Protein 6M4K (pdb70)

Radius of gyration: 22.97 Å; Cα contacts (8 Å, |Δi|>4): 1396; chains: 1; bounding box: 51×67×59 Å

Nearest PDB structures (foldseek):
  6m4k-assembly1_A  TM=1.002E+00  e=0.000E+00  Eisenia fetida
  6m4m-assembly1_A  TM=9.987E-01  e=0.000E+00  Eisenia fetida
  1kxq-assembly1_A  TM=9.614E-01  e=6.000E-72  Sus scrofa
  3bai-assembly1_A  TM=9.571E-01  e=1.150E-71  Homo sapiens
  1mfu-assembly1_A  TM=9.575E-01  e=4.483E-71  Homo sapiens

B-factor: mean 20.15, std 7.27, range [10.97, 52.46]

Solvent-accessible surface area: 17611 Å² total; per-residue (Å²): 152,109,90,9,2,50,50,61,27,65,123,50,47,16,0,0,0,1,0,1,2,3,42,0,39,8,0,44,148,10,0,87,43,0,8,96,52,39,0,0,0,0,1,0,2,0,0,2,0,0,37,60,14,86,132,32,79,54,0,14,81,1,2,22,20,0,0,0,10,47,2,51,9,23,3,13,39,70,91,66,0,99,74,0,0,54,44,0,5,103,52,5,0,4,0,1,0,0,1,1,10,4,3,0,0,10,30,26,76,32,71,7,26,59,55,46,52,2,38,1,105,43,22,96,0,84,26,27,83,7,22,78,143,18,13,17,28,113,144,57,17,118,31,126,74,18,53,16,112,67,72,109,56,44,68,20,0,10,21,4,55,45,93,8,24,34,2,7,28,12,66,24,103,90,0,42,76,22,2,4,91,3,8,27,67,0,2,43,35,0,0,4,0,5,3,6,13,7,0,15,10,19,78,17,45,14,1,81,23,5,6,60,79,24,89,82,9,40,89,124,44,5,53,88,55,60,23,0,3,1,0,1,8,1,67,11,58,33,74,35,40,3,81,6,99,58,0,22,108,3,0,29,0,2,5,15,52,2,3,24,36,0,0,39,0,3,53,72,45,161,63,48,108,0,11,62,0,79,88,10,3,102,66,60,51,12,14,30,16,173,37,0,0,0,2,6,2,3,4,33,7,0,1,14,100,23,53,58,20,41,39,13,5,0,5,20,73,36,39,52,58,6,21,2,0,3,3,1,4,0,0,18,96,16,21,1,2,6,8,5,0,1,0,59,12,79,75,67,71,74,150,47,93,2,69,37,28,69,31,8,1,14,58,127,33,69,14,71,7,60,88,30,114,28,124,57,49,56,1,23,0,1,0,72,41,44,20,3,51,3,0,0,59,0,14,12,4,0,100,74,31,90,52,31,57,60,52,45,40,43,109,20,0,0,0,0,0,6,17,85,79,0,0,0,0,0,0,16,22,125,109,64,20,94,55,70,18,76,0,22,5,68,46,30,110,15,0,0,0,0,6,0,38,60,10,115,59,116,20,25,89,96,46,56,76,34,64,90,50,10,87,4,65,85,97,7,24,0,62,0,86,1,61,65,40,135,14,4,0,6,0,0,1,26,121,108

CATH classification: 3.20.20.80

Secondary structure (DSSP, 8-state):
----------TT---EEEETT--HHHHHHHHHHHHHTT--EEEE---S-BB--TTTTS-GGGGGSB--S-S-BTTB-HHHHHHHHHHHHHTT-EEEEEE--SB---SSEEEBTTS-EEETTTTBBTTTTB-GGGB--TTT--STTSB---TT-HHHHHHSBGGGPPBB-TTSHHHHHHHHHHHHHHHHHT--EEEETTGGGS-HHHHHHHHTTPPPPPTTTS-TT-PPEEEE-----SSSSS-GGGTTTTSEEE-HHHHHHHHHHHHTGGG--GGGGGG-SGGGT---GGGEEE-S--TTGGGT-STTTTSS---GGGHHHHHHHHHHHHHS--SEEEEEE-B-----EETTEETTTT--SS-SSTT--PPP-BTSSSB--GGGSHHHHHHHHHHHHHTTPPEEEEEE-SSSEEEEEETTTEEEEEE-SSS-EEEEEE--PPSEEE--TTTSSSSSSS---TTS-PPPPEEEPTTSEEEEEE-SSSS-EEEEE---

InterPro domains:
  IPR006046 Alpha amylase [PR00110] (76-93)
  IPR006046 Alpha amylase [PR00110] (108-119)
  IPR006046 Alpha amylase [PR00110] (207-218)
  IPR006046 Alpha amylase [PR00110] (245-263)
  IPR006046 Alpha amylase [PR00110] (306-318)
  IPR006047 Glycosyl hydrolase family 13, catalytic domain [SM00642] (30-411)
  IPR006048 Alpha-amylase/branching enzyme, C-terminal all beta [PF02806] (423-501)
  IPR013780 Glycosyl hydrolase, all-beta [G3DSA:2.60.40.1180] (417-510)
  IPR017853 Glycoside hydrolase superfamily [SSF51445] (26-412)
  IPR031319 Alpha-amylase, C-terminal domain [SM00632] (420-510)

Sequence (496 aa):
FQQYFGSSYYCQQPGRDVIVHLFEWKWTDIERRECQWLADHNYCGVQVSPPNEHRIVTDPPYPWWQRYQPVSYTMNSRSGSETQFRNMVTTCNNLGVYIYVDGVLNHMTGGGSGGTTGGSDGNSSFFDGDSLLQYPPGVPYGPNDFHGSDDCSTSDGEIHDYNNPTTEVRRNCRLSGLRDLDGSANNYVRDVEAEFANRLLIGWGVAGFRLDACKHMMWPGDLEAILGRLNQLNTQWFPAGRRNAYIYQEVIDLGGGGEEAAVVKKAATTEEYYTTYYLLGRVTEFKHGQQNLGNVVRKNNGQRLANLVNFGEGWGQLSSGFDALVFIDNHDDNQRGHGGAAGGGFFGGTILTFFEANMYKIATAFELAWDYGHVRLMSSYNWPRNIVNGVDTNDWVGPPTNNGGGGGGDDTKDVEECFNGEWICEHRWREMMYNMVRFHNVAIGNPVSSNWWDDNNGGFFQQAAIIAAFGRGNRRGFIFFIINNNNEEDDFFAAIITTQQTTLLQQTTGGLPGGEEYCDVISCDNNRPPCGNSGGACRATVIVNNGGDDGGTTAATTFFDDVVPPNNGGEENPMMIAIHVFL

Organism: Eisenia fetida (NCBI:txid6396)

Structure (mmCIF, N/CA/C/O backbone):
data_6M4K
#
_entry.id   6M4K
#
_cell.length_a   96.245
_cell.length_b   96.245
_cell.length_c   121.980
_cell.angle_alpha   90.000
_cell.angle_beta   90.000
_cell.angle_gamma   120.000
#
_symmetry.space_group_name_H-M   'P 32 2 1'
#
loop_
_entity.id
_entity.type
_entity.pdbx_description
1 polymer Alpha-amylase
2 non-polymer 'CALCIUM ION'
3 non-polymer 'CHLORIDE ION'
4 non-polymer 'ACETATE ION'
5 non-polymer 'SULFATE ION'
6 non-polymer 'PENTAETHYLENE GLYCOL'
7 non-polymer 'TETRAETHYLENE GLYCOL'
8 water water
#
loop_
_atom_site.group_PDB
_atom_site.id
_atom_site.type_symbol
_atom_site.label_atom_id
_atom_site.label_alt_id
_atom_site.label_comp_id
_atom_site.label_asym_id
_atom_site.label_entity_id
_atom_site.label_seq_id
_atom_site.pdbx_PDB_ins_code
_atom_site.Cartn_x
_atom_site.Cartn_y
_atom_site.Cartn_z
_atom_site.occupancy
_atom_site.B_iso_or_equiv
_atom_site.auth_seq_id
_atom_site.auth_comp_id
_atom_site.auth_asym_id
_atom_site.auth_atom_id
_atom_site.pdbx_PDB_model_num
ATOM 1 N N . PHE A 1 4 ? 2.63888 62.25347 4.87877 1.000 49.22398 17 PHE A N 1
ATOM 2 C CA . PHE A 1 4 ? 1.44431 61.68547 5.49518 1.000 47.11116 17 PHE A CA 1
ATOM 3 C C . PHE A 1 4 ? 1.57254 60.17765 5.68609 1.000 40.10569 17 PHE A C 1
ATOM 4 O O . PHE A 1 4 ? 1.87452 59.44387 4.74610 1.000 52.45699 17 PHE A O 1
ATOM 6 N N . GLN A 1 5 ? 1.33874 59.72273 6.91130 1.000 35.11223 18 GLN A N 1
ATOM 7 C CA A GLN A 1 5 ? 1.38153 58.30749 7.24416 0.500 28.92437 18 GLN A CA 1
ATOM 8 C CA B GLN A 1 5 ? 1.38141 58.30732 7.24230 0.500 28.92321 18 GLN A CA 1
ATOM 9 C C . GLN A 1 5 ? -0.03659 57.76174 7.33743 1.000 23.23651 18 GLN A C 1
ATOM 10 O O . GLN A 1 5 ? -0.93011 58.41460 7.88282 1.000 25.84708 18 GLN A O 1
ATOM 21 N N . TYR A 1 6 ? -0.23557 56.56673 6.79669 1.000 19.71184 19 TYR A N 1
ATOM 22 C CA . TYR A 1 6 ? -1.52640 55.89374 6.83233 1.000 19.43607 19 TYR A CA 1
ATOM 23 C C . TYR A 1 6 ? -1.42059 54.66992 7.73050 1.000 18.28549 19 TYR A C 1
ATOM 24 O O . TYR A 1 6 ? -0.42228 53.94326 7.69409 1.000 18.28249 19 TYR A O 1
ATOM 33 N N . PHE A 1 7 ? -2.46441 54.45337 8.53712 1.000 17.13441 20 PHE A N 1
ATOM 34 C CA . PHE A 1 7 ? -2.44994 53.44740 9.59395 1.000 15.59950 20 PHE A CA 1
ATOM 35 C C . PHE A 1 7 ? -3.50338 52.35811 9.40824 1.000 17.02682 20 PHE A C 1
ATOM 36 O O . PHE A 1 7 ? -3.73613 51.57746 10.34070 1.000 15.57862 20 PHE A O 1
ATOM 44 N N . GLY A 1 8 ? -4.13371 52.26684 8.23909 1.000 15.36483 21 GLY A N 1
ATOM 45 C CA . GLY A 1 8 ? -5.20266 51.30496 8.03670 1.000 16.15915 21 GLY A CA 1
ATOM 46 C C . GLY A 1 8 ? -4.78001 49.92810 7.58423 1.000 14.80544 21 GLY A C 1
ATOM 47 O O . GLY A 1 8 ? -5.63692 49.06188 7.37082 1.000 17.98591 21 GLY A O 1
ATOM 48 N N A SER A 1 9 ? -3.48727 49.67097 7.43096 0.500 16.23704 22 SER A N 1
ATOM 49 N N B SER A 1 9 ? -3.48327 49.68171 7.44284 0.500 16.24222 22 SER A N 1
ATOM 50 C CA A SER A 1 9 ? -3.01827 48.34702 7.05579 0.500 18.35851 22 SER A CA 1
ATOM 51 C CA B SER A 1 9 ? -2.99106 48.36247 7.08290 0.500 18.33377 22 SER A CA 1
ATOM 52 C C A SER A 1 9 ? -2.64211 47.56620 8.30787 0.500 17.38495 22 SER A C 1
ATOM 53 C C B SER A 1 9 ? -2.66659 47.57595 8.34332 0.500 17.38315 22 SER A C 1
ATOM 54 O O A SER A 1 9 ? -2.00209 48.09673 9.21946 0.500 21.30530 22 SER A O 1
ATOM 55 O O B SER A 1 9 ? -2.08526 48.10880 9.29193 0.500 21.07617 22 SER A O 1
ATOM 60 N N . TYR A 1 10 ? -3.06553 46.31237 8.35985 1.000 19.75948 23 TYR A N 1
ATOM 61 C CA . TYR A 1 10 ? -2.75209 45.43065 9.46794 1.000 19.08896 23 TYR A CA 1
ATOM 62 C C . TYR A 1 10 ? -1.83115 44.32793 8.97687 1.000 19.10758 23 TYR A C 1
ATOM 63 O O . TYR A 1 10 ? -1.61025 44.15964 7.77380 1.000 24.18539 23 TYR A O 1
ATOM 72 N N . TYR A 1 11 ? -1.26364 43.59896 9.92288 1.000 18.29816 24 TYR A N 1
ATOM 73 C CA . TYR A 1 11 ? -0.24359 42.59989 9.64324 1.000 18.34078 24 TYR A CA 1
ATOM 74 C C . TYR A 1 11 ? -0.66889 41.28198 10.26571 1.000 18.01438 24 TYR A C 1
ATOM 75 O O . TYR A 1 11 ? -0.89924 41.20956 11.47545 1.000 17.43254 24 TYR A O 1
ATOM 84 N N . CYS A 1 12 ? -0.75099 40.24092 9.45151 1.000 16.57076 25 CYS A N 1
ATOM 85 C CA . CYS A 1 12 ? -1.14385 38.92520 9.92152 1.000 16.43970 25 CYS A CA 1
ATOM 86 C C . CYS A 1 12 ? -0.18735 37.87833 9.37978 1.000 15.69182 25 CYS A C 1
ATOM 87 O O . CYS A 1 12 ? 0.42361 38.06169 8.31738 1.000 17.51612 25 CYS A O 1
ATOM 90 N N . GLN A 1 13 ? -0.07789 36.77154 10.10154 1.000 16.31554 26 GLN A N 1
ATOM 91 C CA A GLN A 1 13 ? 0.62357 35.60850 9.58786 0.500 15.97526 26 GLN A CA 1
ATOM 92 C CA B GLN A 1 13 ? 0.63395 35.63093 9.57157 0.500 15.98368 26 GLN A CA 1
ATOM 93 C C . GLN A 1 13 ? -0.12368 35.06373 8.37383 1.000 16.66499 26 GLN A C 1
ATOM 94 O O . GLN A 1 13 ? -1.32941 35.28286 8.22627 1.000 16.68734 26 GLN A O 1
ATOM 105 N N . PRO A 1 14 ? 0.57108 34.35181 7.48721 1.000 17.64710 27 PRO A N 1
ATOM 106 C CA . PRO A 1 14 ? -0.11098 33.74886 6.33946 1.000 17.39971 27 PRO A CA 1
ATOM 107 C C . PRO A 1 14 ? -1.27742 32.88238 6.79358 1.000 14.70879 27 PRO A C 1
ATOM 108 O O . PRO A 1 14 ? -1.18624 32.15490 7.78185 1.000 17.25446 27 PRO A O 1
ATOM 112 N N . GLY A 1 15 ? -2.38504 32.98482 6.07462 1.000 15.85610 28 GLY A N 1
ATOM 113 C CA . GLY A 1 15 ? -3.54978 32.16788 6.35416 1.000 15.60379 28 GLY A CA 1
ATOM 114 C C . GLY A 1 15 ? -4.40793 32.64287 7.50419 1.000 16.03088 28 GLY A C 1
ATOM 115 O O . GLY A 1 15 ? -5.33136 31.92074 7.90227 1.000 16.09086 28 GLY A O 1
ATOM 116 N N . ARG A 1 16 ? -4.13773 33.82717 8.05401 1.000 14.99403 29 ARG A N 1
ATOM 117 C CA . ARG A 1 16 ? -4.91427 34.37572 9.15840 1.000 14.74792 29 ARG A CA 1
ATOM 118 C C . ARG A 1 16 ? -5.36904 35.78434 8.81124 1.000 15.75388 29 ARG A C 1
ATOM 119 O O . ARG A 1 16 ? -4.65933 36.53403 8.13338 1.000 16.01996 29 ARG A O 1
ATOM 127 N N . ASP A 1 17 ? -6.55384 36.15736 9.30048 1.000 13.93388 30 ASP A N 1
ATOM 128 C CA . ASP A 1 17 ? -7.13177 37.44502 8.93255 1.000 13.29355 30 ASP A CA 1
ATOM 129 C C . ASP A 1 17 ? -8.11916 37.98978 9.97051 1.000 13.47845 30 ASP A C 1
ATOM 130 O O . ASP A 1 17 ? -8.11545 39.18443 10.27219 1.000 15.83727 30 ASP A O 1
ATOM 135 N N . VAL A 1 18 ? -8.99205 37.13583 10.50206 1.000 13.28692 31 VAL A N 1
ATOM 136 C CA . VAL A 1 18 ? -10.11031 37.57898 11.33641 1.000 12.51378 31 VAL A CA 1
ATOM 137 C C . VAL A 1 18 ? -9.60733 37.87427 12.74225 1.000 12.03009 31 VAL A C 1
ATOM 138 O O . VAL A 1 18 ? -8.74567 37.16843 13.26688 1.000 13.04416 31 VAL A O 1
ATOM 142 N N . ILE A 1 19 ? -10.14327 38.91662 13.36283 1.000 12.85670 32 ILE A N 1
ATOM 143 C CA . ILE A 1 19 ? -9.77020 39.23615 14.73631 1.000 12.52210 32 ILE A CA 1
ATOM 144 C C . ILE A 1 19 ? -10.96967 39.04393 15.66894 1.000 12.83702 32 ILE A C 1
ATOM 145 O O . ILE A 1 19 ? -12.12138 38.93450 15.23298 1.000 12.53947 32 ILE A O 1
ATOM 150 N N . VAL A 1 20 ? -10.68173 38.96400 16.96948 1.000 12.52990 33 VAL A N 1
ATOM 151 C CA . VAL A 1 20 ? -11.68636 38.64821 17.98614 1.000 12.76814 33 VAL A CA 1
ATOM 152 C C . VAL A 1 20 ? -11.58152 39.66041 19.11780 1.000 12.13879 33 VAL A C 1
ATOM 153 O O . VAL A 1 20 ? -10.48476 39.93350 19.61242 1.000 12.55283 33 VAL A O 1
ATOM 157 N N . HIS A 1 21 ? -12.71935 40.17738 19.57007 1.000 11.58549 34 HIS A N 1
ATOM 158 C CA . HIS A 1 21 ? -12.73907 41.03590 20.74857 1.000 10.97175 34 HIS A CA 1
ATOM 159 C C . HIS A 1 21 ? -12.96746 40.16188 21.97528 1.000 12.28616 34 HIS A C 1
ATOM 160 O O . HIS A 1 21 ? -14.08384 39.68165 22.19585 1.000 12.68014 34 HIS A O 1
ATOM 167 N N . LEU A 1 22 ? -11.91015 39.92438 22.75281 1.000 11.35719 35 LEU A N 1
ATOM 168 C CA . LEU A 1 22 ? -12.02865 39.12871 23.97811 1.000 11.99918 35 LEU A CA 1
ATOM 169 C C . LEU A 1 22 ? -12.40054 40.07999 25.12033 1.000 11.97274 35 LEU A C 1
ATOM 170 O O . LEU A 1 22 ? -11.58827 40.47095 25.95934 1.000 12.75825 35 LEU A O 1
ATOM 175 N N . PHE A 1 23 ? -13.67923 40.46028 25.12204 1.000 12.84736 36 PHE A N 1
ATOM 176 C CA . PHE A 1 23 ? -14.19139 41.54805 25.95293 1.000 12.20329 36 PHE A CA 1
ATOM 177 C C . PHE A 1 23 ? -14.08696 41.18880 27.43536 1.000 13.76205 36 PHE A C 1
ATOM 178 O O . PHE A 1 23 ? -14.64914 40.17948 27.88385 1.000 13.50450 36 PHE A O 1
ATOM 186 N N . GLU A 1 24 ? -13.34485 42.00000 28.18928 1.000 11.84239 37 GLU A N 1
ATOM 187 C CA . GLU A 1 24 ? -13.13618 41.84071 29.62672 1.000 12.28123 37 GLU A CA 1
ATOM 188 C C . GLU A 1 24 ? -12.36629 40.57941 30.00143 1.000 13.43648 37 GLU A C 1
ATOM 189 O O . GLU A 1 24 ? -12.28421 40.24494 31.19641 1.000 14.01062 37 GLU A O 1
ATOM 195 N N . TRP A 1 25 ? -11.76195 39.87850 29.04768 1.000 13.25535 38 TRP A N 1
ATOM 196 C CA . TRP A 1 25 ? -10.89073 38.76799 29.41395 1.000 13.05979 38 TRP A CA 1
ATOM 197 C C . TRP A 1 25 ? -9.63760 39.27808 30.12445 1.000 12.09249 38 TRP A C 1
ATOM 198 O O . TRP A 1 25 ? -9.06085 40.31887 29.75245 1.000 13.34695 38 TRP A O 1
ATOM 209 N N . LYS A 1 26 ? -9.19657 38.51967 31.12893 1.000 13.01516 39 LYS A N 1
ATOM 210 C CA . LYS A 1 26 ? -7.93053 38.78916 31.80041 1.000 13.35913 39 LYS A CA 1
ATOM 211 C C . LYS A 1 26 ? -6.74759 38.44483 30.89616 1.000 12.25022 39 LYS A C 1
ATOM 212 O O . LYS A 1 26 ? -6.83603 37.59373 30.00578 1.000 13.62715 39 LYS A O 1
ATOM 218 N N . TRP A 1 27 ? -5.61664 39.10703 31.16166 1.000 13.30200 40 TRP A N 1
ATOM 219 C CA . TRP A 1 27 ? -4.42783 38.88392 30.34427 1.000 14.01701 40 TRP A CA 1
ATOM 220 C C . TRP A 1 27 ? -3.96506 37.43362 30.40002 1.000 13.62769 40 TRP A C 1
ATOM 221 O O . TRP A 1 27 ? -3.53791 36.87079 29.38384 1.000 14.57461 40 TRP A O 1
ATOM 232 N N . THR A 1 28 ? -4.03916 36.80518 31.57739 1.000 14.12684 41 THR A N 1
ATOM 233 C CA . THR A 1 28 ? -3.60959 35.41301 31.65262 1.000 14.65916 41 THR A CA 1
ATOM 234 C C . THR A 1 28 ? -4.47761 34.50956 30.79621 1.000 14.30923 41 THR A C 1
ATOM 235 O O . THR A 1 28 ? -3.97648 33.53787 30.21697 1.000 16.17187 41 THR A O 1
ATOM 239 N N . ASP A 1 29 ? -5.77498 34.82410 30.68489 1.000 14.05441 42 ASP A N 1
ATOM 240 C CA . ASP A 1 29 ? -6.66447 34.03227 29.83867 1.000 15.10188 42 ASP A CA 1
ATOM 241 C C . ASP A 1 29 ? -6.41784 34.28974 28.35763 1.000 13.52662 42 ASP A C 1
ATOM 242 O O . ASP A 1 29 ? -6.42872 33.35167 27.55884 1.000 14.55894 42 ASP A O 1
ATOM 247 N N . ILE A 1 30 ? -6.19667 35.54843 27.97227 1.000 13.63044 43 ILE A N 1
ATOM 248 C CA . ILE A 1 30 ? -5.88519 35.82225 26.57136 1.000 12.93554 43 ILE A CA 1
ATOM 249 C C . ILE A 1 30 ? -4.58332 35.14302 26.18417 1.000 13.15358 43 ILE A C 1
ATOM 250 O O . ILE A 1 30 ? -4.47971 34.53288 25.11567 1.000 14.55694 43 ILE A O 1
ATOM 255 N N . GLU A 1 31 ? -3.59164 35.19173 27.07595 1.000 14.16348 44 GLU A N 1
ATOM 256 C CA . GLU A 1 31 ? -2.31314 34.54688 26.80843 1.000 14.48393 44 GLU A CA 1
ATOM 257 C C . GLU A 1 31 ? -2.49066 33.06777 26.48574 1.000 15.66302 44 GLU A C 1
ATOM 258 O O . GLU A 1 31 ? -1.90875 32.55860 25.51890 1.000 17.34812 44 GLU A O 1
ATOM 264 N N . ARG A 1 32 ? -3.30340 32.36006 27.27751 1.000 16.15702 45 ARG A N 1
ATOM 265 C CA A ARG A 1 32 ? -3.57460 30.95573 26.98131 0.500 16.46372 45 ARG A CA 1
ATOM 266 C CA B ARG A 1 32 ? -3.57666 30.95708 26.98358 0.500 16.45793 45 ARG A CA 1
ATOM 267 C C . ARG A 1 32 ? -4.39076 30.80994 25.70388 1.000 17.47741 45 ARG A C 1
ATOM 268 O O . ARG A 1 32 ? -4.13379 29.91372 24.89057 1.000 19.80906 45 ARG A O 1
ATOM 283 N N . GLU A 1 33 ? -5.37009 31.68874 25.50400 1.000 15.68371 46 GLU A N 1
ATOM 284 C CA . GLU A 1 33 ? -6.24292 31.58333 24.34418 1.000 16.18200 46 GLU A CA 1
ATOM 285 C C . GLU A 1 33 ? -5.48632 31.74571 23.03223 1.000 16.22648 46 GLU A C 1
ATOM 286 O O . GLU A 1 33 ? -5.93827 31.24519 22.00138 1.000 15.61772 46 GLU A O 1
ATOM 292 N N . CYS A 1 34 ? -4.34229 32.43723 23.04415 1.000 15.23110 47 CYS A N 1
ATOM 293 C CA . CYS A 1 34 ? -3.61183 32.64814 21.79872 1.000 14.06453 47 CYS A CA 1
ATOM 294 C C . CYS A 1 34 ? -3.21401 31.33820 21.13104 1.000 14.03231 47 CYS A C 1
ATOM 295 O O . CYS A 1 34 ? -3.16934 31.27768 19.90148 1.000 14.56872 47 CYS A O 1
ATOM 298 N N . GLN A 1 35 ? -2.97111 30.27503 21.90380 1.000 15.20079 48 GLN A N 1
ATOM 299 C CA . GLN A 1 35 ? -2.67501 28.98266 21.29204 1.000 15.74686 48 GLN A CA 1
ATOM 300 C C . GLN A 1 35 ? -3.87869 28.46485 20.51564 1.000 14.09165 48 GLN A C 1
ATOM 301 O O . GLN A 1 35 ? -3.75158 28.01516 19.37040 1.000 16.02718 48 GLN A O 1
ATOM 307 N N . TRP A 1 36 ? -5.06068 28.50167 21.14310 1.000 15.01297 49 TRP A N 1
ATOM 308 C CA . TRP A 1 36 ? -6.28418 28.07925 20.46895 1.000 15.18207 49 TRP A CA 1
ATOM 309 C C . TRP A 1 36 ? -6.54629 28.93399 19.23346 1.000 13.53776 49 TRP A C 1
ATOM 310 O O . TRP A 1 36 ? -6.88442 28.41664 18.16093 1.000 15.11099 49 TRP A O 1
ATOM 321 N N . LEU A 1 37 ? -6.38644 30.24916 19.37521 1.000 14.00608 50 LEU A N 1
ATOM 322 C CA . LEU A 1 37 ? -6.60562 31.15656 18.25755 1.000 13.52857 50 LEU A CA 1
ATOM 323 C C . LEU A 1 37 ? -5.64839 30.87746 17.10884 1.000 13.15607 50 LEU A C 1
ATOM 324 O O . LEU A 1 37 ? -6.06028 30.87588 15.94632 1.000 13.72234 50 LEU A O 1
ATOM 329 N N . ALA A 1 38 ? -4.36646 30.65155 17.41574 1.000 13.53960 51 ALA A N 1
ATOM 330 C CA . ALA A 1 38 ? -3.40666 30.31223 16.36644 1.000 14.13639 51 ALA A CA 1
ATOM 331 C C . ALA A 1 38 ? -3.78878 29.01199 15.66872 1.000 13.67022 51 ALA A C 1
ATOM 332 O O . ALA A 1 38 ? -3.75412 28.92672 14.43806 1.000 15.33477 51 ALA A O 1
ATOM 334 N N . ASP A 1 39 ? -4.17200 27.99312 16.44468 1.000 15.72937 52 ASP A N 1
ATOM 335 C CA . ASP A 1 39 ? -4.54957 26.70619 15.86334 1.000 16.72676 52 ASP A CA 1
ATOM 336 C C . ASP A 1 39 ? -5.75268 26.83071 14.94083 1.000 15.76777 52 ASP A C 1
ATOM 337 O O . ASP A 1 39 ? -5.91654 26.01312 14.02545 1.000 19.21134 52 ASP A O 1
ATOM 342 N N . HIS A 1 40 ? -6.60885 27.82614 15.17207 1.000 14.72970 53 HIS A N 1
ATOM 343 C CA . HIS A 1 40 ? -7.79031 28.05969 14.35776 1.000 14.76189 53 HIS A CA 1
ATOM 344 C C . HIS A 1 40 ? -7.60500 29.21256 13.38844 1.000 13.38721 53 HIS A C 1
ATOM 345 O O . HIS A 1 40 ? -8.56656 29.63952 12.73800 1.000 14.94524 53 HIS A O 1
ATOM 352 N N . ASN A 1 41 ? -6.37912 29.70726 13.26903 1.000 13.54727 54 ASN A N 1
ATOM 353 C CA . ASN A 1 41 ? -6.01611 30.66205 12.22701 1.000 13.54225 54 ASN A CA 1
ATOM 354 C C . ASN A 1 41 ? -6.81679 31.96063 12.29643 1.000 14.00031 54 ASN A C 1
ATOM 355 O O . ASN A 1 41 ? -7.20833 32.53401 11.27831 1.000 13.00954 54 ASN A O 1
ATOM 360 N N . TYR A 1 42 ? -7.02125 32.43917 13.51961 1.000 13.39206 55 TYR A N 1
ATOM 361 C CA . TYR A 1 42 ? -7.38662 33.82651 13.74580 1.000 13.38088 55 TYR A CA 1
ATOM 362 C C . TYR A 1 42 ? -6.11516 34.67106 13.77874 1.000 12.74232 55 TYR A C 1
ATOM 363 O O . TYR A 1 42 ? -5.04684 34.19483 14.16823 1.000 14.31301 55 TYR A O 1
ATOM 372 N N . CYS A 1 43 ? -6.23524 35.93699 13.37611 1.000 13.17095 56 CYS A N 1
ATOM 373 C CA . CYS A 1 43 ? -5.05226 36.79423 13.27587 1.000 13.67659 56 CYS A CA 1
ATOM 374 C C . CYS A 1 43 ? -4.71157 37.55790 14.54646 1.000 13.31329 56 CYS A C 1
ATOM 375 O O . CYS A 1 43 ? -3.53256 37.88606 14.75377 1.000 15.29619 56 CYS A O 1
ATOM 378 N N . GLY A 1 44 ? -5.68949 37.89765 15.37777 1.000 13.96822 57 GLY A N 1
ATOM 379 C CA . GLY A 1 44 ? -5.38390 38.78838 16.48094 1.000 14.02446 57 GLY A CA 1
ATOM 380 C C . GLY A 1 44 ? -6.58404 39.01833 17.37317 1.000 13.02626 57 GLY A C 1
ATOM 381 O O . GLY A 1 44 ? -7.69658 38.55361 17.10109 1.000 13.27158 57 GLY A O 1
ATOM 382 N N . VAL A 1 45 ? -6.33674 39.79042 18.42744 1.000 11.92771 58 VAL A N 1
ATOM 383 C CA . VAL A 1 45 ? -7.26594 39.97397 19.54319 1.000 12.49855 58 VAL A CA 1
ATOM 384 C C . VAL A 1 45 ? -7.34029 41.44973 19.88233 1.000 12.12663 58 VAL A C 1
ATOM 385 O O . VAL A 1 45 ? -6.30452 42.08686 20.09631 1.000 13.37064 58 VAL A O 1
ATOM 389 N N . GLN A 1 46 ? -8.55400 41.98530 19.96552 1.000 11.64992 59 GLN A N 1
ATOM 390 C CA . GLN A 1 46 ? -8.76480 43.29357 20.56557 1.000 11.81841 59 GLN A CA 1
ATOM 391 C C . GLN A 1 46 ? -8.96228 43.10978 22.06469 1.000 12.77549 59 GLN A C 1
ATOM 392 O O . GLN A 1 46 ? -9.82920 42.33621 22.48835 1.000 12.43658 59 GLN A O 1
ATOM 398 N N . VAL A 1 47 ? -8.16432 43.80853 22.86407 1.000 11.64581 60 VAL A N 1
ATOM 399 C CA . VAL A 1 47 ? -8.19214 43.68056 24.31906 1.000 12.31132 60 VAL A CA 1
ATOM 400 C C . VAL A 1 47 ? -8.85190 44.91154 24.92712 1.000 13.80788 60 VAL A C 1
ATOM 401 O O . VAL A 1 47 ? -8.74943 46.02764 24.40333 1.000 14.09127 60 VAL A O 1
ATOM 405 N N . SER A 1 48 ? -9.51835 44.70433 26.07102 1.000 12.82431 61 SER A N 1
ATOM 406 C CA . SER A 1 48 ? -10.18641 45.78857 26.77882 1.000 12.55935 61 SER A CA 1
ATOM 407 C C . SER A 1 48 ? -9.16283 46.82893 27.24493 1.000 11.88952 61 SER A C 1
ATOM 408 O O . SER A 1 48 ? -7.97117 46.52361 27.36964 1.000 13.06713 61 SER A O 1
ATOM 411 N N . PRO A 1 49 ? -9.59913 48.06672 27.51445 1.000 12.66907 62 PRO A N 1
ATOM 412 C CA . PRO A 1 49 ? -8.63926 49.13569 27.86768 1.000 12.68645 62 PRO A CA 1
ATOM 413 C C . PRO A 1 49 ? -7.69736 48.68328 28.96828 1.000 13.60285 62 PRO A C 1
ATOM 414 O O . PRO A 1 49 ? -8.14629 48.25114 30.04010 1.000 13.74170 62 PRO A O 1
ATOM 418 N N . PRO A 1 50 ? -6.38222 48.72341 28.72437 1.000 12.97819 63 PRO A N 1
ATOM 419 C CA . PRO A 1 50 ? -5.42383 48.13024 29.66252 1.000 14.48513 63 PRO A CA 1
ATOM 420 C C . PRO A 1 50 ? -4.77264 49.15399 30.57711 1.000 12.35024 63 PRO A C 1
ATOM 421 O O . PRO A 1 50 ? -3.98563 48.77582 31.45286 1.000 14.49403 63 PRO A O 1
ATOM 425 N N . ASN A 1 51 ? -5.03601 50.43924 30.35007 1.000 13.33907 64 ASN A N 1
ATOM 426 C CA . ASN A 1 51 ? -4.48130 51.48867 31.18956 1.000 14.00916 64 ASN A CA 1
ATOM 427 C C . ASN A 1 51 ? -5.26766 51.58444 32.49847 1.000 14.63011 64 ASN A C 1
ATOM 428 O O . ASN A 1 51 ? -6.33419 50.97940 32.66360 1.000 14.81738 64 ASN A O 1
ATOM 433 N N . GLU A 1 52 ? -4.74327 52.38367 33.42641 1.000 13.99926 65 GLU A N 1
ATOM 434 C CA . GLU A 1 52 ? -5.43415 52.60426 34.69001 1.000 14.66826 65 GLU A CA 1
ATOM 435 C C . GLU A 1 52 ? -6.76405 53.29722 34.44765 1.000 13.36478 65 GLU A C 1
ATOM 436 O O . GLU A 1 52 ? -6.81394 54.38756 33.86714 1.000 14.31430 65 GLU A O 1
ATOM 442 N N . HIS A 1 53 ? -7.83521 52.68090 34.93964 1.000 14.13025 66 HIS A N 1
ATOM 443 C CA . HIS A 1 53 ? -9.18122 53.18330 34.74294 1.000 13.75987 66 HIS A CA 1
ATOM 444 C C . HIS A 1 53 ? -9.87210 53.37123 36.08863 1.000 13.91165 66 HIS A C 1
ATOM 445 O O . HIS A 1 53 ? -9.41953 52.88994 37.13162 1.000 14.18407 66 HIS A O 1
ATOM 452 N N . ARG A 1 54 ? -11.00115 54.06624 36.03431 1.000 13.00502 67 ARG A N 1
ATOM 453 C CA . ARG A 1 54 ? -11.80831 54.29907 37.22189 1.000 15.03113 67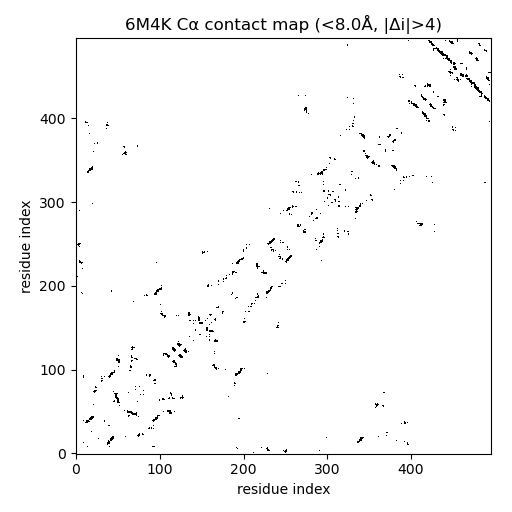 ARG A CA 1
ATOM 454 C C . ARG A 1 54 ? -12.22525 52.97135 37.83834 1.000 13.26672 67 ARG A C 1
ATOM 455 O O . ARG A 1 54 ? -12.51214 51.99602 37.13651 1.000 14.97024 67 ARG A O 1
ATOM 463 N N . ILE A 1 55 ? -12.25739 52.93435 39.16666 1.000 15.11507 68 ILE A N 1
ATOM 464 C CA . ILE A 1 55 ? -12.93230 51.86877 39.88496 1.000 15.94020 68 ILE A CA 1
ATOM 465 C C . ILE A 1 55 ? -14.26013 52.44045 40.35488 1.000 17.26432 68 ILE A C 1
ATOM 466 O O . ILE A 1 55 ? -14.29074 53.43149 41.10183 1.000 17.99304 68 ILE A O 1
ATOM 471 N N . VAL A 1 56 ? -15.35335 51.84274 39.89034 1.000 13.93525 69 VAL A N 1
ATOM 472 C CA . VAL A 1 56 ? -16.70261 52.26588 40.23622 1.000 16.06060 69 VAL A CA 1
ATOM 473 C C . VAL A 1 56 ? -17.29262 51.17867 41.11545 1.000 14.41686 69 VAL A C 1
ATOM 474 O O . VAL A 1 56 ? -17.33993 50.00770 40.72344 1.000 14.31625 69 VAL A O 1
ATOM 478 N N . THR A 1 57 ? -17.73849 51.56557 42.30703 1.000 14.86251 70 THR A N 1
ATOM 479 C CA . THR A 1 57 ? -18.36165 50.62114 43.22369 1.000 15.22980 70 THR A CA 1
ATOM 480 C C . THR A 1 57 ? -19.86569 50.81256 43.35602 1.000 16.85457 70 THR A C 1
ATOM 481 O O . THR A 1 57 ? -20.53962 49.92423 43.89821 1.000 16.44375 70 THR A O 1
ATOM 485 N N . ASP A 1 58 ? -20.41220 51.92489 42.87229 1.000 15.93257 71 ASP A N 1
ATOM 486 C CA . ASP A 1 58 ? -21.85542 52.07934 42.74114 1.000 15.98527 71 ASP A CA 1
ATOM 487 C C . ASP A 1 58 ? -22.17263 52.42356 41.28255 1.000 15.12989 71 ASP A C 1
ATOM 488 O O . ASP A 1 58 ? -21.95113 53.55621 40.86391 1.000 17.31290 71 ASP A O 1
ATOM 493 N N . PRO A 1 59 ? -22.68083 51.46226 40.50209 1.000 14.92788 72 PRO A N 1
ATOM 494 C CA . PRO A 1 59 ? -22.96091 50.06613 40.85170 1.000 14.87906 72 PRO A CA 1
ATOM 495 C C . PRO A 1 59 ? -21.65505 49.26026 40.93422 1.000 15.30106 72 PRO A C 1
ATOM 496 O O . PRO A 1 59 ? -20.58935 49.78810 40.59793 1.000 14.99018 72 PRO A O 1
ATOM 500 N N . PRO A 1 60 ? -21.70012 48.01386 41.40715 1.000 14.06328 73 PRO A N 1
ATOM 501 C CA . PRO A 1 60 ? -20.44246 47.32189 41.72266 1.000 14.25118 73 PRO A CA 1
ATOM 502 C C . PRO A 1 60 ? -19.71338 46.81143 40.48766 1.000 13.33718 73 PRO A C 1
ATOM 503 O O . PRO A 1 60 ? -20.08022 45.79109 39.89621 1.000 13.98160 73 PRO A O 1
ATOM 507 N N . TYR A 1 61 ? -18.62332 47.50616 40.14169 1.000 14.49636 74 TYR A N 1
ATOM 508 C CA . TYR A 1 61 ? -17.62889 47.10189 39.14411 1.000 13.43152 74 TYR A CA 1
ATOM 509 C C . TYR A 1 61 ? -18.23573 46.88652 37.76022 1.000 12.96467 74 TYR A C 1
ATOM 510 O O . TYR A 1 61 ? -18.11623 45.80165 37.18729 1.000 13.65382 74 TYR A O 1
ATOM 519 N N . PRO A 1 62 ? -18.89604 47.89705 37.20294 1.000 13.32446 75 PRO A N 1
ATOM 520 C CA . PRO A 1 62 ? -19.49139 47.75750 35.86838 1.000 13.71818 75 PRO A CA 1
ATOM 521 C C . PRO A 1 62 ? -18.42124 47.64460 34.78492 1.000 12.67136 75 PRO A C 1
ATOM 522 O O . PRO A 1 62 ? -17.27515 48.06036 34.96285 1.000 13.37822 75 PRO A O 1
ATOM 526 N N . TRP A 1 63 ? -18.81582 47.10873 33.62370 1.000 13.32290 76 TRP A N 1
ATOM 527 C CA . TRP A 1 63 ? -17.85485 47.05036 32.51852 1.000 13.46103 76 TRP A CA 1
ATOM 528 C C . TRP A 1 63 ? -17.41288 48.44903 32.10980 1.000 13.02930 76 TRP A C 1
ATOM 529 O O . TRP A 1 63 ? -16.24509 48.65300 31.75871 1.000 13.67648 76 TRP A O 1
ATOM 540 N N . TRP A 1 64 ? -18.30693 49.42928 32.19735 1.000 13.13397 77 TRP A N 1
ATOM 541 C CA . TRP A 1 64 ? -18.00790 50.73920 31.63065 1.000 13.82771 77 TRP A CA 1
ATOM 542 C C . TRP A 1 64 ? -17.00332 51.54358 32.44251 1.000 12.62429 77 TRP A C 1
ATOM 543 O O . TRP A 1 64 ? -16.54127 52.58659 31.96484 1.000 13.91210 77 TRP A O 1
ATOM 554 N N . GLN A 1 65 ? -16.63364 51.09593 33.64975 1.000 13.18526 78 GLN A N 1
ATOM 555 C CA . GLN A 1 65 ? -15.57282 51.78316 34.37957 1.000 13.24748 78 GLN A CA 1
ATOM 556 C C . GLN A 1 65 ? -14.27395 51.81109 33.57614 1.000 12.90339 78 GLN A C 1
ATOM 557 O O . GLN A 1 65 ? -13.46615 52.73411 33.73531 1.000 13.46390 78 GLN A O 1
ATOM 563 N N . ARG A 1 66 ? -14.07401 50.83160 32.68543 1.000 12.54423 79 ARG A N 1
ATOM 564 C CA . ARG A 1 66 ? -12.83799 50.76538 31.91238 1.000 13.10514 79 ARG A CA 1
ATOM 565 C C . ARG A 1 66 ? -12.77106 51.80826 30.80935 1.000 12.48207 79 ARG A C 1
ATOM 566 O O . ARG A 1 66 ? -11.68564 52.00802 30.24947 1.000 15.03746 79 ARG A O 1
ATOM 574 N N . TYR A 1 67 ? -13.86586 52.50976 30.53071 1.000 11.76837 80 TYR A N 1
ATOM 575 C CA . TYR A 1 67 ? -13.87996 53.58151 29.54560 1.000 13.01901 80 TYR A CA 1
ATOM 576 C C . TYR A 1 67 ? -13.73748 54.95778 30.18580 1.000 13.47770 80 TYR A C 1
ATOM 577 O O . TYR A 1 67 ? -13.99178 55.97076 29.52684 1.000 14.94260 80 TYR A O 1
ATOM 586 N N . GLN A 1 68 ? -13.28821 55.00418 31.44744 1.000 13.30621 81 GLN A N 1
ATOM 587 C CA . GLN A 1 68 ? -12.98603 56.23844 32.17282 1.000 12.93343 81 GLN A CA 1
ATOM 588 C C . GLN A 1 68 ? -11.53625 56.18974 32.63211 1.000 14.83611 81 GLN A C 1
ATOM 589 O O . GLN A 1 68 ? -11.23932 55.77671 33.76645 1.000 14.95781 81 GLN A O 1
ATOM 595 N N . PRO A 1 69 ? -10.60030 56.62275 31.78939 1.000 13.65497 82 PRO A N 1
ATOM 596 C CA . PRO A 1 69 ? -9.18699 56.60127 32.17563 1.000 14.28151 82 PRO A CA 1
ATOM 597 C C . PRO A 1 69 ? -8.90514 57.46581 33.39613 1.000 13.06606 82 PRO A C 1
ATOM 598 O O . PRO A 1 69 ? -9.46663 58.55420 33.56728 1.000 13.89829 82 PRO A O 1
ATOM 602 N N . VAL A 1 70 ? -7.98371 56.96627 34.21310 1.000 14.12503 83 VAL A N 1
ATOM 603 C CA . VAL A 1 70 ? -7.44217 57.69629 35.34742 1.000 13.07706 83 VAL A CA 1
ATOM 604 C C . VAL A 1 70 ? -5.97028 58.05012 35.14184 1.000 16.26372 83 VAL A C 1
ATOM 605 O O . VAL A 1 70 ? -5.52541 59.13331 35.53515 1.000 15.47176 83 VAL A O 1
ATOM 609 N N . SER A 1 71 ? -5.21008 57.17574 34.49120 1.000 14.49925 84 SER A N 1
ATOM 610 C CA . SER A 1 71 ? -3.84321 57.48470 34.08512 1.000 14.20962 84 SER A CA 1
ATOM 611 C C . SER A 1 71 ? -3.47261 56.54726 32.94399 1.000 15.09427 84 SER A C 1
ATOM 612 O O . SER A 1 71 ? -4.29935 55.76492 32.46812 1.000 15.90905 84 SER A O 1
ATOM 615 N N . TYR A 1 72 ? -2.21925 56.63729 32.49915 1.000 14.13313 85 TYR A N 1
ATOM 616 C CA . TYR A 1 72 ? -1.71247 55.75946 31.45124 1.000 14.11841 85 TYR A CA 1
ATOM 617 C C . TYR A 1 72 ? -0.74044 54.71168 31.98364 1.000 17.02399 85 TYR A C 1
ATOM 618 O O . TYR A 1 72 ? -0.00512 54.09815 31.20005 1.000 17.63600 85 TYR A O 1
ATOM 627 N N . THR A 1 73 ? -0.72724 54.47469 33.30017 1.000 15.66831 86 THR A N 1
ATOM 628 C CA . THR A 1 73 ? -0.07969 53.26333 33.78001 1.000 15.23234 86 THR A CA 1
ATOM 629 C C . THR A 1 73 ? -0.89236 52.05143 33.32824 1.000 15.46032 86 THR A C 1
ATOM 630 O O . THR A 1 73 ? -1.98347 52.18679 32.77574 1.000 15.99211 86 THR A O 1
ATOM 634 N N . MET A 1 74 ? -0.34913 50.85807 33.54227 1.000 16.05248 87 MET A N 1
ATOM 635 C CA . MET A 1 74 ? -0.83857 49.66231 32.86498 1.000 15.65813 87 MET A CA 1
ATOM 636 C C . MET A 1 74 ? -1.28912 48.56731 33.82243 1.000 16.50002 87 MET A C 1
ATOM 637 O O . MET A 1 74 ? -1.11427 47.37863 33.55657 1.000 15.84874 87 MET A O 1
ATOM 642 N N . ASN A 1 75 ? -1.91925 48.95394 34.92603 1.000 17.45626 88 ASN A N 1
ATOM 643 C CA . ASN A 1 75 ? -2.55914 48.01425 35.84046 1.000 15.36197 88 ASN A CA 1
ATOM 644 C C . ASN A 1 75 ? -4.06346 48.23420 35.74516 1.000 14.99858 88 ASN A C 1
ATOM 645 O O . ASN A 1 75 ? -4.54806 49.32701 36.05436 1.000 16.39718 88 ASN A O 1
ATOM 650 N N . SER A 1 76 ? -4.78981 47.21183 35.27954 1.000 14.66397 89 SER A N 1
ATOM 651 C CA . SER A 1 76 ? -6.20950 47.30455 34.96857 1.000 14.50313 89 SER A CA 1
ATOM 652 C C . SER A 1 76 ? -6.92869 46.09347 35.55040 1.000 14.04779 89 SER A C 1
ATOM 653 O O . SER A 1 76 ? -6.31403 45.16349 36.08577 1.000 15.30118 89 SER A O 1
ATOM 656 N N . ARG A 1 77 ? -8.24640 46.07152 35.37037 1.000 14.20582 90 ARG A N 1
ATOM 657 C CA . ARG A 1 77 ? -9.02148 44.91869 35.81368 1.000 13.41580 90 ARG A CA 1
ATOM 658 C C . ARG A 1 77 ? -8.53079 43.62312 35.18739 1.000 13.29731 90 ARG A C 1
ATOM 659 O O . ARG A 1 77 ? -8.60128 42.56223 35.81158 1.000 14.68546 90 ARG A O 1
ATOM 667 N N . SER A 1 78 ? -8.03525 43.67349 33.95335 1.000 13.00701 91 SER A N 1
ATOM 668 C CA . SER A 1 78 ? -7.56873 42.44836 33.31472 1.000 12.49986 91 SER A CA 1
ATOM 669 C C . SER A 1 78 ? -6.23011 41.94476 33.83521 1.000 13.65559 91 SER A C 1
ATOM 670 O O . SER A 1 78 ? -5.87660 40.79468 33.55073 1.000 13.52756 91 SER A O 1
ATOM 673 N N . GLY A 1 79 ? -5.48238 42.76186 34.56641 1.000 14.20243 92 GLY A N 1
ATOM 674 C CA . GLY A 1 79 ? -4.23367 42.30768 35.13360 1.000 16.07002 92 GLY A CA 1
ATOM 675 C C . GLY A 1 79 ? -3.17253 43.38244 35.17892 1.000 13.81359 92 GLY A C 1
ATOM 676 O O . GLY A 1 79 ? -3.42432 44.53736 34.81609 1.000 15.34778 92 GLY A O 1
ATOM 677 N N . SER A 1 80 ? -1.98950 42.99628 35.65123 1.000 15.63283 93 SER A N 1
ATOM 678 C CA . SER A 1 80 ? -0.89446 43.91829 35.88440 1.000 15.26477 93 SER A CA 1
ATOM 679 C C . SER A 1 80 ? -0.13245 44.19175 34.58947 1.000 13.94443 93 SER A C 1
ATOM 680 O O . SER A 1 80 ? -0.32958 43.54122 33.55894 1.000 14.94646 93 SER A O 1
ATOM 683 N N . GLU A 1 81 ? 0.77541 45.16528 34.65907 1.000 15.29640 94 GLU A N 1
ATOM 684 C CA . GLU A 1 81 ? 1.67547 45.40709 33.53760 1.000 16.25768 94 GLU A CA 1
ATOM 685 C C . GLU A 1 81 ? 2.47251 44.15364 33.19092 1.000 15.28364 94 GLU A C 1
ATOM 686 O O . GLU A 1 81 ? 2.64518 43.82458 32.01320 1.000 15.96773 94 GLU A O 1
ATOM 692 N N . THR A 1 82 ? 2.95949 43.43699 34.20962 1.000 15.33879 95 THR A N 1
ATOM 693 C CA . THR A 1 82 ? 3.69515 42.19984 33.96667 1.000 15.84129 95 THR A CA 1
ATOM 694 C C . THR A 1 82 ? 2.84339 41.19325 33.20892 1.000 15.87722 95 THR A C 1
ATOM 695 O O . THR A 1 82 ? 3.30887 40.56525 32.25006 1.000 15.69644 95 THR A O 1
ATOM 699 N N . GLN A 1 83 ? 1.58553 41.03571 33.62010 1.000 15.36359 96 GLN A N 1
ATOM 700 C CA . GLN A 1 83 ? 0.71006 40.09020 32.93896 1.000 15.08812 96 GLN A CA 1
ATOM 701 C C . GLN A 1 83 ? 0.39325 40.54863 31.51675 1.000 12.81505 96 GLN A C 1
ATOM 702 O O . GLN A 1 83 ? 0.30989 39.72034 30.60426 1.000 14.64507 96 GLN A O 1
ATOM 708 N N . PHE A 1 84 ? 0.21842 41.85927 31.32088 1.000 13.84313 97 PHE A N 1
ATOM 709 C CA . PHE A 1 84 ? -0.00888 42.39599 29.98009 1.000 13.14225 97 PHE A CA 1
ATOM 710 C C . PHE A 1 84 ? 1.16428 42.07695 29.05481 1.000 14.15392 97 PHE A C 1
ATOM 711 O O . PHE A 1 84 ? 0.97916 41.61275 27.92272 1.000 15.33884 97 PHE A O 1
ATOM 719 N N . ARG A 1 85 ? 2.38631 42.28269 29.54581 1.000 14.90106 98 ARG A N 1
ATOM 720 C CA . ARG A 1 85 ? 3.56082 42.07364 28.71000 1.000 15.69273 98 ARG A CA 1
ATOM 721 C C . ARG A 1 85 ? 3.80061 40.59917 28.44203 1.000 14.59668 98 ARG A C 1
ATOM 722 O O . ARG A 1 85 ? 4.19759 40.23102 27.32939 1.000 15.19761 98 ARG A O 1
ATOM 730 N N . ASN A 1 86 ? 3.52600 39.73481 29.42856 1.000 14.81936 99 ASN A N 1
ATOM 731 C CA . ASN A 1 86 ? 3.59022 38.29707 29.17898 1.000 16.19518 99 ASN A CA 1
ATOM 732 C C . ASN A 1 86 ? 2.62648 37.89504 28.06993 1.000 15.09988 99 ASN A C 1
ATOM 733 O O . ASN A 1 86 ? 2.97327 37.09340 27.19516 1.000 16.36395 99 ASN A O 1
ATOM 738 N N . MET A 1 87 ? 1.39850 38.42697 28.11640 1.000 15.55136 100 MET A N 1
ATOM 739 C CA . MET A 1 87 ? 0.39187 38.14002 27.09884 1.000 14.58600 100 MET A CA 1
ATOM 740 C C . MET A 1 87 ? 0.86792 38.56104 25.71454 1.000 13.73683 100 MET A C 1
ATOM 741 O O . MET A 1 87 ? 0.79870 37.78133 24.76129 1.000 14.81918 100 MET A O 1
ATOM 746 N N . VAL A 1 88 ? 1.33386 39.80513 25.58653 1.000 14.60695 101 VAL A N 1
ATOM 747 C CA . VAL A 1 88 ? 1.77359 40.30666 24.28383 1.000 13.48562 101 VAL A CA 1
ATOM 748 C C . VAL A 1 88 ? 2.91577 39.45553 23.73525 1.000 14.46623 101 VAL A C 1
ATOM 749 O O . VAL A 1 88 ? 2.92005 39.06769 22.56049 1.000 14.81933 101 VAL A O 1
ATOM 753 N N . THR A 1 89 ? 3.90248 39.15864 24.57973 1.000 16.05479 102 THR A N 1
ATOM 754 C CA . THR A 1 89 ? 5.05192 38.37047 24.13324 1.000 16.07106 102 THR A CA 1
ATOM 755 C C . THR A 1 89 ? 4.62597 36.97950 23.66390 1.000 16.26896 102 THR A C 1
ATOM 756 O O . THR A 1 89 ? 5.00443 36.53472 22.57625 1.000 16.43821 102 THR A O 1
ATOM 760 N N . THR A 1 90 ? 3.81557 36.28377 24.46817 1.000 16.14041 103 THR A N 1
ATOM 761 C CA . THR A 1 90 ? 3.40203 34.92449 24.13195 1.000 16.80071 103 THR A CA 1
ATOM 762 C C . THR A 1 90 ? 2.55035 34.91444 22.87135 1.000 15.02524 103 THR A C 1
ATOM 763 O O . THR A 1 90 ? 2.72776 34.07233 21.98059 1.000 16.63858 103 THR A O 1
ATOM 767 N N . CYS A 1 91 ? 1.59838 35.84116 22.79461 1.000 14.80219 104 CYS A N 1
ATOM 768 C CA . CYS A 1 91 ? 0.69917 35.88860 21.65142 1.000 14.16106 104 CYS A CA 1
ATOM 769 C C . CYS A 1 91 ? 1.47023 36.22075 20.37974 1.000 13.85107 104 CYS A C 1
ATOM 770 O O . CYS A 1 91 ? 1.32910 35.54285 19.35657 1.000 15.05422 104 CYS A O 1
ATOM 773 N N . ASN A 1 92 ? 2.33048 37.24750 20.44887 1.000 14.47893 105 ASN A N 1
ATOM 774 C CA . ASN A 1 92 ? 3.15814 37.59719 19.29740 1.000 14.82377 105 ASN A CA 1
ATOM 775 C C . ASN A 1 92 ? 4.01134 36.42365 18.84099 1.000 13.73438 105 ASN A C 1
ATOM 776 O O . ASN A 1 92 ? 4.14722 36.18907 17.63499 1.000 15.03300 105 ASN A O 1
ATOM 781 N N . ASN A 1 93 ? 4.59892 35.68068 19.78491 1.000 15.31414 106 ASN A N 1
ATOM 782 C CA . ASN A 1 93 ? 5.40947 34.52377 19.40688 1.000 15.55552 106 ASN A CA 1
ATOM 783 C C . ASN A 1 93 ? 4.58842 33.45707 18.70396 1.000 18.45860 106 ASN A C 1
ATOM 784 O O . ASN A 1 93 ? 5.13567 32.68052 17.91414 1.000 20.05139 106 ASN A O 1
ATOM 789 N N . LEU A 1 94 ? 3.28735 33.38676 18.98707 1.000 15.90875 107 LEU A N 1
ATOM 790 C CA . LEU A 1 94 ? 2.38492 32.46342 18.30505 1.000 16.79666 107 LEU A CA 1
ATOM 791 C C . LEU A 1 94 ? 1.79002 33.03374 17.02832 1.000 15.38623 107 LEU A C 1
ATOM 792 O O . LEU A 1 94 ? 1.01892 32.33686 16.36103 1.000 17.49837 107 LEU A O 1
ATOM 797 N N . GLY A 1 95 ? 2.10721 34.27709 16.68142 1.000 15.65146 108 GLY A N 1
ATOM 798 C CA . GLY A 1 95 ? 1.54486 34.88057 15.49569 1.000 14.40762 108 GLY A CA 1
ATOM 799 C C . GLY A 1 95 ? 0.10296 35.31775 15.63742 1.000 14.83227 108 GLY A C 1
ATOM 800 O O . GLY A 1 95 ? -0.63765 35.32370 14.64249 1.000 15.35380 108 GLY A O 1
ATOM 801 N N . VAL A 1 96 ? -0.31737 35.67000 16.85039 1.000 14.85141 109 VAL A N 1
ATOM 802 C CA . VAL A 1 96 ? -1.65313 36.19658 17.12619 1.000 14.47626 109 VAL A CA 1
ATOM 803 C C . VAL A 1 96 ? -1.43463 37.54452 17.79945 1.000 13.80070 109 VAL A C 1
ATOM 804 O O . VAL A 1 96 ? -0.87428 37.60823 18.89933 1.000 14.97487 109 VAL A O 1
ATOM 808 N N . TYR A 1 97 ? -1.83480 38.62065 17.13625 1.000 12.61949 110 TYR A N 1
ATOM 809 C CA . TYR A 1 97 ? -1.42113 39.95508 17.54999 1.000 13.82682 110 TYR A CA 1
ATOM 810 C C . TYR A 1 97 ? -2.45673 40.63739 18.44256 1.000 13.98619 110 TYR A C 1
ATOM 811 O O . TYR A 1 97 ? -3.59116 40.17462 18.59073 1.000 14.56638 110 TYR A O 1
ATOM 820 N N . ILE A 1 98 ? -2.04599 41.74916 19.05147 1.000 13.83300 111 ILE A N 1
ATOM 821 C CA . ILE A 1 98 ? -2.80377 42.41832 20.10758 1.000 13.20862 111 ILE A CA 1
ATOM 822 C C . ILE A 1 98 ? -3.13312 43.83655 19.66413 1.000 12.83275 111 ILE A C 1
ATOM 823 O O . ILE A 1 98 ? -2.22690 44.62403 19.35049 1.000 13.88024 111 ILE A O 1
ATOM 828 N N . TYR A 1 99 ? -4.42085 44.17690 19.68310 1.000 13.36100 112 TYR A N 1
ATOM 829 C CA . TYR A 1 99 ? -4.89302 45.53024 19.42049 1.000 12.95248 112 TYR A CA 1
ATOM 830 C C . TYR A 1 99 ? -5.49740 46.08132 20.70164 1.000 13.61827 112 TYR A C 1
ATOM 831 O O . TYR A 1 99 ? -6.41196 45.47349 21.27460 1.000 13.96836 112 TYR A O 1
ATOM 840 N N . VAL A 1 100 ? -4.98695 47.20419 21.15418 1.000 12.87986 113 VAL A N 1
ATOM 841 C CA . VAL A 1 100 ? -5.40879 47.79714 22.41079 1.000 12.71887 113 VAL A CA 1
ATOM 842 C C . VAL A 1 100 ? -6.59273 48.72406 22.17716 1.000 12.63740 113 VAL A C 1
ATOM 843 O O . VAL A 1 100 ? -6.56746 49.57140 21.28543 1.000 12.90325 113 VAL A O 1
ATOM 847 N N . ASP A 1 101 ? -7.62534 48.58455 23.00913 1.000 12.54245 114 ASP A N 1
ATOM 848 C CA . ASP A 1 101 ? -8.73528 49.53173 23.06399 1.000 12.67384 114 ASP A CA 1
ATOM 849 C C . ASP A 1 101 ? -8.21838 50.80265 23.73971 1.000 12.47583 114 ASP A C 1
ATOM 850 O O . ASP A 1 101 ? -8.02430 50.85108 24.96210 1.000 13.03277 114 ASP A O 1
ATOM 855 N N . GLY A 1 102 ? -7.94276 51.82881 22.93129 1.000 13.75865 115 GLY A N 1
ATOM 856 C CA . GLY A 1 102 ? -7.27815 53.02823 23.39130 1.000 13.50357 115 GLY A CA 1
ATOM 857 C C . GLY A 1 102 ? -8.29018 54.13575 23.58956 1.000 13.86528 115 GLY A C 1
ATOM 858 O O . GLY A 1 102 ? -9.01819 54.49373 22.66164 1.000 13.53613 115 GLY A O 1
ATOM 859 N N . VAL A 1 103 ? -8.33663 54.67401 24.80674 1.000 12.66876 116 VAL A N 1
ATOM 860 C CA . VAL A 1 103 ? -9.37003 55.62304 25.20600 1.000 12.86512 116 VAL A CA 1
ATOM 861 C C . VAL A 1 103 ? -8.69656 56.98206 25.36912 1.000 14.06247 116 VAL A C 1
ATOM 862 O O . VAL A 1 103 ? -8.09556 57.26246 26.41430 1.000 14.63264 116 VAL A O 1
ATOM 866 N N . LEU A 1 104 ? -8.78673 57.82447 24.33697 1.000 13.94395 117 LEU A N 1
ATOM 867 C CA . LEU A 1 104 ? -8.03853 59.07865 24.27250 1.000 15.07306 117 LEU A CA 1
ATOM 868 C C . LEU A 1 104 ? -8.90907 60.32766 24.31090 1.000 13.85067 117 LEU A C 1
ATOM 869 O O . LEU A 1 104 ? -8.37030 61.43377 24.45877 1.000 14.10483 117 LEU A O 1
ATOM 874 N N . ASN A 1 105 ? -10.22466 60.20082 24.17813 1.000 13.43438 118 ASN A N 1
ATOM 875 C CA . ASN A 1 105 ? -11.08343 61.37803 24.08666 1.000 13.40549 118 ASN A CA 1
ATOM 876 C C . ASN A 1 105 ? -11.29149 62.06347 25.42967 1.000 14.65141 118 ASN A C 1
ATOM 877 O O . ASN A 1 105 ? -11.55098 63.27138 25.46710 1.000 15.39930 118 ASN A O 1
ATOM 882 N N . HIS A 1 106 ? -11.21534 61.31983 26.52936 1.000 13.83906 119 HIS A N 1
ATOM 883 C CA . HIS A 1 106 ? -11.71086 61.80981 27.80351 1.000 13.95878 119 HIS A CA 1
ATOM 884 C C . HIS A 1 106 ? -11.00428 61.07435 28.92309 1.000 14.18195 119 HIS A C 1
ATOM 885 O O . HIS A 1 106 ? -10.26812 60.10751 28.70784 1.000 14.12428 119 HIS A O 1
ATOM 892 N N . MET A 1 107 ? -11.23109 61.57432 30.13698 1.000 14.20352 120 MET A N 1
ATOM 893 C CA . MET A 1 107 ? -10.80751 60.89239 31.35350 1.000 14.96911 120 MET A CA 1
ATOM 894 C C . MET A 1 107 ? -12.03577 60.32015 32.06081 1.000 13.62936 120 MET A C 1
ATOM 895 O O . MET A 1 107 ? -12.73245 59.47036 31.49713 1.000 16.00756 120 MET A O 1
ATOM 900 N N . THR A 1 108 ? -12.33604 60.76482 33.27553 1.000 14.45563 121 THR A N 1
ATOM 901 C CA . THR A 1 108 ? -13.51399 60.27921 33.98204 1.000 14.93125 121 THR A CA 1
ATOM 902 C C . THR A 1 108 ? -14.66481 61.26237 33.83787 1.000 14.22118 121 THR A C 1
ATOM 903 O O . THR A 1 108 ? -14.50726 62.37921 33.33183 1.000 16.73019 121 THR A O 1
ATOM 907 N N . GLY A 1 109 ? -15.82854 60.84171 34.32952 1.000 16.78979 122 GLY A N 1
ATOM 908 C CA . GLY A 1 109 ? -16.90634 61.76121 34.62335 1.000 17.20456 122 GLY A CA 1
ATOM 909 C C . GLY A 1 109 ? -16.64099 62.51468 35.91503 1.000 16.56178 122 GLY A C 1
ATOM 910 O O . GLY A 1 109 ? -15.51830 62.56188 36.42704 1.000 16.71887 122 GLY A O 1
ATOM 911 N N . GLY A 1 110 ? -17.70342 63.11108 36.44770 1.000 19.15535 123 GLY A N 1
ATOM 912 C CA . GLY A 1 110 ? -17.60137 63.82094 37.70650 1.000 18.61360 123 GLY A CA 1
ATOM 913 C C . GLY A 1 110 ? -17.34360 62.89344 38.87998 1.000 19.18629 123 GLY A C 1
ATOM 914 O O . GLY A 1 110 ? -17.41680 61.66395 38.79783 1.000 19.91771 123 GLY A O 1
ATOM 915 N N . GLY A 1 111 ? -17.04342 63.51061 40.01981 1.000 19.48779 124 GLY A N 1
ATOM 916 C CA . GLY A 1 111 ? -16.73329 62.75391 41.21423 1.000 20.52381 124 GLY A CA 1
ATOM 917 C C . GLY A 1 111 ? -15.24810 62.51896 41.37703 1.000 19.11518 124 GLY A C 1
ATOM 918 O O . GLY A 1 111 ? -14.41499 62.88420 40.54219 1.000 20.43798 124 GLY A O 1
ATOM 919 N N . SER A 1 112 ? -14.89716 61.90168 42.49713 1.000 19.22554 125 SER A N 1
ATOM 920 C CA . SER A 1 112 ? -13.50041 61.66333 42.80696 1.000 19.48577 125 SER A CA 1
ATOM 921 C C . SER A 1 112 ? -13.33932 60.24656 43.32576 1.000 17.20025 125 SER A C 1
ATOM 922 O O . SER A 1 112 ? -14.30237 59.59573 43.73703 1.000 19.42016 125 SER A O 1
ATOM 925 N N A GLY A 1 113 ? -12.09583 59.79453 43.31933 0.500 16.10214 126 GLY A N 1
ATOM 926 N N B GLY A 1 113 ? -12.10328 59.76513 43.28836 0.500 16.10374 126 GLY A N 1
ATOM 927 C CA A GLY A 1 113 ? -11.77631 58.46180 43.79664 0.500 17.46486 126 GLY A CA 1
ATOM 928 C CA B GLY A 1 113 ? -11.82001 58.42109 43.75378 0.500 17.38124 126 GLY A CA 1
ATOM 929 C C A GLY A 1 113 ? -10.37873 58.08848 43.37113 0.500 17.24112 126 GLY A C 1
ATOM 930 C C B GLY A 1 113 ? -10.41382 58.00493 43.37333 0.500 17.20433 126 GLY A C 1
ATOM 931 O O A GLY A 1 113 ? -9.51605 58.95347 43.18236 0.500 17.72354 126 GLY A O 1
ATOM 932 O O B GLY A 1 113 ? -9.53194 58.84396 43.18151 0.500 17.65310 126 GLY A O 1
ATOM 933 N N A THR A 1 114 ? -10.16236 56.79434 43.22252 0.500 18.90617 127 THR A N 1
ATOM 934 N N B THR A 1 114 ? -10.22343 56.69683 43.26481 0.500 19.05214 127 THR A N 1
ATOM 935 C CA A THR A 1 114 ? -8.90935 56.30784 42.68160 0.500 19.89616 127 THR A CA 1
ATOM 936 C CA B THR A 1 114 ? -8.95391 56.13583 42.83488 0.500 20.89908 127 THR A CA 1
ATOM 937 C C A THR A 1 114 ? -9.18510 55.35165 41.53274 0.500 20.21382 127 THR A C 1
ATOM 938 C C B THR A 1 114 ? -9.15927 55.26450 41.60183 0.500 20.27970 127 THR A C 1
ATOM 939 O O A THR A 1 114 ? -10.30294 54.85778 41.35229 0.500 20.47746 127 THR A O 1
ATOM 940 O O B THR A 1 114 ? -10.26648 54.79327 41.31696 0.500 20.44056 127 THR A O 1
ATOM 947 N N A GLY A 1 115 ? -8.13971 55.10834 40.74544 0.500 17.47110 128 GLY A N 1
ATOM 948 N N B GLY A 1 115 ? -8.06630 55.05924 40.86596 0.500 17.66867 128 GLY A N 1
ATOM 949 C CA A GLY A 1 115 ? -8.19657 54.16497 39.65526 0.500 16.56003 128 GLY A CA 1
ATOM 950 C CA B GLY A 1 115 ? -8.06368 54.18545 39.71684 0.500 16.74955 128 GLY A CA 1
ATOM 951 C C A GLY A 1 115 ? -7.67982 52.79253 40.04527 0.500 15.45765 128 GLY A C 1
ATOM 952 C C B GLY A 1 115 ? -7.54277 52.79689 40.05288 0.500 15.51179 128 GLY A C 1
ATOM 953 O O A GLY A 1 115 ? -7.38499 52.49948 41.20653 0.500 17.23162 128 GLY A O 1
ATOM 954 O O B GLY A 1 115 ? -7.12735 52.49733 41.17288 0.500 16.07580 128 GLY A O 1
ATOM 955 N N . SER A 1 116 ? -7.55403 51.94187 39.02668 1.000 15.62744 129 SER A N 1
ATOM 956 C CA . SER A 1 116 ? -7.16463 50.54924 39.20270 1.000 14.52921 129 SER A CA 1
ATOM 957 C C . SER A 1 116 ? -5.69451 50.37094 39.54854 1.000 14.99055 129 SER A C 1
ATOM 958 O O . SER A 1 116 ? -5.27462 49.23254 39.79474 1.000 17.85389 129 SER A O 1
ATOM 961 N N . ASP A 1 117 ? -4.90463 51.44489 39.54410 1.000 15.65234 130 ASP A N 1
ATOM 962 C CA . ASP A 1 117 ? -3.50277 51.39846 39.94229 1.000 17.26889 130 ASP A CA 1
ATOM 963 C C . ASP A 1 117 ? -3.24426 52.28721 41.15062 1.000 18.61292 130 ASP A C 1
ATOM 964 O O . ASP A 1 117 ? -2.08175 52.55973 41.46860 1.000 21.38426 130 ASP A O 1
ATOM 969 N N . GLY A 1 118 ? -4.29880 52.76764 41.81285 1.000 17.41292 131 GLY A N 1
ATOM 970 C CA . GLY A 1 118 ? -4.15029 53.54320 43.02827 1.000 19.88776 131 GLY A CA 1
ATOM 971 C C . GLY A 1 118 ? -4.03444 55.04327 42.85955 1.000 24.09611 131 GLY A C 1
ATOM 972 O O . GLY A 1 118 ? -3.99429 55.75381 43.87226 1.000 22.16155 131 GLY A O 1
ATOM 973 N N . ASN A 1 119 ? -3.99519 55.56133 41.63428 1.000 17.61141 132 ASN A N 1
ATOM 974 C CA . ASN A 1 119 ? -3.86060 57.00026 41.44412 1.000 18.14788 132 ASN A CA 1
ATOM 975 C C . ASN A 1 119 ? -5.20334 57.69996 41.60287 1.000 18.36722 132 ASN A C 1
ATOM 976 O O . ASN A 1 119 ? -6.25983 57.15207 41.27493 1.000 16.98315 132 ASN A O 1
ATOM 981 N N A SER A 1 120 ? -5.15153 58.95260 42.05418 0.500 18.26571 133 SER A N 1
ATOM 982 N N B SER A 1 120 ? -5.16491 58.88637 42.19004 0.500 18.14063 133 SER A N 1
ATOM 983 C CA A SER A 1 120 ? -6.35611 59.74531 42.26371 0.500 17.19491 133 SER A CA 1
ATOM 984 C CA B SER A 1 120 ? -6.40929 59.59011 42.40625 0.500 17.73345 133 SER A CA 1
ATOM 985 C C A SER A 1 120 ? -6.93247 60.26261 40.94791 0.500 16.29388 133 SER A C 1
ATOM 986 C C B SER A 1 120 ? -6.89424 60.20358 41.10301 0.500 16.40604 133 SER A C 1
ATOM 987 O O A SER A 1 120 ? -6.20645 60.55295 39.99059 0.500 16.98955 133 SER A O 1
ATOM 988 O O B SER A 1 120 ? -6.13356 60.40152 40.15067 0.500 17.84047 133 SER A O 1
ATOM 993 N N A PHE A 1 121 ? -8.25783 60.39952 40.91993 0.500 16.03937 134 PHE A N 1
ATOM 994 N N B PHE A 1 121 ? -8.18373 60.50982 41.07925 0.500 16.08942 134 PHE A N 1
ATOM 995 C CA A PHE A 1 121 ? -8.94312 61.19853 39.91513 0.500 16.73441 134 PHE A CA 1
ATOM 996 C CA B PHE A 1 121 ? -8.78310 61.29699 40.02053 0.500 16.52943 134 PHE A CA 1
ATOM 997 C C A PHE A 1 121 ? -9.91759 62.13481 40.60720 0.500 16.97454 134 PHE A C 1
ATOM 998 C C B PHE A 1 121 ? -9.86374 62.16619 40.63916 0.500 16.94440 134 PHE A C 1
ATOM 999 O O A PHE A 1 121 ? -10.45671 61.82154 41.67191 0.500 16.85503 134 PHE A O 1
ATOM 1000 O O B PHE A 1 121 ? -10.43563 61.82613 41.67800 0.500 16.87095 134 PHE A O 1
ATOM 1015 N N . ASP A 1 122 ? -10.14970 63.28587 39.98600 1.000 17.22962 135 ASP A N 1
ATOM 1016 C CA . ASP A 1 122 ? -11.19106 64.18355 40.45881 1.000 16.22444 135 ASP A CA 1
ATOM 1017 C C . ASP A 1 122 ? -11.76470 64.86990 39.22767 1.000 15.89429 135 ASP A C 1
ATOM 1018 O O . ASP A 1 122 ? -11.14866 65.79072 38.67997 1.000 17.31587 135 ASP A O 1
ATOM 1023 N N . GLY A 1 123 ? -12.93014 64.40061 38.78726 1.000 17.25731 136 GLY A N 1
ATOM 1024 C CA . GLY A 1 123 ? -13.59626 65.02338 37.66346 1.000 17.85548 136 GLY A CA 1
ATOM 1025 C C . GLY A 1 123 ? -14.21915 66.35852 37.98295 1.000 18.74144 136 GLY A C 1
ATOM 1026 O O . GLY A 1 123 ? -14.64292 67.06241 37.06262 1.000 21.22057 136 GLY A O 1
ATOM 1027 N N . ASP A 1 124 ? -14.30107 66.71650 39.26777 1.000 17.37517 137 ASP A N 1
ATOM 1028 C CA . ASP A 1 124 ? -14.83679 68.02005 39.63972 1.000 20.02723 137 ASP A CA 1
ATOM 1029 C C . ASP A 1 124 ? -13.76767 69.10446 39.56928 1.000 16.28954 137 ASP A C 1
ATOM 1030 O O . ASP A 1 124 ? -14.05422 70.23798 39.16432 1.000 19.60745 137 ASP A O 1
ATOM 1035 N N . SER A 1 125 ? -12.53916 68.78688 39.96334 1.000 16.55712 138 SER A N 1
ATOM 1036 C CA . SER A 1 125 ? -11.43472 69.72936 39.85635 1.000 17.25026 138 SER A CA 1
ATOM 1037 C C . SER A 1 125 ? -10.57649 69.48001 38.62703 1.000 16.25407 138 SER A C 1
ATOM 1038 O O . SER A 1 125 ? -9.65321 70.25817 38.37178 1.000 16.37296 138 SER A O 1
ATOM 1041 N N . LEU A 1 126 ? -10.87795 68.42250 37.85115 1.000 16.30749 139 LEU A N 1
ATOM 1042 C CA A LEU A 1 126 ? -10.10688 68.06823 36.65405 0.500 15.37186 139 LEU A CA 1
ATOM 1043 C CA B LEU A 1 126 ? -10.10917 68.05895 36.65609 0.500 15.37031 139 LEU A CA 1
ATOM 1044 C C . LEU A 1 126 ? -8.64592 67.77910 36.98798 1.000 17.28948 139 LEU A C 1
ATOM 1045 O O . LEU A 1 126 ? -7.73689 68.16983 36.25432 1.000 19.01665 139 LEU A O 1
ATOM 1054 N N . GLN A 1 127 ? -8.41368 67.08920 38.09895 1.000 15.45365 140 GLN A N 1
ATOM 1055 C CA . GLN A 1 127 ? -7.06575 66.75471 38.54270 1.000 15.39030 140 GLN A CA 1
ATOM 1056 C C . GLN A 1 127 ? -6.82748 65.25823 38.38917 1.000 15.97148 140 GLN A C 1
ATOM 1057 O O . GLN A 1 127 ? -7.54641 64.44131 38.98695 1.000 15.59493 140 GLN A O 1
ATOM 1063 N N . TYR A 1 128 ? -5.81994 64.90626 37.58105 1.000 15.04101 141 TYR A N 1
ATOM 1064 C CA . TYR A 1 128 ? -5.44068 63.51587 37.32123 1.000 16.24097 141 TYR A CA 1
ATOM 1065 C C . TYR A 1 128 ? -3.94256 63.43466 37.55391 1.000 15.82960 141 TYR A C 1
ATOM 1066 O O . TYR A 1 128 ? -3.14974 63.46872 36.60360 1.000 15.65972 141 TYR A O 1
ATOM 1075 N N A PRO A 1 129 ? -3.51647 63.35246 38.81948 0.500 15.55281 142 PRO A N 1
ATOM 1076 N N B PRO A 1 129 ? -3.51357 63.33518 38.81548 0.500 15.53215 142 PRO A N 1
ATOM 1077 C CA A PRO A 1 129 ? -2.08193 63.45179 39.12764 0.500 15.48327 142 PRO A CA 1
ATOM 1078 C CA B PRO A 1 129 ? -2.07897 63.45102 39.10907 0.500 15.47598 142 PRO A CA 1
ATOM 1079 C C A PRO A 1 129 ? -1.24527 62.29882 38.60407 0.500 15.81307 142 PRO A C 1
ATOM 1080 C C B PRO A 1 129 ? -1.24638 62.31960 38.54716 0.500 15.86708 142 PRO A C 1
ATOM 1081 O O A PRO A 1 129 ? -0.01571 62.42944 38.56321 0.500 17.72940 142 PRO A O 1
ATOM 1082 O O B PRO A 1 129 ? -0.02814 62.48646 38.41326 0.500 17.45586 142 PRO A O 1
ATOM 1089 N N . GLY A 1 130 ? -1.85556 61.18611 38.19626 1.000 15.32418 143 GLY A N 1
ATOM 1090 C CA . GLY A 1 130 ? -1.08793 60.08770 37.63958 1.000 16.61350 143 GLY A CA 1
ATOM 1091 C C . GLY A 1 130 ? -0.61792 60.30141 36.22032 1.000 15.61980 143 GLY A C 1
ATOM 1092 O O . GLY A 1 130 ? 0.20000 59.51178 35.73581 1.000 16.91457 143 GLY A O 1
ATOM 1093 N N . VAL A 1 131 ? -1.09560 61.35171 35.55853 1.000 14.89078 144 VAL A N 1
ATOM 1094 C CA . VAL A 1 131 ? -0.70977 61.63031 34.17589 1.000 15.48640 144 VAL A CA 1
ATOM 1095 C C . VAL A 1 131 ? 0.56029 62.50252 34.06935 1.000 17.34664 144 VAL A C 1
ATOM 1096 O O . VAL A 1 131 ? 1.56290 62.03313 33.53518 1.000 19.02000 144 VAL A O 1
ATOM 1100 N N . PRO A 1 132 ? 0.54430 63.75234 34.58760 1.000 17.25631 145 PRO A N 1
ATOM 1101 C CA . PRO A 1 132 ? -0.54133 64.52890 35.19684 1.000 16.66457 145 PRO A CA 1
ATOM 1102 C C . PRO A 1 132 ? -1.32469 65.36852 34.17368 1.000 15.42749 145 PRO A C 1
ATOM 1103 O O . PRO A 1 132 ? -0.74748 65.87509 33.19253 1.000 16.90987 145 PRO A O 1
ATOM 1107 N N . TYR A 1 133 ? -2.62774 65.51608 34.41979 1.000 15.69562 146 TYR A N 1
ATOM 1108 C CA . TYR A 1 133 ? -3.47539 66.47641 33.72770 1.000 15.18170 146 TYR A CA 1
ATOM 1109 C C . TYR A 1 133 ? -4.13732 67.37813 34.75902 1.000 15.79715 146 TYR A C 1
ATOM 1110 O O . TYR A 1 133 ? -4.46261 66.93001 35.86475 1.000 15.31123 146 TYR A O 1
ATOM 1119 N N . GLY A 1 134 ? -4.37312 68.63544 34.36565 1.000 15.68644 147 GLY A N 1
ATOM 1120 C CA . GLY A 1 134 ? -5.18040 69.57094 35.12019 1.000 16.08529 147 GLY A CA 1
ATOM 1121 C C . GLY A 1 134 ? -6.17200 70.26381 34.20500 1.000 16.49575 147 GLY A C 1
ATOM 1122 O O . GLY A 1 134 ? -6.29256 69.90973 33.03114 1.000 15.80733 147 GLY A O 1
ATOM 1123 N N . PRO A 1 135 ? -6.88908 71.27438 34.71534 1.000 15.40152 148 PRO A N 1
ATOM 1124 C CA . PRO A 1 135 ? -7.93422 71.94064 33.91724 1.000 16.31458 148 PRO A CA 1
ATOM 1125 C C . PRO A 1 135 ? -7.48445 72.47390 32.57038 1.000 16.61626 148 PRO A C 1
ATOM 1126 O O . PRO A 1 135 ? -8.29513 72.47158 31.63414 1.000 18.79414 148 PRO A O 1
ATOM 1130 N N . ASN A 1 136 ? -6.23244 72.93110 32.43431 1.000 17.16911 149 ASN A N 1
ATOM 1131 C CA . ASN A 1 136 ? -5.77873 73.48359 31.16017 1.000 18.43611 149 ASN A CA 1
ATOM 1132 C C . ASN A 1 136 ? -5.72520 72.43110 30.06684 1.000 15.73194 149 ASN A C 1
ATOM 1133 O O . ASN A 1 136 ? -5.62344 72.77962 28.88563 1.000 18.44303 149 ASN A O 1
ATOM 1138 N N . ASP A 1 137 ? -5.77801 71.15832 30.43529 1.000 17.40395 150 ASP A N 1
ATOM 1139 C CA . ASP A 1 137 ? -5.69424 70.06804 29.47866 1.000 16.11424 150 ASP A CA 1
ATOM 1140 C C . ASP A 1 137 ? -7.04904 69.61339 28.97090 1.000 16.36363 150 ASP A C 1
ATOM 1141 O O . ASP A 1 137 ? -7.10396 68.67414 28.16855 1.000 16.76496 150 ASP A O 1
ATOM 1146 N N . PHE A 1 138 ? -8.12922 70.27175 29.37823 1.000 16.17665 151 PHE A N 1
ATOM 1147 C CA . PHE A 1 138 ? -9.48044 69.87375 29.02489 1.000 15.28411 151 PHE A CA 1
ATOM 1148 C C . PHE A 1 138 ? -10.20121 71.00471 28.31563 1.000 19.07626 151 PHE A C 1
ATOM 1149 O O . PHE A 1 138 ? -9.89723 72.18915 28.51489 1.000 18.66517 151 PHE A O 1
ATOM 1157 N N . HIS A 1 139 ? -11.15954 70.62231 27.48125 1.000 17.79718 152 HIS A N 1
ATOM 1158 C CA . HIS A 1 139 ? -12.18840 71.55341 27.06273 1.000 18.68033 152 HIS A CA 1
ATOM 1159 C C . HIS A 1 139 ? -13.05896 71.92297 28.26287 1.000 19.17608 152 HIS A C 1
ATOM 1160 O O . HIS A 1 139 ? -13.23248 71.14045 29.19906 1.000 18.66794 152 HIS A O 1
ATOM 1167 N N . GLY A 1 140 ? -13.60243 73.12452 28.23393 1.000 19.23365 153 GLY A N 1
ATOM 1168 C CA . GLY A 1 140 ? -14.42651 73.62737 29.31967 1.000 21.69605 153 GLY A CA 1
ATOM 1169 C C . GLY A 1 140 ? -15.39514 74.65846 28.80209 1.000 20.47238 153 GLY A C 1
ATOM 1170 O O . GLY A 1 140 ? -15.77169 74.63881 27.62590 1.000 20.14243 153 GLY A O 1
ATOM 1171 N N . SER A 1 141 ? -15.79739 75.57578 29.68542 1.000 22.31648 154 SER A N 1
ATOM 1172 C CA . SER A 1 141 ? -16.78783 76.58100 29.31204 1.000 22.96064 154 SER A CA 1
ATOM 1173 C C . SER A 1 141 ? -16.31853 77.47772 28.17145 1.000 21.99167 154 SER A C 1
ATOM 1174 O O . SER A 1 141 ? -17.15923 78.03978 27.46177 1.000 26.32541 154 SER A O 1
ATOM 1177 N N . ASP A 1 142 ? -15.00556 77.61561 27.96626 1.000 22.85139 155 ASP A N 1
ATOM 1178 C CA . ASP A 1 142 ? -14.50514 78.36700 26.81747 1.000 26.64945 155 ASP A CA 1
ATOM 1179 C C . ASP A 1 142 ? -14.79838 77.67478 25.49367 1.000 23.66778 155 ASP A C 1
ATOM 1180 O O . ASP A 1 142 ? -14.80423 78.33430 24.44658 1.000 28.36570 155 ASP A O 1
ATOM 1185 N N . ASP A 1 143 ? -15.01750 76.36097 25.51088 1.000 22.12870 156 ASP A N 1
ATOM 1186 C CA . ASP A 1 143 ? -15.09139 75.56779 24.29545 1.000 22.14965 156 ASP A CA 1
ATOM 1187 C C . ASP A 1 143 ? -16.45510 74.96051 24.05134 1.000 23.69100 156 ASP A C 1
ATOM 1188 O O . ASP A 1 143 ? -16.72242 74.52146 22.92639 1.000 25.54773 156 ASP A O 1
ATOM 1193 N N . CYS A 1 144 ? -17.31618 74.92099 25.05899 1.000 24.56714 157 CYS A N 1
ATOM 1194 C CA . CYS A 1 144 ? -18.61164 74.27093 24.97027 1.000 25.32943 157 CYS A CA 1
ATOM 1195 C C . CYS A 1 144 ? -19.63376 75.18394 25.62486 1.000 26.99957 157 CYS A C 1
ATOM 1196 O O . CYS A 1 144 ? -19.43770 75.61676 26.76455 1.000 28.76705 157 CYS A O 1
ATOM 1199 N N . SER A 1 145 ? -20.71770 75.47886 24.90985 1.000 28.40394 158 SER A N 1
ATOM 1200 C CA . SER A 1 145 ? -21.70883 76.43829 25.37780 1.000 29.51705 158 SER A CA 1
ATOM 1201 C C . SER A 1 145 ? -23.02613 75.79766 25.79981 1.000 30.03532 158 SER A C 1
ATOM 1202 O O . SER A 1 145 ? -23.99618 76.52001 26.05502 1.000 32.89545 158 SER A O 1
ATOM 1205 N N . THR A 1 146 ? -23.09795 74.47164 25.88275 1.000 24.69612 159 THR A N 1
ATOM 1206 C CA . THR A 1 146 ? -24.33766 73.85132 26.32920 1.000 25.76087 159 THR A CA 1
ATOM 1207 C C . THR A 1 146 ? -24.53663 74.07210 27.82489 1.000 28.52794 159 THR A C 1
ATOM 1208 O O . THR A 1 146 ? -23.57964 74.23958 28.58494 1.000 27.20821 159 THR A O 1
ATOM 1212 N N . SER A 1 147 ? -25.80340 74.06524 28.24510 1.000 25.82163 160 SER A N 1
ATOM 1213 C CA . SER A 1 147 ? -26.12778 74.45261 29.61519 1.000 27.22685 160 SER A CA 1
ATOM 1214 C C . SER A 1 147 ? -25.54943 73.48351 30.63615 1.000 32.11930 160 SER A C 1
ATOM 1215 O O . SER A 1 147 ? -25.15583 73.90057 31.73128 1.000 31.33174 160 SER A O 1
ATOM 1218 N N . ASP A 1 148 ? -25.48783 72.19484 30.30686 1.000 25.81217 161 ASP A N 1
ATOM 1219 C CA . ASP A 1 148 ? -24.91656 71.20458 31.20650 1.000 25.00764 161 ASP A CA 1
ATOM 1220 C C . ASP A 1 148 ? -23.50547 70.78260 30.81812 1.000 23.28897 161 ASP A C 1
ATOM 1221 O O . ASP A 1 148 ? -22.93598 69.90835 31.47694 1.000 24.09581 161 ASP A O 1
ATOM 1226 N N . GLY A 1 149 ? -22.93288 71.36907 29.76873 1.000 24.46572 162 GLY A N 1
ATOM 1227 C CA . GLY A 1 149 ? -21.61693 70.97892 29.30546 1.000 22.08555 162 GLY A CA 1
ATOM 1228 C C . GLY A 1 149 ? -21.57283 69.68928 28.51710 1.000 21.48877 162 GLY A C 1
ATOM 1229 O O . GLY A 1 149 ? -20.47691 69.24530 28.14769 1.000 21.26730 162 GLY A O 1
ATOM 1230 N N . GLU A 1 150 ? -22.71655 69.07445 28.24522 1.000 21.89917 163 GLU A N 1
ATOM 1231 C CA . GLU A 1 150 ? -22.74726 67.80456 27.53859 1.000 22.34233 163 GLU A CA 1
ATOM 1232 C C . GLU A 1 150 ? -23.19285 67.99547 26.09470 1.000 25.43466 163 GLU A C 1
ATOM 1233 O O . GLU A 1 150 ? -23.59590 69.08028 25.67161 1.000 23.03660 163 GLU A O 1
ATOM 1239 N N . ILE A 1 151 ? -23.08295 66.91970 25.32827 1.000 23.64485 164 ILE A N 1
ATOM 1240 C CA . ILE A 1 151 ? -23.42964 66.93008 23.91539 1.000 24.37974 164 ILE A CA 1
ATOM 1241 C C . ILE A 1 151 ? -24.92295 66.68440 23.78938 1.000 26.47705 164 ILE A C 1
ATOM 1242 O O . ILE A 1 151 ? -25.46551 65.77555 24.42942 1.000 28.62631 164 ILE A O 1
ATOM 1247 N N . HIS A 1 152 ? -25.58319 67.48346 22.96382 1.000 26.82252 165 HIS A N 1
ATOM 1248 C CA . HIS A 1 152 ? -26.99276 67.26788 22.66156 1.000 28.58445 165 HIS A CA 1
ATOM 1249 C C . HIS A 1 152 ? -27.30503 67.33694 21.17234 1.000 28.84366 165 HIS A C 1
ATOM 1250 O O . HIS A 1 152 ? -28.13446 66.56014 20.69228 1.000 34.80171 165 HIS A O 1
ATOM 1257 N N . ASP A 1 153 ? -26.65110 68.22858 20.42710 1.000 27.37142 166 ASP A N 1
ATOM 1258 C CA . ASP A 1 153 ? -26.95981 68.47677 19.01851 1.000 27.26440 166 ASP A CA 1
ATOM 1259 C C . ASP A 1 153 ? -25.90195 67.79333 18.15696 1.000 23.19983 166 ASP A C 1
ATOM 1260 O O . ASP A 1 153 ? -24.81271 68.33081 17.94847 1.000 23.98270 166 ASP A O 1
ATOM 1265 N N . TYR A 1 154 ? -26.24850 66.62915 17.60439 1.000 23.43741 167 TYR A N 1
ATOM 1266 C CA . TYR A 1 154 ? -25.32813 65.90263 16.73729 1.000 24.07678 167 TYR A CA 1
ATOM 1267 C C . TYR A 1 154 ? -25.24719 66.46563 15.31904 1.000 29.21564 167 TYR A C 1
ATOM 1268 O O . TYR A 1 154 ? -24.53933 65.89551 14.48421 1.000 24.57649 167 TYR A O 1
ATOM 1277 N N . ASN A 1 155 ? -25.92480 67.57767 15.03344 1.000 25.24852 168 ASN A N 1
ATOM 1278 C CA . ASN A 1 155 ? -25.72325 68.32751 13.80255 1.000 28.60967 168 ASN A CA 1
ATOM 1279 C C . ASN A 1 155 ? -24.70792 69.45249 13.96367 1.000 23.67342 168 ASN A C 1
ATOM 1280 O O . ASN A 1 155 ? -24.49554 70.23221 13.02825 1.000 25.28239 168 ASN A O 1
ATOM 1285 N N . ASN A 1 156 ? -24.04367 69.51379 15.11468 1.000 25.35374 169 ASN A N 1
ATOM 1286 C CA . ASN A 1 156 ? -23.05666 70.54462 15.42770 1.000 20.54099 169 ASN A CA 1
ATOM 1287 C C . ASN A 1 156 ? -21.72490 69.85352 15.70344 1.000 18.53985 169 ASN A C 1
ATOM 1288 O O . ASN A 1 156 ? -21.48303 69.40609 16.84032 1.000 18.66026 169 ASN A O 1
ATOM 1293 N N . PRO A 1 157 ? -20.82776 69.75136 14.71432 1.000 18.88655 170 PRO A N 1
ATOM 1294 C CA . PRO A 1 157 ? -19.54658 69.05708 14.94517 1.000 18.94499 170 PRO A CA 1
ATOM 1295 C C . PRO A 1 157 ? -18.72764 69.63110 16.08508 1.000 20.14329 170 PRO A C 1
ATOM 1296 O O . PRO A 1 157 ? -18.03790 68.87954 16.78275 1.000 19.68703 170 PRO A O 1
ATOM 1300 N N A THR A 1 158 ? -18.77678 70.94830 16.28852 0.500 19.49130 171 THR A N 1
ATOM 1301 N N B THR A 1 158 ? -18.76681 70.94650 16.29811 0.500 19.49124 171 THR A N 1
ATOM 1302 C CA A THR A 1 158 ? -18.04402 71.55223 17.39441 0.500 18.91791 171 THR A CA 1
ATOM 1303 C CA B THR A 1 158 ? -18.01004 71.51299 17.40843 0.500 18.87952 171 THR A CA 1
ATOM 1304 C C A THR A 1 158 ? -18.56442 71.05327 18.73523 0.500 19.60897 171 THR A C 1
ATOM 1305 C C B THR A 1 158 ? -18.56087 71.04626 18.75010 0.500 19.60328 171 THR A C 1
ATOM 1306 O O A THR A 1 158 ? -17.78046 70.76504 19.64618 0.500 19.75632 171 THR A O 1
ATOM 1307 O O B THR A 1 158 ? -17.79263 70.77644 19.67932 0.500 19.78263 171 THR A O 1
ATOM 1314 N N . GLU A 1 159 ? -19.88413 70.93845 18.86942 1.000 17.65175 172 GLU A N 1
ATOM 1315 C CA . GLU A 1 159 ? -20.46827 70.41777 20.09954 1.000 18.79335 172 GLU A CA 1
ATOM 1316 C C . GLU A 1 159 ? -20.11297 68.94623 20.29358 1.000 18.72818 172 GLU A C 1
ATOM 1317 O O . GLU A 1 159 ? -19.70998 68.53170 21.38574 1.000 18.26571 172 GLU A O 1
ATOM 1323 N N . VAL A 1 160 ? -20.24276 68.14300 19.23413 1.000 17.03091 173 VAL A N 1
ATOM 1324 C CA . VAL A 1 160 ? -19.91860 66.72155 19.32084 1.000 17.19994 173 VAL A CA 1
ATOM 1325 C C . VAL A 1 160 ? -18.46851 66.50417 19.73505 1.000 15.72867 173 VAL A C 1
ATOM 1326 O O . VAL A 1 160 ? -18.15962 65.54928 20.46236 1.000 17.07541 173 VAL A O 1
ATOM 1330 N N . ARG A 1 161 ? -17.56388 67.38406 19.31538 1.000 16.31863 174 ARG A N 1
ATOM 1331 C CA A ARG A 1 161 ? -16.14898 67.17011 19.56828 0.500 15.46407 174 ARG A CA 1
ATOM 1332 C CA B ARG A 1 161 ? -16.13474 67.20756 19.54408 0.500 15.49708 174 ARG A CA 1
ATOM 1333 C C . ARG A 1 161 ? -15.62377 67.89601 20.79899 1.000 15.66684 174 ARG A C 1
ATOM 1334 O O . ARG A 1 161 ? -14.66938 67.41074 21.40691 1.000 16.33600 174 ARG A O 1
ATOM 1349 N N . ASN A 1 162 ? -16.21014 69.03011 21.18191 1.000 17.03196 175 ASN A N 1
ATOM 1350 C CA . ASN A 1 162 ? -15.67301 69.82280 22.28235 1.000 17.05043 175 ASN A CA 1
ATOM 1351 C C . ASN A 1 162 ? -16.49690 69.77477 23.55930 1.000 18.13966 175 ASN A C 1
ATOM 1352 O O . ASN A 1 162 ? -16.00253 70.22003 24.60246 1.000 20.24445 175 ASN A O 1
ATOM 1357 N N . CYS A 1 163 ? -17.72297 69.27089 23.51636 1.000 18.02470 176 CYS A N 1
ATOM 1358 C CA . CYS A 1 163 ? -18.52130 69.08208 24.71738 1.000 19.97884 176 CYS A CA 1
ATOM 1359 C C . CYS A 1 163 ? -18.31280 67.67205 25.26673 1.000 18.34515 176 CYS A C 1
ATOM 1360 O O . CYS A 1 163 ? -17.60834 66.84844 24.67838 1.000 18.52348 176 CYS A O 1
ATOM 1363 N N . ARG A 1 164 ? -18.91646 67.38776 26.41645 1.000 18.02391 177 ARG A N 1
ATOM 1364 C CA . ARG A 1 164 ? -18.66279 66.13534 27.11775 1.000 17.68899 177 ARG A CA 1
ATOM 1365 C C . ARG A 1 164 ? -19.65671 65.06275 26.69869 1.000 20.45578 177 ARG A C 1
ATOM 1366 O O . ARG A 1 164 ? -20.87287 65.27038 26.75219 1.000 21.69458 177 ARG A O 1
ATOM 1374 N N . LEU A 1 165 ? -19.13418 63.90915 26.30632 1.000 17.88402 178 LEU A N 1
ATOM 1375 C CA . LEU A 1 165 ? -19.98924 62.76279 26.03752 1.000 18.73599 178 LEU A CA 1
ATOM 1376 C C . LEU A 1 165 ? -20.49839 62.22443 27.36534 1.000 18.78349 178 LEU A C 1
ATOM 1377 O O . LEU A 1 165 ? -19.72856 61.65415 28.14385 1.000 19.01061 178 LEU A O 1
ATOM 1382 N N . SER A 1 166 ? -21.78451 62.43583 27.63809 1.000 20.42166 179 SER A N 1
ATOM 1383 C CA . SER A 1 166 ? -22.42236 61.95562 28.86376 1.000 20.71984 179 SER A CA 1
ATOM 1384 C C . SER A 1 166 ? -21.64677 62.36294 30.11449 1.000 23.22730 179 SER A C 1
ATOM 1385 O O . SER A 1 166 ? -21.55957 61.60908 31.08288 1.000 24.41748 179 SER A O 1
ATOM 1388 N N . GLY A 1 167 ? -21.05339 63.55536 30.07999 1.000 21.35743 180 GLY A N 1
ATOM 1389 C CA . GLY A 1 167 ? -20.32965 64.09214 31.21571 1.000 19.61750 180 GLY A CA 1
ATOM 1390 C C . GLY A 1 167 ? -18.87295 63.68840 31.33030 1.000 19.50058 180 GLY A C 1
ATOM 1391 O O . GLY A 1 167 ? -18.18800 64.16365 32.24633 1.000 18.53416 180 GLY A O 1
ATOM 1392 N N . LEU A 1 168 ? -18.37151 62.82826 30.44672 1.000 17.37918 181 LEU A N 1
ATOM 1393 C CA . LEU A 1 168 ? -16.96368 62.46167 30.48620 1.000 16.46086 181 LEU A CA 1
ATOM 1394 C C . LEU A 1 168 ? -16.11230 63.69112 30.20480 1.000 16.96099 181 LEU A C 1
ATOM 1395 O O . LEU A 1 168 ? -16.28310 64.35615 29.18130 1.000 17.09013 181 LEU A O 1
ATOM 1400 N N . ARG A 1 169 ? -15.20193 64.00396 31.12447 1.000 16.47378 182 ARG A N 1
ATOM 1401 C CA . ARG A 1 169 ? -14.40341 65.21685 30.99492 1.000 15.48804 182 ARG A CA 1
ATOM 1402 C C . ARG A 1 169 ? -13.54187 65.13822 29.73749 1.000 14.89649 182 ARG A C 1
ATOM 1403 O O . ARG A 1 169 ? -12.77267 64.19271 29.54499 1.000 15.03075 182 ARG A O 1
ATOM 1411 N N . ASP A 1 170 ? -13.67316 66.14268 28.88493 1.000 15.37342 183 ASP A N 1
ATOM 1412 C CA . ASP A 1 170 ? -13.25330 66.03724 27.49396 1.000 15.57923 183 ASP A CA 1
ATOM 1413 C C . ASP A 1 170 ? -11.86372 66.63668 27.31878 1.000 16.91734 183 ASP A C 1
ATOM 1414 O O . ASP A 1 170 ? -11.67216 67.83653 27.54011 1.000 16.97089 183 ASP A O 1
ATOM 1419 N N . LEU A 1 171 ? -10.90162 65.81669 26.90513 1.000 14.76693 184 LEU A N 1
ATOM 1420 C CA . LEU A 1 171 ? -9.52991 66.29378 26.76575 1.000 15.28493 184 LEU A CA 1
ATOM 1421 C C . LEU A 1 171 ? -9.38631 67.25071 25.58757 1.000 17.03481 184 LEU A C 1
ATOM 1422 O O . LEU A 1 171 ? -10.06136 67.12649 24.56492 1.000 17.31984 184 LEU A O 1
ATOM 1427 N N . ASP A 1 172 ? -8.47908 68.21607 25.73768 1.000 16.74761 185 ASP A N 1
ATOM 1428 C CA . ASP A 1 172 ? -8.17098 69.15009 24.65458 1.000 17.26943 185 ASP A CA 1
ATOM 1429 C C . ASP A 1 172 ? -7.11884 68.51321 23.75493 1.000 17.47117 185 ASP A C 1
ATOM 1430 O O . ASP A 1 172 ? -5.91386 68.68189 23.94063 1.000 16.87964 185 ASP A O 1
ATOM 1435 N N . GLY A 1 173 ? -7.58916 67.77357 22.74814 1.000 18.20180 186 GLY A N 1
ATOM 1436 C CA . GLY A 1 173 ? -6.69318 67.10893 21.82437 1.000 17.25065 186 GLY A CA 1
ATOM 1437 C C . GLY A 1 173 ? -5.90437 68.03546 20.92185 1.000 17.31039 186 GLY A C 1
ATOM 1438 O O . GLY A 1 173 ? -5.02068 67.55472 20.20196 1.000 18.42745 186 GLY A O 1
ATOM 1439 N N . SER A 1 174 ? -6.20447 69.33850 20.93897 1.000 18.82221 187 SER A N 1
ATOM 1440 C CA . SER A 1 174 ? -5.40570 70.29745 20.18223 1.000 19.98652 187 SER A CA 1
ATOM 1441 C C . SER A 1 174 ? -4.15306 70.73013 20.93113 1.000 20.31359 187 SER A C 1
ATOM 1442 O O . SER A 1 174 ? -3.26294 71.34092 20.32386 1.000 22.23651 187 SER A O 1
ATOM 1445 N N . ALA A 1 175 ? -4.06270 70.42727 22.22243 1.000 19.03743 188 ALA A N 1
ATOM 1446 C CA . ALA A 1 175 ? -2.94227 70.87100 23.04039 1.000 21.90357 188 ALA A CA 1
ATOM 1447 C C . ALA A 1 175 ? -1.71715 69.99603 22.80523 1.000 20.79922 188 ALA A C 1
ATOM 1448 O O . ALA A 1 175 ? -1.80963 68.76193 22.80590 1.000 18.89387 188 ALA A O 1
ATOM 1450 N N . ASN A 1 176 ? -0.56105 70.64141 22.61959 1.000 20.35010 189 ASN A N 1
ATOM 1451 C CA A ASN A 1 176 ? 0.67287 69.89608 22.40293 0.500 20.58793 189 ASN A CA 1
ATOM 1452 C CA B ASN A 1 176 ? 0.67574 69.90074 22.40489 0.500 20.59247 189 ASN A CA 1
ATOM 1453 C C . ASN A 1 176 ? 0.93860 68.92059 23.54138 1.000 17.30121 189 ASN A C 1
ATOM 1454 O O . ASN A 1 176 ? 1.40141 67.79845 23.31073 1.000 19.26125 189 ASN A O 1
ATOM 1463 N N . TYR A 1 177 ? 0.66278 69.33131 24.77946 1.000 17.54698 190 TYR A N 1
ATOM 1464 C CA . TYR A 1 177 ? 0.94118 68.46067 25.91302 1.000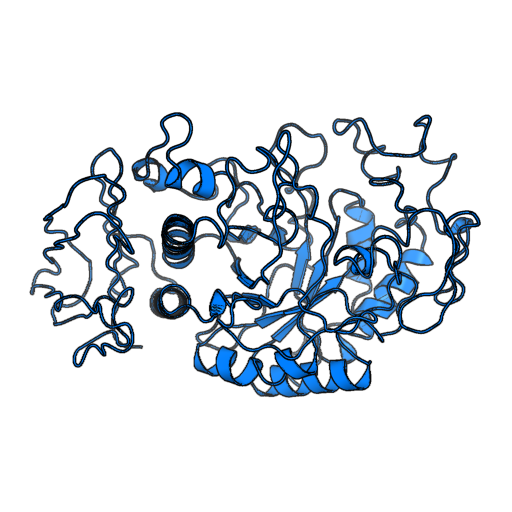 16.02539 190 TYR A CA 1
ATOM 1465 C C . TYR A 1 177 ? 0.07185 67.20708 25.88431 1.000 16.50574 190 TYR A C 1
ATOM 1466 O O . TYR A 1 177 ? 0.57144 66.09949 26.10828 1.000 17.77022 190 TYR A O 1
ATOM 1475 N N . VAL A 1 178 ? -1.22286 67.36147 25.60380 1.000 16.04475 191 VAL A N 1
ATOM 1476 C CA . VAL A 1 178 ? -2.11255 66.20269 25.52872 1.000 16.68341 191 VAL A CA 1
ATOM 1477 C C . VAL A 1 178 ? -1.66579 65.26389 24.41723 1.000 15.29685 191 VAL A C 1
ATOM 1478 O O . VAL A 1 178 ? -1.59417 64.04224 24.60298 1.000 16.11370 191 VAL A O 1
ATOM 1482 N N . ARG A 1 179 ? -1.32039 65.82240 23.25588 1.000 16.32470 192 ARG A N 1
ATOM 1483 C CA . ARG A 1 179 ? -0.84762 64.99613 22.14625 1.000 15.75222 192 ARG A CA 1
ATOM 1484 C C . ARG A 1 179 ? 0.41076 64.23161 22.52224 1.000 16.52248 192 ARG A C 1
ATOM 1485 O O . ARG A 1 179 ? 0.55052 63.04611 22.18678 1.000 16.77414 192 ARG A O 1
ATOM 1493 N N . ASP A 1 180 ? 1.34353 64.89366 23.21729 1.000 15.83513 193 ASP A N 1
ATOM 1494 C CA . ASP A 1 180 ? 2.58327 64.23898 23.61886 1.000 17.60371 193 ASP A CA 1
ATOM 1495 C C . ASP A 1 180 ? 2.31753 63.12557 24.62294 1.000 17.04933 193 ASP A C 1
ATOM 1496 O O . ASP A 1 180 ? 2.91155 62.04392 24.53577 1.000 16.79120 193 ASP A O 1
ATOM 1501 N N . VAL A 1 181 ? 1.45645 63.39249 25.60603 1.000 16.99442 194 VAL A N 1
ATOM 1502 C CA . VAL A 1 181 ? 1.15827 62.41006 26.64596 1.000 16.24645 194 VAL A CA 1
ATOM 1503 C C . VAL A 1 181 ? 0.47895 61.18266 26.05267 1.000 15.62103 194 VAL A C 1
ATOM 1504 O O . VAL A 1 181 ? 0.82123 60.03775 26.38748 1.000 16.43948 194 VAL A O 1
ATOM 1508 N N . GLU A 1 182 ? -0.49581 61.39846 25.17397 1.000 15.95747 195 GLU A N 1
ATOM 1509 C CA . GLU A 1 182 ? -1.22318 60.26878 24.60750 1.000 16.29216 195 GLU A CA 1
ATOM 1510 C C . GLU A 1 182 ? -0.34022 59.46418 23.66288 1.000 14.70413 195 GLU A C 1
ATOM 1511 O O . GLU A 1 182 ? -0.39811 58.22778 23.65282 1.000 16.22676 195 GLU A O 1
ATOM 1517 N N . ALA A 1 183 ? 0.52172 60.14006 22.89473 1.000 16.16368 196 ALA A N 1
ATOM 1518 C CA . ALA A 1 183 ? 1.46178 59.41005 22.04953 1.000 15.12267 196 ALA A CA 1
ATOM 1519 C C . ALA A 1 183 ? 2.48168 58.63631 22.87001 1.000 16.71752 196 ALA A C 1
ATOM 1520 O O . ALA A 1 183 ? 2.89807 57.54949 22.46051 1.000 17.01100 196 ALA A O 1
ATOM 1522 N N . GLU A 1 184 ? 2.90505 59.16801 24.02244 1.000 16.61160 197 GLU A N 1
ATOM 1523 C CA . GLU A 1 184 ? 3.83303 58.42290 24.86690 1.000 16.19485 197 GLU A CA 1
ATOM 1524 C C . GLU A 1 184 ? 3.20642 57.11789 25.32938 1.000 16.59474 197 GLU A C 1
ATOM 1525 O O . GLU A 1 184 ? 3.86790 56.07611 25.34845 1.000 15.75917 197 GLU A O 1
ATOM 1531 N N . PHE A 1 185 ? 1.93372 57.17467 25.73155 1.000 16.01062 198 PHE A N 1
ATOM 1532 C CA . PHE A 1 185 ? 1.18916 55.98041 26.12597 1.000 14.64107 198 PHE A CA 1
ATOM 1533 C C . PHE A 1 185 ? 1.15071 54.96540 24.98766 1.000 14.29025 198 PHE A C 1
ATOM 1534 O O . PHE A 1 185 ? 1.55000 53.80668 25.15382 1.000 15.09207 198 PHE A O 1
ATOM 1542 N N . ALA A 1 186 ? 0.71093 55.40160 23.80796 1.000 14.74779 199 ALA A N 1
ATOM 1543 C CA . ALA A 1 186 ? 0.64075 54.48956 22.67300 1.000 14.41263 199 ALA A CA 1
ATOM 1544 C C . ALA A 1 186 ? 2.01771 53.94183 22.30972 1.000 15.08990 199 ALA A C 1
ATOM 1545 O O . ALA A 1 186 ? 2.16226 52.74683 22.03019 1.000 15.11563 199 ALA A O 1
ATOM 1547 N N . ASN A 1 187 ? 3.04992 54.79657 22.32954 1.000 15.58220 200 ASN A N 1
ATOM 1548 C CA . ASN A 1 187 ? 4.38740 54.34222 21.95633 1.000 15.95560 200 ASN A CA 1
ATOM 1549 C C . ASN A 1 187 ? 4.96809 53.35100 22.95295 1.000 15.90244 200 ASN A C 1
ATOM 1550 O O . ASN A 1 187 ? 5.73843 52.46431 22.56747 1.000 16.05312 200 ASN A O 1
ATOM 1555 N N . ARG A 1 188 ? 4.65580 53.50993 24.23902 1.000 16.14283 201 ARG A N 1
ATOM 1556 C CA . ARG A 1 188 ? 5.12050 52.54395 25.22420 1.000 15.14874 201 ARG A CA 1
ATOM 1557 C C . ARG A 1 188 ? 4.55169 51.16906 24.91398 1.000 15.50636 201 ARG A C 1
ATOM 1558 O O . ARG A 1 188 ? 5.27306 50.16459 24.92421 1.000 15.98933 201 ARG A O 1
ATOM 1566 N N . LEU A 1 189 ? 3.26755 51.12508 24.55601 1.000 14.81833 202 LEU A N 1
ATOM 1567 C CA A LEU A 1 189 ? 2.63655 49.84962 24.24707 0.500 14.57326 202 LEU A CA 1
ATOM 1568 C CA B LEU A 1 189 ? 2.60323 49.86793 24.22149 0.500 14.55574 202 LEU A CA 1
ATOM 1569 C C . LEU A 1 189 ? 3.16806 49.26924 22.94120 1.000 13.60494 202 LEU A C 1
ATOM 1570 O O . LEU A 1 189 ? 3.43103 48.05947 22.86246 1.000 14.61234 202 LEU A O 1
ATOM 1579 N N . ILE A 1 190 ? 3.36002 50.11039 21.91923 1.000 13.99821 203 ILE A N 1
ATOM 1580 C CA . ILE A 1 190 ? 3.97543 49.64280 20.68010 1.000 14.59958 203 ILE A CA 1
ATOM 1581 C C . ILE A 1 190 ? 5.34966 49.05301 20.96972 1.000 14.02814 203 ILE A C 1
ATOM 1582 O O . ILE A 1 190 ? 5.70349 47.98414 20.45665 1.000 14.59369 203 ILE A O 1
ATOM 1587 N N . GLY A 1 191 ? 6.11656 49.70124 21.85270 1.000 14.41314 204 GLY A N 1
ATOM 1588 C CA . GLY A 1 191 ? 7.44356 49.19652 22.15969 1.000 17.76692 204 GLY A CA 1
ATOM 1589 C C . GLY A 1 191 ? 7.42888 47.82270 22.79638 1.000 18.14686 204 GLY A C 1
ATOM 1590 O O . GLY A 1 191 ? 8.34703 47.02728 22.59080 1.000 18.22325 204 GLY A O 1
ATOM 1591 N N . TRP A 1 192 ? 6.38539 47.51429 23.56617 1.000 15.39791 205 TRP A N 1
ATOM 1592 C CA . TRP A 1 192 ? 6.24499 46.18694 24.15459 1.000 15.83239 205 TRP A CA 1
ATOM 1593 C C . TRP A 1 192 ? 5.78391 45.13228 23.15671 1.000 16.76230 205 TRP A C 1
ATOM 1594 O O . TRP A 1 192 ? 5.87575 43.93662 23.45363 1.000 17.76964 205 TRP A O 1
ATOM 1605 N N . GLY A 1 193 ? 5.29557 45.53177 21.98697 1.000 15.37473 206 GLY A N 1
ATOM 1606 C CA . GLY A 1 193 ? 4.85520 44.57719 20.98342 1.000 15.77303 206 GLY A CA 1
ATOM 1607 C C . GLY A 1 193 ? 3.40979 44.70012 20.57745 1.000 13.64622 206 GLY A C 1
ATOM 1608 O O . GLY A 1 193 ? 2.95240 43.88695 19.76296 1.000 14.57120 206 GLY A O 1
ATOM 1609 N N . VAL A 1 194 ? 2.66662 45.68917 21.08014 1.000 14.13567 207 VAL A N 1
ATOM 1610 C CA . VAL A 1 194 ? 1.29217 45.86699 20.62777 1.000 14.13734 207 VAL A CA 1
ATOM 1611 C C . VAL A 1 194 ? 1.29409 46.19564 19.13621 1.000 13.99739 207 VAL A C 1
ATOM 1612 O O . VAL A 1 194 ? 2.16114 46.93079 18.64394 1.000 14.61831 207 VAL A O 1
ATOM 1616 N N . ALA A 1 195 ? 0.34714 45.61348 18.39146 1.000 13.79236 208 ALA A N 1
ATOM 1617 C CA . ALA A 1 195 ? 0.30664 45.72518 16.93728 1.000 13.91098 208 ALA A CA 1
ATOM 1618 C C . ALA A 1 195 ? -0.57874 46.85967 16.44802 1.000 13.95157 208 ALA A C 1
ATOM 1619 O O . ALA A 1 195 ? -0.49548 47.24291 15.27722 1.000 14.03848 208 ALA A O 1
ATOM 1621 N N . GLY A 1 196 ? -1.41760 47.41579 17.30870 1.000 13.67553 209 GLY A N 1
ATOM 1622 C CA . GLY A 1 196 ? -2.34546 48.42353 16.85348 1.000 14.28459 209 GLY A CA 1
ATOM 1623 C C . GLY A 1 196 ? -3.35416 48.76255 17.93146 1.000 12.51962 209 GLY A C 1
ATOM 1624 O O . GLY A 1 196 ? -3.24201 48.31053 19.07648 1.000 13.05727 209 GLY A O 1
ATOM 1625 N N . PHE A 1 197 ? -4.32730 49.58664 17.54722 1.000 13.31310 210 PHE A N 1
ATOM 1626 C CA . PHE A 1 197 ? -5.27978 50.15285 18.49221 1.000 13.25360 210 PHE A CA 1
ATOM 1627 C C . PHE A 1 197 ? -6.66022 50.23066 17.87189 1.000 12.61734 210 PHE A C 1
ATOM 1628 O O . PHE A 1 197 ? -6.80741 50.60681 16.70312 1.000 13.56572 210 PHE A O 1
ATOM 1636 N N . ARG A 1 198 ? -7.66816 49.87094 18.66713 1.000 13.05327 211 ARG A N 1
ATOM 1637 C CA . ARG A 1 198 ? -9.04977 50.26329 18.42532 1.000 12.26790 211 ARG A CA 1
ATOM 1638 C C . ARG A 1 198 ? -9.24200 51.57447 19.17795 1.000 12.85967 211 ARG A C 1
ATOM 1639 O O . ARG A 1 198 ? -9.17696 51.59211 20.40880 1.000 14.03602 211 ARG A O 1
ATOM 1647 N N . LEU A 1 199 ? -9.43401 52.68271 18.46915 1.000 12.76549 212 LEU A N 1
ATOM 1648 C CA . LEU A 1 199 ? -9.51990 53.98803 19.12623 1.000 13.35839 212 LEU A CA 1
ATOM 1649 C C . LEU A 1 199 ? -10.97056 54.30726 19.48657 1.000 12.88762 212 LEU A C 1
ATOM 1650 O O . LEU A 1 199 ? -11.82575 54.48311 18.61684 1.000 13.90548 212 LEU A O 1
ATOM 1655 N N . ASP A 1 200 ? -11.23294 54.38622 20.78382 1.000 12.66115 213 ASP A N 1
ATOM 1656 C CA . ASP A 1 200 ? -12.55924 54.66112 21.31450 1.000 12.94035 213 ASP A CA 1
ATOM 1657 C C . ASP A 1 200 ? -13.01662 56.08904 21.00746 1.000 14.00612 213 ASP A C 1
ATOM 1658 O O . ASP A 1 200 ? -12.23024 57.04174 21.05878 1.000 13.67077 213 ASP A O 1
ATOM 1663 N N . ALA A 1 201 ? -14.30844 56.23480 20.70801 1.000 13.32126 214 ALA A N 1
ATOM 1664 C CA . ALA A 1 201 ? -14.99276 57.53713 20.70742 1.000 14.18667 214 ALA A CA 1
ATOM 1665 C C . ALA A 1 201 ? -14.38369 58.53838 19.72559 1.000 16.04979 214 ALA A C 1
ATOM 1666 O O . ALA A 1 201 ? -14.34308 59.74341 19.98511 1.000 14.88543 214 ALA A O 1
ATOM 1668 N N . CYS A 1 202 ? -13.95481 58.05687 18.55944 1.000 13.64287 215 CYS A N 1
ATOM 1669 C CA . CYS A 1 202 ? -13.29090 58.94798 17.60980 1.000 14.07090 215 CYS A CA 1
ATOM 1670 C C . CYS A 1 202 ? -14.22100 60.00265 17.02566 1.000 14.57591 215 CYS A C 1
ATOM 1671 O O . CYS A 1 202 ? -13.73704 61.05974 16.60511 1.000 15.18598 215 CYS A O 1
ATOM 1674 N N . LYS A 1 203 ? -15.53395 59.74759 16.95113 1.000 14.05342 216 LYS A N 1
ATOM 1675 C CA . LYS A 1 203 ? -16.42962 60.79953 16.46730 1.000 16.44124 216 LYS A CA 1
ATOM 1676 C C . LYS A 1 203 ? -16.36380 62.04158 17.34195 1.000 16.41657 216 LYS A C 1
ATOM 1677 O O . LYS A 1 203 ? -16.68217 63.14192 16.87479 1.000 16.73019 216 LYS A O 1
ATOM 1683 N N . HIS A 1 204 ? -15.94293 61.88497 18.59269 1.000 14.47847 217 HIS A N 1
ATOM 1684 C CA . HIS A 1 204 ? -15.83376 62.97123 19.55570 1.000 14.96932 217 HIS A CA 1
ATOM 1685 C C . HIS A 1 204 ? -14.46948 63.64261 19.53829 1.000 15.75234 217 HIS A C 1
ATOM 1686 O O . HIS A 1 204 ? -14.22514 64.54478 20.35363 1.000 15.62230 217 HIS A O 1
ATOM 1693 N N A MET A 1 205 ? -13.58306 63.23873 18.63688 0.500 14.11692 218 MET A N 1
ATOM 1694 N N B MET A 1 205 ? -13.59514 63.24738 18.61206 0.500 14.12715 218 MET A N 1
ATOM 1695 C CA A MET A 1 205 ? -12.29723 63.88966 18.47190 0.500 15.16954 218 MET A CA 1
ATOM 1696 C CA B MET A 1 205 ? -12.27091 63.82773 18.44614 0.500 15.13298 218 MET A CA 1
ATOM 1697 C C A MET A 1 205 ? -12.19829 64.49569 17.07947 0.500 15.62387 218 MET A C 1
ATOM 1698 C C B MET A 1 205 ? -12.14138 64.44233 17.05666 0.500 15.71625 218 MET A C 1
ATOM 1699 O O A MET A 1 205 ? -12.87337 64.06694 16.14121 0.500 15.60661 218 MET A O 1
ATOM 1700 O O B MET A 1 205 ? -12.72524 63.95160 16.08526 0.500 15.51292 218 MET A O 1
ATOM 1709 N N . TRP A 1 206 ? -11.35411 65.51650 16.95850 1.000 16.26491 219 TRP A N 1
ATOM 1710 C CA . TRP A 1 206 ? -11.10564 66.13898 15.65915 1.000 16.31473 219 TRP A CA 1
ATOM 1711 C C . TRP A 1 206 ? -10.12252 65.28471 14.87141 1.000 16.04235 219 TRP A C 1
ATOM 1712 O O . TRP A 1 206 ? -9.08376 64.89507 15.41037 1.000 16.17931 219 TRP A O 1
ATOM 1723 N N . PRO A 1 207 ? -10.41112 64.96995 13.60356 1.000 17.03342 220 PRO A N 1
ATOM 1724 C CA . PRO A 1 207 ? -9.43006 64.23076 12.79232 1.000 18.43602 220 PRO A CA 1
ATOM 1725 C C . PRO A 1 207 ? -8.04290 64.85426 12.80012 1.000 16.28945 220 PRO A C 1
ATOM 1726 O O . PRO A 1 207 ? -7.04661 64.12725 12.80532 1.000 17.66726 220 PRO A O 1
ATOM 1730 N N . GLY A 1 208 ? -7.95653 66.19407 12.81407 1.000 17.65954 221 GLY A N 1
ATOM 1731 C CA . GLY A 1 208 ? -6.65536 66.84314 12.87003 1.000 20.31112 221 GLY A CA 1
ATOM 1732 C C . GLY A 1 208 ? -5.89380 66.55607 14.14998 1.000 17.26400 221 GLY A C 1
ATOM 1733 O O . GLY A 1 208 ? -4.66502 66.48822 14.14395 1.000 18.54595 221 GLY A O 1
ATOM 1734 N N . ASP A 1 209 ? -6.60942 66.38916 15.26822 1.000 18.45492 222 ASP A N 1
ATOM 1735 C CA . ASP A 1 209 ? -5.94241 66.03222 16.52036 1.000 17.00465 222 ASP A CA 1
ATOM 1736 C C . ASP A 1 209 ? -5.46470 64.59143 16.47607 1.000 14.97790 222 ASP A C 1
ATOM 1737 O O . ASP A 1 209 ? -4.34225 64.28693 16.88865 1.000 17.33966 222 ASP A O 1
ATOM 1742 N N . LEU A 1 210 ? -6.30572 63.69269 15.95125 1.000 17.07268 223 LEU A N 1
ATOM 1743 C CA . LEU A 1 210 ? -5.87725 62.31464 15.73692 1.000 16.57044 223 LEU A CA 1
ATOM 1744 C C . LEU A 1 210 ? -4.66462 62.24853 14.81472 1.000 16.18903 223 LEU A C 1
ATOM 1745 O O . LEU A 1 210 ? -3.72305 61.49163 15.06845 1.000 16.61795 223 LEU A O 1
ATOM 1750 N N . GLU A 1 211 ? -4.65688 63.05324 13.74505 1.000 17.33841 224 GLU A N 1
ATOM 1751 C CA . GLU A 1 211 ? -3.50876 63.03577 12.83970 1.000 17.85464 224 GLU A CA 1
ATOM 1752 C C . GLU A 1 211 ? -2.23115 63.44822 13.56095 1.000 16.23201 224 GLU A C 1
ATOM 1753 O O . GLU A 1 211 ? -1.16832 62.85164 13.35085 1.000 17.94379 224 GLU A O 1
ATOM 1759 N N . ALA A 1 212 ? -2.32716 64.45118 14.44001 1.000 18.24856 225 ALA A N 1
ATOM 1760 C CA . ALA A 1 212 ? -1.15015 64.91365 15.17091 1.000 19.13472 225 ALA A CA 1
ATOM 1761 C C . ALA A 1 212 ? -0.64958 63.86124 16.15063 1.000 17.24664 225 ALA A C 1
ATOM 1762 O O . ALA A 1 212 ? 0.55924 63.71030 16.34574 1.000 18.36037 225 ALA A O 1
ATOM 1764 N N . ILE A 1 213 ? -1.56570 63.14170 16.80535 1.000 18.07768 226 ILE A N 1
ATOM 1765 C CA . ILE A 1 213 ? -1.16415 62.06838 17.71225 1.000 18.37278 226 ILE A CA 1
ATOM 1766 C C . ILE A 1 213 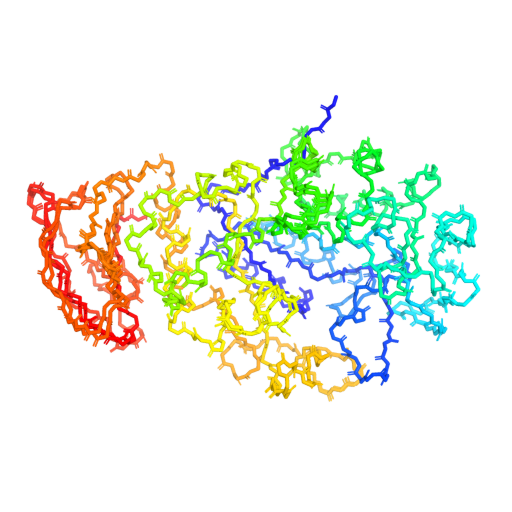? -0.53308 60.92027 16.93440 1.000 15.81253 226 ILE A C 1
ATOM 1767 O O . ILE A 1 213 ? 0.53786 60.41483 17.29280 1.000 17.38764 226 ILE A O 1
ATOM 1772 N N . LEU A 1 214 ? -1.18040 60.50129 15.84348 1.000 17.06348 227 LEU A N 1
ATOM 1773 C CA . LEU A 1 214 ? -0.64528 59.39137 15.06150 1.000 17.74704 227 LEU A CA 1
ATOM 1774 C C . LEU A 1 214 ? 0.71694 59.72701 14.46286 1.000 18.34090 227 LEU A C 1
ATOM 1775 O O . LEU A 1 214 ? 1.57228 58.84173 14.33374 1.000 18.17971 227 LEU A O 1
ATOM 1780 N N . GLY A 1 215 ? 0.94435 60.99802 14.10571 1.000 19.47347 228 GLY A N 1
ATOM 1781 C CA . GLY A 1 215 ? 2.23817 61.40753 13.57473 1.000 19.15649 228 GLY A CA 1
ATOM 1782 C C . GLY A 1 215 ? 3.37781 61.29764 14.56719 1.000 20.70640 228 GLY A C 1
ATOM 1783 O O . GLY A 1 215 ? 4.54498 61.30205 14.16070 1.000 21.01990 228 GLY A O 1
ATOM 1784 N N . ARG A 1 216 ? 3.06763 61.19654 15.85904 1.000 17.15903 229 ARG A N 1
ATOM 1785 C CA . ARG A 1 216 ? 4.06853 61.01741 16.89874 1.000 18.33163 229 ARG A CA 1
ATOM 1786 C C . ARG A 1 216 ? 4.39503 59.55424 17.15562 1.000 16.54461 229 ARG A C 1
ATOM 1787 O O . ARG A 1 216 ? 5.29286 59.26343 17.94735 1.000 18.80720 229 ARG A O 1
ATOM 1795 N N . LEU A 1 217 ? 3.70558 58.62319 16.50313 1.000 17.71637 230 LEU A N 1
ATOM 1796 C CA . LEU A 1 217 ? 3.87473 57.21703 16.84436 1.000 17.82492 230 LEU A CA 1
ATOM 1797 C C . LEU A 1 217 ? 5.15344 56.64487 16.25086 1.000 17.14871 230 LEU A C 1
ATOM 1798 O O . LEU A 1 217 ? 5.55551 56.99545 15.13408 1.000 19.18835 230 LEU A O 1
ATOM 1803 N N . ASN A 1 218 ? 5.78791 55.75863 17.00928 1.000 17.20932 231 ASN A N 1
ATOM 1804 C CA . ASN A 1 218 ? 6.88689 54.94391 16.52259 1.000 17.36557 231 ASN A CA 1
ATOM 1805 C C . ASN A 1 218 ? 6.34993 53.76037 15.72528 1.000 17.61398 231 ASN A C 1
ATOM 1806 O O . ASN A 1 218 ? 5.19282 53.35248 15.86990 1.000 17.59400 231 ASN A O 1
ATOM 1811 N N . GLN A 1 219 ? 7.20887 53.20129 14.88026 1.000 16.87393 232 GLN A N 1
ATOM 1812 C CA . GLN A 1 219 ? 6.81370 52.03804 14.10211 1.000 15.98756 232 GLN A CA 1
ATOM 1813 C C . GLN A 1 219 ? 6.87150 50.76473 14.94898 1.000 15.79374 232 GLN A C 1
ATOM 1814 O O . GLN A 1 219 ? 7.38831 50.74881 16.06340 1.000 16.70848 232 GLN A O 1
ATOM 1820 N N . LEU A 1 220 ? 6.32760 49.68462 14.39821 1.000 14.98084 233 LEU A N 1
ATOM 1821 C CA . LEU A 1 220 ? 6.14357 48.45487 15.15953 1.000 14.26698 233 LEU A CA 1
ATOM 1822 C C . LEU A 1 220 ? 7.47809 47.81255 15.53471 1.000 16.17212 233 LEU A C 1
ATOM 1823 O O . LEU A 1 220 ? 8.50570 48.00640 14.87680 1.000 16.56002 233 LEU A O 1
ATOM 1828 N N . ASN A 1 221 ? 7.44456 47.03699 16.60770 1.000 14.81535 234 ASN A N 1
ATOM 1829 C CA . ASN A 1 221 ? 8.63766 46.41232 17.15828 1.000 15.02673 234 ASN A CA 1
ATOM 1830 C C . ASN A 1 221 ? 9.11334 45.28604 16.23927 1.000 15.85358 234 ASN A C 1
ATOM 1831 O O . ASN A 1 221 ? 8.39539 44.30644 16.00591 1.000 15.79686 234 ASN A O 1
ATOM 1836 N N . THR A 1 222 ? 10.33600 45.42416 15.71014 1.000 15.26314 235 THR A N 1
ATOM 1837 C CA . THR A 1 222 ? 10.84498 44.49132 14.70827 1.000 16.70925 235 THR A CA 1
ATOM 1838 C C . THR A 1 222 ? 11.29498 43.15754 15.27809 1.000 16.12015 235 THR A C 1
ATOM 1839 O O . THR A 1 222 ? 11.75224 42.30436 14.51274 1.000 16.71962 235 THR A O 1
ATOM 1843 N N . GLN A 1 223 ? 11.16227 42.93391 16.58489 1.000 15.62916 236 GLN A N 1
ATOM 1844 C CA . GLN A 1 223 ? 11.26475 41.56606 17.07383 1.000 17.35885 236 GLN A CA 1
ATOM 1845 C C . GLN A 1 223 ? 10.24073 40.66624 16.39210 1.000 16.77523 236 GLN A C 1
ATOM 1846 O O . GLN A 1 223 ? 10.50223 39.47900 16.17452 1.000 17.72450 236 GLN A O 1
ATOM 1852 N N . TRP A 1 224 ? 9.08408 41.21805 16.01839 1.000 15.58389 237 TRP A N 1
ATOM 1853 C CA . TRP A 1 224 ? 8.02147 40.42315 15.40801 1.000 16.17090 237 TRP A CA 1
ATOM 1854 C C . TRP A 1 224 ? 7.54200 40.98297 14.07585 1.000 16.74179 237 TRP A C 1
ATOM 1855 O O . TRP A 1 224 ? 7.10874 40.22501 13.19889 1.000 19.93331 237 TRP A O 1
ATOM 1866 N N . PHE A 1 225 ? 7.56310 42.29877 13.92660 1.000 15.44303 238 PHE A N 1
ATOM 1867 C CA . PHE A 1 225 ? 6.90862 42.95055 12.80561 1.000 16.28001 238 PHE A CA 1
ATOM 1868 C C . PHE A 1 225 ? 7.92431 43.43407 11.78415 1.000 18.26308 238 PHE A C 1
ATOM 1869 O O . PHE A 1 225 ? 9.08539 43.68493 12.12134 1.000 18.54429 238 PHE A O 1
ATOM 1877 N N . PRO A 1 226 ? 7.52459 43.56687 10.52095 1.000 17.37864 239 PRO A N 1
ATOM 1878 C CA . PRO A 1 226 ? 8.47386 44.02872 9.50290 1.000 19.49767 239 PRO A CA 1
ATOM 1879 C C . PRO A 1 226 ? 8.95335 45.43466 9.81696 1.000 19.41791 239 PRO A C 1
ATOM 1880 O O . PRO A 1 226 ? 8.22901 46.25587 10.38440 1.000 18.14586 239 PRO A O 1
ATOM 1884 N N . ALA A 1 227 ? 10.20090 45.70939 9.44075 1.000 19.79148 240 ALA A N 1
ATOM 1885 C CA . ALA A 1 227 ? 10.72953 47.05357 9.61009 1.000 20.20921 240 ALA A CA 1
ATOM 1886 C C . ALA A 1 227 ? 9.92014 48.04321 8.77992 1.000 18.04590 240 ALA A C 1
ATOM 1887 O O . ALA A 1 227 ? 9.40538 47.71765 7.71006 1.000 21.12659 240 ALA A O 1
ATOM 1889 N N . GLY A 1 228 ? 9.78018 49.25321 9.30783 1.000 19.55826 241 GLY A N 1
ATOM 1890 C CA . GLY A 1 228 ? 9.10129 50.31646 8.59184 1.000 21.15154 241 GLY A CA 1
ATOM 1891 C C . GLY A 1 228 ? 7.59527 50.18368 8.50264 1.000 21.30188 241 GLY A C 1
ATOM 1892 O O . GLY A 1 228 ? 6.99339 50.67975 7.54448 1.000 23.14274 241 GLY A O 1
ATOM 1893 N N A ARG A 1 229 ? 6.96710 49.55417 9.49167 0.700 18.87136 242 ARG A N 1
ATOM 1894 N N B ARG A 1 229 ? 6.96192 49.51434 9.46319 0.300 18.93719 242 ARG A N 1
ATOM 1895 C CA A ARG A 1 229 ? 5.53327 49.31041 9.48235 0.700 18.32746 242 ARG A CA 1
ATOM 1896 C CA B ARG A 1 229 ? 5.51755 49.31568 9.44883 0.300 18.39768 242 ARG A CA 1
ATOM 1897 C C A ARG A 1 229 ? 4.85585 50.15682 10.55327 0.700 17.65784 242 ARG A C 1
ATOM 1898 C C B ARG A 1 229 ? 4.85986 50.15343 10.53638 0.300 17.73045 242 ARG A C 1
ATOM 1899 O O A ARG A 1 229 ? 5.25537 50.13003 11.72337 0.700 19.12118 242 ARG A O 1
ATOM 1900 O O B ARG A 1 229 ? 5.27924 50.11751 11.69850 0.300 19.12419 242 ARG A O 1
ATOM 1915 N N . ASN A 1 230 ? 3.82417 50.89294 10.15627 1.000 18.34361 243 ASN A N 1
ATOM 1916 C CA . ASN A 1 230 ? 3.02829 51.64343 11.11318 1.000 17.61335 243 ASN A CA 1
ATOM 1917 C C . ASN A 1 230 ? 2.10660 50.70047 11.87909 1.000 17.05500 243 ASN A C 1
ATOM 1918 O O . ASN A 1 230 ? 1.70479 49.64517 11.37425 1.000 16.99103 243 ASN A O 1
ATOM 1923 N N . ALA A 1 231 ? 1.76499 51.10122 13.10353 1.000 15.87240 244 ALA A N 1
ATOM 1924 C CA . ALA A 1 231 ? 0.73446 50.39964 13.86112 1.000 16.38680 244 ALA A CA 1
ATOM 1925 C C . ALA A 1 231 ? -0.57173 50.37849 13.07600 1.000 14.93095 244 ALA A C 1
ATOM 1926 O O . ALA A 1 231 ? -0.84599 51.25825 12.25351 1.000 15.86390 244 ALA A O 1
ATOM 1928 N N . TYR A 1 232 ? -1.38507 49.35359 13.32864 1.000 14.29009 245 TYR A N 1
ATOM 1929 C CA . TYR A 1 232 ? -2.72851 49.30623 12.76715 1.000 13.48749 245 TYR A CA 1
ATOM 1930 C C . TYR A 1 232 ? -3.67802 50.14185 13.62037 1.000 14.41148 245 TYR A C 1
ATOM 1931 O O . TYR A 1 232 ? -3.76787 49.94128 14.83272 1.000 16.24561 245 TYR A O 1
ATOM 1940 N N . ILE A 1 233 ? -4.40540 51.06472 13.00374 1.000 14.42480 246 ILE A N 1
ATOM 1941 C CA . ILE A 1 233 ? -5.35503 51.90982 13.71939 1.000 14.49372 246 ILE A CA 1
ATOM 1942 C C . ILE A 1 233 ? -6.71863 51.71291 13.08264 1.000 13.13799 246 ILE A C 1
ATOM 1943 O O . ILE A 1 233 ? -6.88965 51.93859 11.87281 1.000 13.87525 246 ILE A O 1
ATOM 1948 N N . TYR A 1 234 ? -7.68525 51.26827 13.87827 1.000 13.85198 247 TYR A N 1
ATOM 1949 C CA . TYR A 1 234 ? -9.07542 51.33929 13.46860 1.000 13.38936 247 TYR A CA 1
ATOM 1950 C C . TYR A 1 234 ? -9.85131 52.18222 14.46801 1.000 12.61211 247 TYR A C 1
ATOM 1951 O O . TYR A 1 234 ? -9.65650 52.06698 15.68308 1.000 13.39905 247 TYR A O 1
ATOM 1960 N N . GLN A 1 235 ? -10.69760 53.05728 13.95235 1.000 12.18333 248 GLN A N 1
ATOM 1961 C CA . GLN A 1 235 ? -11.26687 54.15864 14.71394 1.000 12.51503 248 GLN A CA 1
ATOM 1962 C C . GLN A 1 235 ? -12.74423 53.88537 14.92935 1.000 12.82662 248 GLN A C 1
ATOM 1963 O O . GLN A 1 235 ? -13.47506 53.62099 13.96997 1.000 14.13094 248 GLN A O 1
ATOM 1969 N N . GLU A 1 236 ? -13.18482 53.92125 16.18890 1.000 13.57763 249 GLU A N 1
ATOM 1970 C CA . GLU A 1 236 ? -14.60657 53.77348 16.46548 1.000 12.41887 249 GLU A CA 1
ATOM 1971 C C . GLU A 1 236 ? -15.28379 55.09573 16.15424 1.000 14.52456 249 GLU A C 1
ATOM 1972 O O . GLU A 1 236 ? -15.19987 56.05491 16.92914 1.000 15.07643 249 GLU A O 1
ATOM 1978 N N . VAL A 1 237 ? -15.94868 55.15575 15.00961 1.000 14.46039 250 VAL A N 1
ATOM 1979 C CA . VAL A 1 237 ? -16.78242 56.28357 14.63075 1.000 14.13916 250 VAL A CA 1
ATOM 1980 C C . VAL A 1 237 ? -18.16924 55.71682 14.41129 1.000 15.08544 250 VAL A C 1
ATOM 1981 O O . VAL A 1 237 ? -18.38574 54.94605 13.46437 1.000 15.54258 250 VAL A O 1
ATOM 1985 N N . ILE A 1 238 ? -19.10556 56.08127 15.27732 1.000 16.85213 251 ILE A N 1
ATOM 1986 C CA . ILE A 1 238 ? -20.48709 55.64030 15.14101 1.000 17.28798 251 ILE A CA 1
ATOM 1987 C C . ILE A 1 238 ? -21.16696 56.57623 14.14383 1.000 19.96392 251 ILE A C 1
ATOM 1988 O O . ILE A 1 238 ? -21.43855 57.74028 14.45294 1.000 20.66561 251 ILE A O 1
ATOM 1993 N N . ASP A 1 239 ? -21.43275 56.07939 12.93632 1.000 19.88015 252 ASP A N 1
ATOM 1994 C CA . ASP A 1 239 ? -22.04148 56.90426 11.88928 1.000 21.77229 252 ASP A CA 1
ATOM 1995 C C . ASP A 1 239 ? -23.07542 56.05841 11.15495 1.000 22.74948 252 ASP A C 1
ATOM 1996 O O . ASP A 1 239 ? -22.72735 55.26484 10.27576 1.000 22.04074 252 ASP A O 1
ATOM 2001 N N . LEU A 1 240 ? -24.34489 56.24496 11.50209 1.000 21.48747 253 LEU A N 1
ATOM 2002 C CA . LEU A 1 240 ? -25.43840 55.61364 10.78042 1.000 25.37047 253 LEU A CA 1
ATOM 2003 C C . LEU A 1 240 ? -26.15986 56.58748 9.85911 1.000 25.06621 253 LEU A C 1
ATOM 2004 O O . LEU A 1 240 ? -27.28124 56.30443 9.42443 1.000 32.15041 253 LEU A O 1
ATOM 2009 N N A GLY A 1 241 ? -25.50162 57.68139 9.48990 0.500 25.51175 254 GLY A N 1
ATOM 2010 N N B GLY A 1 241 ? -25.57850 57.75330 9.60223 0.500 25.60238 254 GLY A N 1
ATOM 2011 C CA A GLY A 1 241 ? -26.04167 58.64102 8.55201 0.500 27.06275 254 GLY A CA 1
ATOM 2012 C CA B GLY A 1 241 ? -26.29897 58.83107 8.96048 0.500 29.19523 254 GLY A CA 1
ATOM 2013 C C A GLY A 1 241 ? -26.78049 59.77158 9.24556 0.500 24.15952 254 GLY A C 1
ATOM 2014 C C B GLY A 1 241 ? -27.25365 59.52340 9.91941 0.500 24.35969 254 GLY A C 1
ATOM 2015 O O A GLY A 1 241 ? -27.15430 59.68949 10.41316 0.500 24.46825 254 GLY A O 1
ATOM 2016 O O B GLY A 1 241 ? -27.45672 59.11455 11.06517 0.500 28.74599 254 GLY A O 1
ATOM 2017 N N A GLY A 1 242 ? -26.96843 60.85945 8.50250 0.500 24.01747 255 GLY A N 1
ATOM 2018 N N B GLY A 1 242 ? -27.85683 60.60430 9.43011 0.500 25.72166 255 GLY A N 1
ATOM 2019 C CA A GLY A 1 242 ? -27.77537 61.96523 8.98455 0.500 27.50164 255 GLY A CA 1
ATOM 2020 C CA B GLY A 1 242 ? -28.79499 61.36406 10.23026 0.500 24.47771 255 GLY A CA 1
ATOM 2021 C C A GLY A 1 242 ? -27.19614 62.74451 10.14516 0.500 25.60581 255 GLY A C 1
ATOM 2022 C C B GLY A 1 242 ? -28.17676 62.33392 11.21246 0.500 26.81910 255 GLY A C 1
ATOM 2023 O O A GLY A 1 242 ? -27.95664 63.30513 10.94160 0.500 26.83677 255 GLY A O 1
ATOM 2024 O O B GLY A 1 242 ? -28.90949 62.93352 12.00702 0.500 29.76093 255 GLY A O 1
ATOM 2025 N N A GLU A 1 243 ? -25.86998 62.79332 10.26831 0.500 20.22464 256 GLU A N 1
ATOM 2026 N N B GLU A 1 243 ? -26.85654 62.50766 11.18886 0.500 23.27237 256 GLU A N 1
ATOM 2027 C CA A GLU A 1 243 ? -25.19187 63.59707 11.27724 0.500 20.52165 256 GLU A CA 1
ATOM 2028 C CA B GLU A 1 243 ? -26.16983 63.45273 12.05835 0.500 24.46805 256 GLU A CA 1
ATOM 2029 C C A GLU A 1 243 ? -24.08368 64.39923 10.60854 0.500 18.93329 256 GLU A C 1
ATOM 2030 C C B GLU A 1 243 ? -25.02742 64.09180 11.28278 0.500 21.98027 256 GLU A C 1
ATOM 2031 O O A GLU A 1 243 ? -23.67872 64.12426 9.47640 0.500 18.56637 256 GLU A O 1
ATOM 2032 O O B GLU A 1 243 ? -24.72511 63.70082 10.15438 0.500 24.43433 256 GLU A O 1
ATOM 2043 N N A ALA A 1 244 ? -23.56261 65.38533 11.33684 0.500 15.98396 257 ALA A N 1
ATOM 2044 N N B ALA A 1 244 ? -24.37057 65.07712 11.90538 0.500 22.76969 257 ALA A N 1
ATOM 2045 C CA A ALA A 1 244 ? -22.55579 66.26652 10.75881 0.500 16.96130 257 ALA A CA 1
ATOM 2046 C CA B ALA A 1 244 ? -23.39446 65.88149 11.17329 0.500 20.21334 257 ALA A CA 1
ATOM 2047 C C A ALA A 1 244 ? -21.13534 65.71767 10.84906 0.500 18.67047 257 ALA A C 1
ATOM 2048 C C B ALA A 1 244 ? -22.04725 65.18652 11.02453 0.500 21.23586 257 ALA A C 1
ATOM 2049 O O A ALA A 1 244 ? -20.23988 66.26967 10.20414 0.500 17.83280 257 ALA A O 1
ATOM 2050 O O B ALA A 1 244 ? -21.42016 65.28077 9.96553 0.500 21.23653 257 ALA A O 1
ATOM 2053 N N A VAL A 1 245 ? -20.89472 64.67226 11.63815 0.500 14.69082 258 VAL A N 1
ATOM 2054 N N B VAL A 1 245 ? -21.56026 64.52796 12.07092 0.500 16.80982 258 VAL A N 1
ATOM 2055 C CA A VAL A 1 245 ? -19.61229 63.97220 11.64369 0.500 14.67378 258 VAL A CA 1
ATOM 2056 C CA B VAL A 1 245 ? -20.26261 63.86579 11.99184 0.500 17.41872 258 VAL A CA 1
ATOM 2057 C C A VAL A 1 245 ? -19.75039 62.71703 10.79336 0.500 16.51781 258 VAL A C 1
ATOM 2058 C C B VAL A 1 245 ? -20.42152 62.54352 11.25497 0.500 17.84455 258 VAL A C 1
ATOM 2059 O O A VAL A 1 245 ? -20.75397 61.99757 10.88709 0.500 17.56134 258 VAL A O 1
ATOM 2060 O O B VAL A 1 245 ? -21.28916 61.72881 11.59325 0.500 19.95149 258 VAL A O 1
ATOM 2067 N N A LYS A 1 246 ? -18.75379 62.46378 9.94423 0.500 14.84366 259 LYS A N 1
ATOM 2068 N N B LYS A 1 246 ? -19.57942 62.32840 10.24601 0.500 16.61257 259 LYS A N 1
ATOM 2069 C CA A LYS A 1 246 ? -18.81930 61.40206 8.94933 0.500 14.96403 259 LYS A CA 1
ATOM 2070 C CA B LYS A 1 246 ? -19.67796 61.17956 9.35870 0.500 16.80969 259 LYS A CA 1
ATOM 2071 C C A LYS A 1 246 ? -17.61636 60.47897 9.06947 0.500 14.15048 259 LYS A C 1
ATOM 2072 C C B LYS A 1 246 ? -18.45074 60.29473 9.51670 0.500 18.93609 259 LYS A C 1
ATOM 2073 O O A LYS A 1 246 ? -16.48955 60.93885 9.28234 0.500 13.19426 259 LYS A O 1
ATOM 2074 O O B LYS A 1 246 ? -17.34256 60.78270 9.74592 0.500 16.80104 259 LYS A O 1
ATOM 2085 N N A ALA A 1 247 ? -17.86403 59.17451 8.88474 0.500 13.44120 260 ALA A N 1
ATOM 2086 N N B ALA A 1 247 ? -18.65762 58.98136 9.37706 0.500 17.57237 260 ALA A N 1
ATOM 2087 C CA A ALA A 1 247 ? -16.78738 58.18759 8.89106 0.500 12.50352 260 ALA A CA 1
ATOM 2088 C CA B ALA A 1 247 ? -17.53244 58.05303 9.38948 0.500 18.78745 260 ALA A CA 1
ATOM 2089 C C A ALA A 1 247 ? -15.73521 58.49535 7.83758 0.500 12.25143 260 ALA A C 1
ATOM 2090 C C B ALA A 1 247 ? -16.53641 58.37799 8.28763 0.500 14.30652 260 ALA A C 1
ATOM 2091 O O A ALA A 1 247 ? -14.55052 58.20114 8.03828 0.500 12.65774 260 ALA A O 1
ATOM 2092 O O B ALA A 1 247 ? -15.32783 58.19462 8.46822 0.500 15.29453 260 ALA A O 1
ATOM 2095 N N A THR A 1 248 ? -16.14863 59.07815 6.71064 0.500 14.28866 261 THR A N 1
ATOM 2096 N N B THR A 1 248 ? -17.01951 58.89297 7.15347 0.500 17.61661 261 THR A N 1
ATOM 2097 C CA A THR A 1 248 ? -15.22796 59.39504 5.62595 0.500 14.70424 261 THR A CA 1
ATOM 2098 C CA B THR A 1 248 ? -16.13713 59.26826 6.05598 0.500 17.39886 261 THR A CA 1
ATOM 2099 C C A THR A 1 248 ? -14.22188 60.48123 5.99129 0.500 15.86423 261 THR A C 1
ATOM 2100 C C B THR A 1 248 ? -15.16132 60.37959 6.43074 0.500 18.40523 261 THR A C 1
ATOM 2101 O O A THR A 1 248 ? -13.25842 60.67838 5.23996 0.500 15.14166 261 THR A O 1
ATOM 2102 O O B THR A 1 248 ? -14.18038 60.58699 5.71451 0.500 17.95730 261 THR A O 1
ATOM 2109 N N A GLU A 1 249 ? -14.41872 61.19561 7.10538 0.500 11.91123 262 GLU A N 1
ATOM 2110 N N B GLU A 1 249 ? -15.40261 61.10024 7.52804 0.500 15.66985 262 GLU A N 1
ATOM 2111 C CA A GLU A 1 249 ? -13.40153 62.13196 7.57915 0.500 13.03125 262 GLU A CA 1
ATOM 2112 C CA B GLU A 1 249 ? -14.47076 62.14106 7.94663 0.500 17.27404 262 GLU A CA 1
ATOM 2113 C C A GLU A 1 249 ? -12.17407 61.42976 8.14880 0.500 12.34497 262 GLU A C 1
ATOM 2114 C C B GLU A 1 249 ? -13.16383 61.57670 8.48069 0.500 15.73920 262 GLU A C 1
ATOM 2115 O O A GLU A 1 249 ? -11.12125 62.06357 8.28102 0.500 11.83099 262 GLU A O 1
ATOM 2116 O O B GLU A 1 249 ? -12.18692 62.32056 8.60482 0.500 17.50767 262 GLU A O 1
ATOM 2127 N N A TYR A 1 250 ? -12.28861 60.15184 8.51841 0.500 12.11608 263 TYR A N 1
ATOM 2128 N N B TYR A 1 250 ? -13.11643 60.28380 8.79265 0.500 14.87946 263 TYR A N 1
ATOM 2129 C CA A TYR A 1 250 ? -11.24408 59.46267 9.26640 0.500 12.48416 263 TYR A CA 1
ATOM 2130 C CA B TYR A 1 250 ? -11.97967 59.70758 9.49158 0.500 15.55699 263 TYR A CA 1
ATOM 2131 C C A TYR A 1 250 ? -10.51414 58.40270 8.45867 0.500 12.16618 263 TYR A C 1
ATOM 2132 C C B TYR A 1 250 ? -11.18617 58.70157 8.66953 0.500 13.39847 263 TYR A C 1
ATOM 2133 O O A TYR A 1 250 ? -9.46871 57.91422 8.90789 0.500 11.86940 263 TYR A O 1
ATOM 2134 O O B TYR A 1 250 ? -10.11263 58.28526 9.10988 0.500 14.07402 263 TYR A O 1
ATOM 2151 N N A THR A 1 251 ? -11.02154 58.04193 7.27908 0.500 14.05990 264 THR A N 1
ATOM 2152 N N B THR A 1 251 ? -11.66577 58.31967 7.48301 0.500 13.97701 264 THR A N 1
ATOM 2153 C CA A THR A 1 251 ? -10.42540 56.94587 6.52425 0.500 14.33322 264 THR A CA 1
ATOM 2154 C CA B THR A 1 251 ? -11.04990 57.21908 6.74921 0.500 15.05923 264 THR A CA 1
ATOM 2155 C C A THR A 1 251 ? -9.03155 57.27235 6.00058 0.500 11.80328 264 THR A C 1
ATOM 2156 C C B THR A 1 251 ? -9.66385 57.55568 6.20671 0.500 16.19693 264 THR A C 1
ATOM 2157 O O A THR A 1 251 ? -8.25961 56.34520 5.73364 0.500 13.02597 264 THR A O 1
ATOM 2158 O O B THR A 1 251 ? -8.92534 56.63971 5.83740 0.500 15.13059 264 THR A O 1
ATOM 2165 N N A TYR A 1 252 ? -8.68631 58.55842 5.84826 0.500 13.47325 265 TYR A N 1
ATOM 2166 N N B TYR A 1 252 ? -9.27833 58.83550 6.15965 0.500 15.52295 265 TYR A N 1
ATOM 2167 C CA A TYR A 1 252 ? -7.33863 58.89344 5.39690 0.500 16.21553 265 TYR A CA 1
ATOM 2168 C CA B TYR A 1 252 ? -7.93701 59.16028 5.67902 0.500 16.90671 265 TYR A CA 1
ATOM 2169 C C A TYR A 1 252 ? -6.28468 58.53202 6.42732 0.500 14.96904 265 TYR A C 1
ATOM 2170 C C B TYR A 1 252 ? -6.82724 58.80273 6.66653 0.500 16.24845 265 TYR A C 1
ATOM 2171 O O A TYR A 1 252 ? -5.12736 58.30712 6.05809 0.500 17.25351 265 TYR A O 1
ATOM 2172 O O B TYR A 1 252 ? -5.66211 58.75813 6.26082 0.500 19.17982 265 TYR A O 1
ATOM 2189 N N A LEU A 1 253 ? -6.66475 58.45267 7.70288 0.500 15.85146 266 LEU A N 1
ATOM 2190 N N B LEU A 1 253 ? -7.15331 58.51965 7.93338 0.500 14.98843 266 LEU A N 1
ATOM 2191 C CA A LEU A 1 253 ? -5.74661 58.09602 8.77305 0.500 17.44531 266 LEU A CA 1
ATOM 2192 C CA B LEU A 1 253 ? -6.15139 58.26163 8.96808 0.500 17.84080 266 LEU A CA 1
ATOM 2193 C C A LEU A 1 253 ? -5.70757 56.59974 9.00727 0.500 14.37250 266 LEU A C 1
ATOM 2194 C C B LEU A 1 253 ? -5.83913 56.77452 9.14345 0.500 14.87776 266 LEU A C 1
ATOM 2195 O O A LEU A 1 253 ? -4.62474 56.03190 9.19427 0.500 15.47973 266 LEU A O 1
ATOM 2196 O O B LEU A 1 253 ? -4.69137 56.39377 9.39292 0.500 16.86243 266 LEU A O 1
ATOM 2205 N N . GLY A 1 254 ? -6.86457 55.94756 9.01129 1.000 15.99830 267 GLY A N 1
ATOM 2206 C CA . GLY A 1 254 ? -6.81997 54.52129 9.25705 1.000 16.62917 267 GLY A CA 1
ATOM 2207 C C . GLY A 1 254 ? -8.19657 53.96467 8.98232 1.000 14.65445 267 GLY A C 1
ATOM 2208 O O . GLY A 1 254 ? -9.07369 54.67096 8.49012 1.000 14.91068 267 GLY A O 1
ATOM 2209 N N . ARG A 1 255 ? -8.39900 52.69439 9.32789 1.000 13.53292 268 ARG A N 1
ATOM 2210 C CA . ARG A 1 255 ? -9.71596 52.12166 9.10194 1.000 13.31636 268 ARG A CA 1
ATOM 2211 C C . ARG A 1 255 ? -10.72659 52.67914 10.09947 1.000 13.26088 268 ARG A C 1
ATOM 2212 O O . ARG A 1 255 ? -10.37019 53.28194 11.11818 1.000 12.93723 268 ARG A O 1
ATOM 2220 N N . VAL A 1 256 ? -12.00694 52.49467 9.78015 1.000 12.98092 269 VAL A N 1
ATOM 2221 C CA . VAL A 1 256 ? -13.11271 53.00396 10.57647 1.000 14.37801 269 VAL A CA 1
ATOM 2222 C C . VAL A 1 256 ? -14.11880 51.88406 10.77645 1.000 12.88393 269 VAL A C 1
ATOM 2223 O O . VAL A 1 256 ? -14.41036 51.12732 9.84333 1.000 13.90514 269 VAL A O 1
ATOM 2227 N N . THR A 1 257 ? -14.63090 51.76930 11.99920 1.000 13.02669 270 THR A N 1
ATOM 2228 C CA . THR A 1 257 ? -15.73871 50.86206 12.27752 1.000 12.81618 270 THR A CA 1
ATOM 2229 C C . THR A 1 257 ? -16.93940 51.23295 11.42304 1.000 13.57996 270 THR A C 1
ATOM 2230 O O . THR A 1 257 ? -17.41459 52.37223 11.46213 1.000 15.30591 270 THR A O 1
ATOM 2234 N N . GLU A 1 258 ? -17.47585 50.25911 10.69130 1.000 13.13357 271 GLU A N 1
ATOM 2235 C CA . GLU A 1 258 ? -18.67030 50.50159 9.88157 1.000 14.24549 271 GLU A CA 1
ATOM 2236 C C . GLU A 1 258 ? -19.89210 49.94753 10.61341 1.000 13.24043 271 GLU A C 1
ATOM 2237 O O . GLU A 1 258 ? -20.24804 48.77378 10.47405 1.000 14.30355 271 GLU A O 1
ATOM 2243 N N . PHE A 1 259 ? -20.53176 50.79891 11.41992 1.000 14.01375 272 PHE A N 1
ATOM 2244 C CA . PHE A 1 259 ? -21.72385 50.37179 12.14318 1.000 13.57154 272 PHE A CA 1
ATOM 2245 C C . PHE A 1 259 ? -22.92227 50.12661 11.22557 1.000 15.18613 272 PHE A C 1
ATOM 2246 O O . PHE A 1 259 ? -23.86364 49.42777 11.61953 1.000 14.46845 272 PHE A O 1
ATOM 2254 N N . LYS A 1 260 ? -22.91613 50.66245 10.00335 1.000 13.68959 273 LYS A N 1
ATOM 2255 C CA . LYS A 1 260 ? -24.02200 50.35239 9.09747 1.000 14.47436 273 LYS A CA 1
ATOM 2256 C C . LYS A 1 260 ? -24.04765 48.87794 8.73141 1.000 13.94319 273 LYS A C 1
ATOM 2257 O O . LYS A 1 260 ? -25.11026 48.33476 8.43027 1.000 14.51119 273 LYS A O 1
ATOM 2263 N N . HIS A 1 261 ? -22.89207 48.22389 8.75804 1.000 13.05775 274 HIS A N 1
ATOM 2264 C CA . HIS A 1 261 ? -22.78701 46.82864 8.34332 1.000 13.44787 274 HIS A CA 1
ATOM 2265 C C . HIS A 1 261 ? -23.64159 45.92636 9.23351 1.000 13.65794 274 HIS A C 1
ATOM 2266 O O . HIS A 1 261 ? -24.49620 45.17454 8.74550 1.000 14.20016 274 HIS A O 1
ATOM 2273 N N . GLY A 1 262 ? -23.44643 46.00821 10.54987 1.000 13.61154 275 GLY A N 1
ATOM 2274 C CA . GLY A 1 262 ? -24.23653 45.18215 11.45192 1.000 13.82349 275 GLY A CA 1
ATOM 2275 C C . GLY A 1 262 ? -25.68749 45.61597 11.53199 1.000 13.38603 275 GLY A C 1
ATOM 2276 O O . GLY A 1 262 ? -26.57885 44.78667 11.74534 1.000 14.39296 275 GLY A O 1
ATOM 2277 N N . GLN A 1 263 ? -25.95072 46.91411 11.36751 1.000 14.06559 276 GLN A N 1
ATOM 2278 C CA A GLN A 1 263 ? -27.33105 47.37746 11.30030 0.500 14.26869 276 GLN A CA 1
ATOM 2279 C CA B GLN A 1 263 ? -27.33052 47.38342 11.29543 0.500 14.26479 276 GLN A CA 1
ATOM 2280 C C . GLN A 1 263 ? -28.04235 46.75042 10.11217 1.000 15.36852 276 GLN A C 1
ATOM 2281 O O . GLN A 1 263 ? -29.15739 46.22522 10.24377 1.000 14.81722 276 GLN A O 1
ATOM 2292 N N . ASN A 1 264 ? -27.40242 46.79671 8.94026 1.000 13.42464 277 ASN A N 1
ATOM 2293 C CA . ASN A 1 264 ? -28.01868 46.28433 7.72179 1.000 14.69596 277 ASN A CA 1
ATOM 2294 C C . ASN A 1 264 ? -28.16321 44.76714 7.76689 1.000 14.91013 277 ASN A C 1
ATOM 2295 O O . ASN A 1 264 ? -29.23498 44.23018 7.46545 1.000 15.40480 277 ASN A O 1
ATOM 2300 N N . LEU A 1 265 ? -27.09469 44.05086 8.12673 1.000 13.66790 278 LEU A N 1
ATOM 2301 C CA . LEU A 1 265 ? -27.19248 42.59512 8.20222 1.000 13.24958 278 LEU A CA 1
ATOM 2302 C C . LEU A 1 265 ? -28.18777 42.15843 9.27199 1.000 14.54117 278 LEU A C 1
ATOM 2303 O O . LEU A 1 265 ? -28.91471 41.17212 9.08907 1.000 15.52668 278 LEU A O 1
ATOM 2308 N N . GLY A 1 266 ? -28.23282 42.87872 10.39135 1.000 13.41091 279 GLY A N 1
ATOM 2309 C CA . GLY A 1 266 ? -29.21518 42.56462 11.41953 1.000 15.56367 279 GLY A CA 1
ATOM 2310 C C . GLY A 1 266 ? -30.63600 42.70715 10.90895 1.000 16.13200 279 GLY A C 1
ATOM 2311 O O . GLY A 1 266 ? -31.45992 41.79893 11.05184 1.000 15.42494 279 GLY A O 1
ATOM 2312 N N . ASN A 1 267 ? -30.92920 43.83545 10.26542 1.000 14.78559 280 ASN A N 1
ATOM 2313 C CA . ASN A 1 267 ? -32.26058 44.03154 9.70285 1.000 15.73245 280 ASN A CA 1
ATOM 2314 C C . ASN A 1 267 ? -32.58730 42.97669 8.65291 1.000 17.17557 280 ASN A C 1
ATOM 2315 O O . ASN A 1 267 ? -33.72257 42.48860 8.58738 1.000 16.87271 280 ASN A O 1
ATOM 2320 N N . VAL A 1 268 ? -31.61650 42.62045 7.80748 1.000 14.99524 281 VAL A N 1
ATOM 2321 C CA . VAL A 1 268 ? -31.88606 41.66507 6.73852 1.000 16.68331 281 VAL A CA 1
ATOM 2322 C C . VAL A 1 268 ? -32.18157 40.28388 7.30870 1.000 16.55558 281 VAL A C 1
ATOM 2323 O O . VAL A 1 268 ? -33.18956 39.65668 6.96125 1.000 16.66013 281 VAL A O 1
ATOM 2327 N N . VAL A 1 269 ? -31.31184 39.78774 8.19129 1.000 15.56387 282 VAL A N 1
ATOM 2328 C CA . VAL A 1 269 ? -31.49529 38.43468 8.71283 1.000 15.01574 282 VAL A CA 1
ATOM 2329 C C . VAL A 1 269 ? -32.74294 38.35011 9.58173 1.000 17.12237 282 VAL A C 1
ATOM 2330 O O . VAL A 1 269 ? -33.42370 37.31473 9.60761 1.000 18.52756 282 VAL A O 1
ATOM 2334 N N . ARG A 1 270 ? -33.07324 39.42638 10.29010 1.000 15.61961 283 ARG A N 1
ATOM 2335 C CA . ARG A 1 270 ? -34.30987 39.46768 11.06488 1.000 18.46332 283 ARG A CA 1
ATOM 2336 C C . ARG A 1 270 ? -35.54270 39.64490 10.19272 1.000 18.90276 283 ARG A C 1
ATOM 2337 O O . ARG A 1 270 ? -36.66278 39.49261 10.70121 1.000 20.09185 283 ARG A O 1
ATOM 2345 N N . LYS A 1 271 ? -35.37123 39.99256 8.91670 1.000 17.77676 284 LYS A N 1
ATOM 2346 C CA . LYS A 1 271 ? -36.48534 40.30228 8.01759 1.000 17.08498 284 LYS A CA 1
ATOM 2347 C C . LYS A 1 271 ? -37.30376 41.48193 8.51836 1.000 20.78240 284 LYS A C 1
ATOM 2348 O O . LYS A 1 271 ? -38.52134 41.52968 8.32129 1.000 21.65410 284 LYS A O 1
ATOM 2354 N N . ASN A 1 272 ? -36.65097 42.42839 9.18636 1.000 17.33049 285 ASN A N 1
ATOM 2355 C CA . ASN A 1 272 ? -37.33806 43.61017 9.68552 1.000 18.56326 285 ASN A CA 1
ATOM 2356 C C . ASN A 1 272 ? -37.90085 44.41158 8.51941 1.000 20.06627 285 ASN A C 1
ATOM 2357 O O . ASN A 1 272 ? -37.24084 44.59214 7.48917 1.000 18.95907 285 ASN A O 1
ATOM 2362 N N . ASN A 1 273 ? -39.13942 44.88013 8.68783 1.000 21.85056 286 ASN A N 1
ATOM 2363 C CA . ASN A 1 273 ? -39.78565 45.78007 7.72949 1.000 23.05666 286 ASN A CA 1
ATOM 2364 C C . ASN A 1 273 ? -39.68719 45.25821 6.29897 1.000 22.07400 286 ASN A C 1
ATOM 2365 O O . ASN A 1 273 ? -39.36018 45.99571 5.36513 1.000 24.20621 286 ASN A O 1
ATOM 2370 N N . GLY A 1 274 ? -39.94417 43.96666 6.12769 1.000 21.46264 287 GLY A N 1
ATOM 2371 C CA . GLY A 1 274 ? -39.97637 43.40620 4.79163 1.000 23.07192 287 GLY A CA 1
ATOM 2372 C C . GLY A 1 274 ? -38.63369 43.22584 4.11596 1.000 23.89288 287 GLY A C 1
ATOM 2373 O O . GLY A 1 274 ? -38.58269 43.09425 2.89355 1.000 24.34857 287 GLY A O 1
ATOM 2374 N N . GLN A 1 275 ? -37.53996 43.20536 4.86913 1.000 19.02925 288 GLN A N 1
ATOM 2375 C CA . GLN A 1 275 ? -36.24783 42.94065 4.25627 1.000 18.47275 288 GLN A CA 1
ATOM 2376 C C . GLN A 1 275 ? -36.16998 41.50871 3.72984 1.000 17.38823 288 GLN A C 1
ATOM 2377 O O . GLN A 1 275 ? -36.88553 40.60977 4.18745 1.000 20.63591 288 GLN A O 1
ATOM 2383 N N . ARG A 1 276 ? -35.27824 41.30588 2.75483 1.000 16.90507 289 ARG A N 1
ATOM 2384 C CA . ARG A 1 276 ? -35.09625 40.02455 2.08298 1.000 16.89086 289 ARG A CA 1
ATOM 2385 C C . ARG A 1 276 ? -33.61684 39.68834 1.96809 1.000 18.37243 289 ARG A C 1
ATOM 2386 O O . ARG A 1 276 ? -32.81280 40.52782 1.54342 1.000 17.72918 289 ARG A O 1
ATOM 2394 N N . LEU A 1 277 ? -33.27010 38.44467 2.31246 1.000 16.99559 290 LEU A N 1
ATOM 2395 C CA . LEU A 1 277 ? -31.89206 37.98481 2.17361 1.000 16.00137 290 LEU A CA 1
ATOM 2396 C C . LEU A 1 277 ? -31.38883 38.17279 0.75392 1.000 15.11371 290 LEU A C 1
ATOM 2397 O O . LEU A 1 277 ? -30.19593 38.44096 0.54554 1.000 16.79054 290 LEU A O 1
ATOM 2402 N N . ALA A 1 278 ? -32.28087 38.05736 -0.23509 1.000 17.25024 291 ALA A N 1
ATOM 2403 C CA . ALA A 1 278 ? -31.88755 38.21965 -1.62414 1.000 16.36604 291 ALA A CA 1
ATOM 2404 C C . ALA A 1 278 ? -31.30855 39.59844 -1.91140 1.000 16.16092 291 ALA A C 1
ATOM 2405 O O . ALA A 1 278 ? -30.56098 39.75001 -2.87902 1.000 16.48955 291 ALA A O 1
ATOM 2407 N N . ASN A 1 279 ? -31.63491 40.60080 -1.09285 1.000 16.20974 292 ASN A N 1
ATOM 2408 C CA . ASN A 1 279 ? -31.10055 41.94570 -1.29326 1.000 16.43215 292 ASN A CA 1
ATOM 2409 C C . ASN A 1 279 ? -29.59936 42.03478 -1.05298 1.000 15.98498 292 ASN A C 1
ATOM 2410 O O . ASN A 1 279 ? -28.99657 43.05008 -1.42323 1.000 17.62957 292 ASN A O 1
ATOM 2415 N N . LEU A 1 280 ? -28.98628 41.02093 -0.44074 1.000 15.56134 293 LEU A N 1
ATOM 2416 C CA . LEU A 1 280 ? -27.55010 41.04193 -0.17325 1.000 14.99688 293 LEU A CA 1
ATOM 2417 C C . LEU A 1 280 ? -26.70225 40.84638 -1.42071 1.000 15.04744 293 LEU A C 1
ATOM 2418 O O . LEU A 1 280 ? -25.47055 40.85608 -1.31067 1.000 15.04797 293 LEU A O 1
ATOM 2423 N N . VAL A 1 281 ? -27.32168 40.65962 -2.59236 1.000 15.86615 294 VAL A N 1
ATOM 2424 C CA . V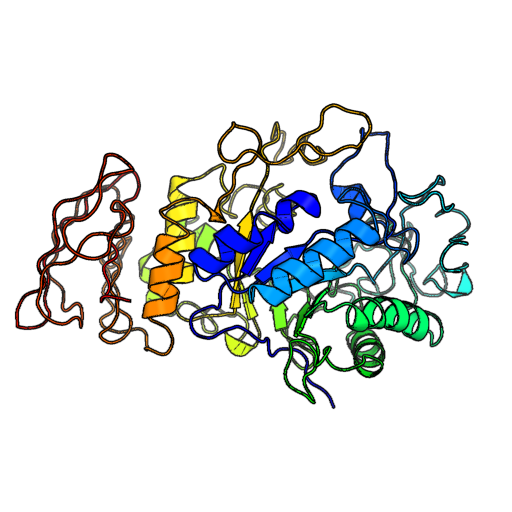AL A 1 281 ? -26.58304 40.41957 -3.83097 1.000 16.15932 294 VAL A CA 1
ATOM 2425 C C . VAL A 1 281 ? -25.48562 41.45748 -4.05709 1.000 16.26853 294 VAL A C 1
ATOM 2426 O O . VAL A 1 281 ? -24.42384 41.14191 -4.60705 1.000 17.71015 294 VAL A O 1
ATOM 2430 N N . ASN A 1 282 ? -25.70922 42.69805 -3.62845 1.000 16.95118 295 ASN A N 1
ATOM 2431 C CA . ASN A 1 282 ? -24.74587 43.77918 -3.80807 1.000 16.47374 295 ASN A CA 1
ATOM 2432 C C . ASN A 1 282 ? -24.27072 44.34933 -2.47199 1.000 16.31440 295 ASN A C 1
ATOM 2433 O O . ASN A 1 282 ? -23.87478 45.52060 -2.38997 1.000 16.79764 295 ASN A O 1
ATOM 2438 N N . PHE A 1 283 ? -24.30056 43.54545 -1.41564 1.000 15.29574 296 PHE A N 1
ATOM 2439 C CA . PHE A 1 283 ? -23.96094 44.05675 -0.09812 1.000 13.82883 296 PHE A CA 1
ATOM 2440 C C . PHE A 1 283 ? -22.53022 44.58120 -0.05586 1.000 14.80701 296 PHE A C 1
ATOM 2441 O O . PHE A 1 283 ? -21.60515 43.99056 -0.61567 1.000 14.93892 296 PHE A O 1
ATOM 2449 N N . GLY A 1 284 ? -22.35935 45.69552 0.64541 1.000 15.31044 297 GLY A N 1
ATOM 2450 C CA . GLY A 1 284 ? -21.05354 46.29115 0.83061 1.000 17.18490 297 GLY A CA 1
ATOM 2451 C C . GLY A 1 284 ? -21.13775 47.78268 0.62227 1.000 15.32020 297 GLY A C 1
ATOM 2452 O O . GLY A 1 284 ? -22.11825 48.42087 1.01877 1.000 16.36188 297 GLY A O 1
ATOM 2453 N N . GLU A 1 285 ? -20.11140 48.33144 -0.03402 1.000 16.32114 298 GLU A N 1
ATOM 2454 C CA . GLU A 1 285 ? -20.04036 49.77231 -0.24646 1.000 19.66679 298 GLU A CA 1
ATOM 2455 C C . GLU A 1 285 ? -21.28960 50.30546 -0.93807 1.000 19.58011 298 GLU A C 1
ATOM 2456 O O . GLU A 1 285 ? -21.72868 51.42105 -0.64225 1.000 22.05782 298 GLU A O 1
ATOM 2462 N N . GLY A 1 286 ? -21.88537 49.52040 -1.83928 1.000 19.94299 299 GLY A N 1
ATOM 2463 C CA . GLY A 1 286 ? -23.05170 49.96398 -2.58758 1.000 23.60399 299 GLY A CA 1
ATOM 2464 C C . GLY A 1 286 ? -24.30257 50.14824 -1.75344 1.000 25.20521 299 GLY A C 1
ATOM 2465 O O . GLY A 1 286 ? -25.27531 50.75021 -2.22720 1.000 24.59664 299 GLY A O 1
ATOM 2466 N N . TRP A 1 287 ? -24.31142 49.64548 -0.52455 1.000 20.42137 300 TRP A N 1
ATOM 2467 C CA . TRP A 1 287 ? -25.40611 49.93232 0.39032 1.000 22.54718 300 TRP A CA 1
ATOM 2468 C C . TRP A 1 287 ? -25.25960 51.28835 1.06718 1.000 20.26374 300 TRP A C 1
ATOM 2469 O O . TRP A 1 287 ? -25.95655 51.55235 2.04888 1.000 24.83922 300 TRP A O 1
ATOM 2480 N N . GLY A 1 288 ? -24.38926 52.16050 0.56167 1.000 21.74897 301 GLY A N 1
ATOM 2481 C CA . GLY A 1 288 ? -24.12789 53.41569 1.23758 1.000 22.74976 301 GLY A CA 1
ATOM 2482 C C . GLY A 1 288 ? -23.14463 53.29973 2.38031 1.000 19.55802 301 GLY A C 1
ATOM 2483 O O . GLY A 1 288 ? -23.18567 54.10818 3.31616 1.000 23.42596 301 GLY A O 1
ATOM 2484 N N . GLN A 1 289 ? -22.26608 52.30513 2.33533 1.000 19.77892 302 GLN A N 1
ATOM 2485 C CA . GLN A 1 289 ? -21.29210 52.04238 3.38751 1.000 16.99048 302 GLN A CA 1
ATOM 2486 C C . GLN A 1 289 ? -19.90269 52.45729 2.92104 1.000 15.95033 302 GLN A C 1
ATOM 2487 O O . GLN A 1 289 ? -19.68160 52.80134 1.75463 1.000 19.31742 302 GLN A O 1
ATOM 2493 N N . LEU A 1 290 ? -18.95571 52.43089 3.85278 1.000 15.07006 303 LEU A N 1
ATOM 2494 C CA . LEU A 1 290 ? -17.55649 52.65188 3.52194 1.000 15.58652 303 LEU A CA 1
ATOM 2495 C C . LEU A 1 290 ? -17.07774 51.59623 2.53144 1.000 15.83626 303 LEU A C 1
ATOM 2496 O O . LEU A 1 290 ? -17.63407 50.49830 2.43201 1.000 15.36788 303 LEU A O 1
ATOM 2501 N N . SER A 1 291 ? -16.02261 51.92442 1.79537 1.000 16.11320 304 SER A N 1
ATOM 2502 C CA A SER A 1 291 ? -15.36918 50.89710 1.00139 0.500 16.18133 304 SER A CA 1
ATOM 2503 C CA B SER A 1 291 ? -15.35377 50.90622 1.00345 0.500 16.19162 304 SER A CA 1
ATOM 2504 C C . SER A 1 291 ? -14.82277 49.81168 1.92257 1.000 14.83601 304 SER A C 1
ATOM 2505 O O . SER A 1 291 ? -14.42329 50.06963 3.06323 1.000 14.85620 304 SER A O 1
ATOM 2510 N N . GLY A 1 292 ? -14.83170 48.57998 1.42625 1.000 13.98956 305 GLY A N 1
ATOM 2511 C CA . GLY A 1 292 ? -14.32479 47.46994 2.21633 1.000 14.96698 305 GLY A CA 1
ATOM 2512 C C . GLY A 1 292 ? -12.91986 47.70798 2.74655 1.000 14.34995 305 GLY A C 1
ATOM 2513 O O . GLY A 1 292 ? -12.59578 47.32259 3.87531 1.000 14.33994 305 GLY A O 1
ATOM 2514 N N . PHE A 1 293 ? -12.05897 48.34487 1.93731 1.000 13.80406 306 PHE A N 1
ATOM 2515 C CA . PHE A 1 293 ? -10.67732 48.55270 2.35483 1.000 13.89319 306 PHE A CA 1
ATOM 2516 C C . PHE A 1 293 ? -10.56464 49.55721 3.48811 1.000 13.13468 306 PHE A C 1
ATOM 2517 O O . PHE A 1 293 ? -9.53570 49.59038 4.16567 1.000 15.03112 306 PHE A O 1
ATOM 2525 N N . ASP A 1 294 ? -11.57829 50.37580 3.69656 1.000 12.52984 307 ASP A N 1
ATOM 2526 C CA . ASP A 1 294 ? -11.55069 51.36231 4.76903 1.000 13.16662 307 ASP A CA 1
ATOM 2527 C C . ASP A 1 294 ? -12.25781 50.88813 6.03289 1.000 13.98468 307 ASP A C 1
ATOM 2528 O O . ASP A 1 294 ? -12.27946 51.62589 7.02590 1.000 14.52654 307 ASP A O 1
ATOM 2533 N N . ALA A 1 295 ? -12.84278 49.69233 6.02293 1.000 14.62139 308 ALA A N 1
ATOM 2534 C CA . ALA A 1 295 ? -13.83712 49.31191 7.01808 1.000 14.19692 308 ALA A CA 1
ATOM 2535 C C . ALA A 1 295 ? -13.34617 48.20203 7.92871 1.000 13.48556 308 ALA A C 1
ATOM 2536 O O . ALA A 1 295 ? -12.70161 47.24133 7.49099 1.000 13.23272 308 ALA A O 1
ATOM 2538 N N . LEU A 1 296 ? -13.69826 48.34938 9.20041 1.000 14.04644 309 LEU A N 1
ATOM 2539 C CA . LEU A 1 296 ? -13.66818 47.28843 10.19322 1.000 12.60333 309 LEU A CA 1
ATOM 2540 C C . LEU A 1 296 ? -15.12749 46.91894 10.42785 1.000 11.42701 309 LEU A C 1
ATOM 2541 O O . LEU A 1 296 ? -15.93790 47.78826 10.76518 1.000 13.38724 309 LEU A O 1
ATOM 2546 N N . VAL A 1 297 ? -15.46953 45.64327 10.20610 1.000 12.48844 310 VAL A N 1
ATOM 2547 C CA . VAL A 1 297 ? -16.86124 45.20678 10.18885 1.000 12.26911 310 VAL A CA 1
ATOM 2548 C C . VAL A 1 297 ? -17.07998 44.14454 11.26310 1.000 11.94082 310 VAL A C 1
ATOM 2549 O O . VAL A 1 297 ? -16.15398 43.46008 11.70130 1.000 13.11727 310 VAL A O 1
ATOM 2553 N N . PHE A 1 298 ? -18.34097 44.01544 11.67513 1.000 12.38874 311 PHE A N 1
ATOM 2554 C CA . PHE A 1 298 ? -18.70473 43.17969 12.82023 1.000 11.38754 311 PHE A CA 1
ATOM 2555 C C . PHE A 1 298 ? -20.22378 43.14387 12.91621 1.000 12.17137 311 PHE A C 1
ATOM 2556 O O . PHE A 1 298 ? -20.90347 44.10631 12.54616 1.000 12.99094 311 PHE A O 1
ATOM 2564 N N . ILE A 1 299 ? -20.74944 42.02846 13.43291 1.000 12.32129 312 ILE A N 1
ATOM 2565 C CA . ILE A 1 299 ? -22.19431 41.91287 13.62550 1.000 12.81971 312 ILE A CA 1
ATOM 2566 C C . ILE A 1 299 ? -22.65106 42.71653 14.83734 1.000 13.29883 312 ILE A C 1
ATOM 2567 O O . ILE A 1 299 ? -23.65963 43.43711 14.77377 1.000 13.87331 312 ILE A O 1
ATOM 2572 N N . ASP A 1 300 ? -21.92594 42.60079 15.95274 1.000 12.23499 313 ASP A N 1
ATOM 2573 C CA . ASP A 1 300 ? -22.23453 43.34961 17.16405 1.000 13.56914 313 ASP A CA 1
ATOM 2574 C C . ASP A 1 300 ? -20.93245 43.71710 17.85589 1.000 14.04042 313 ASP A C 1
ATOM 2575 O O . ASP A 1 300 ? -19.87356 43.15419 17.56512 1.000 13.44663 313 ASP A O 1
ATOM 2580 N N . ASN A 1 301 ? -21.01497 44.68328 18.76960 1.000 14.39011 314 ASN A N 1
ATOM 2581 C CA . ASN A 1 301 ? -19.90841 45.03238 19.65223 1.000 13.68922 314 ASN A CA 1
ATOM 2582 C C . ASN A 1 301 ? -20.42372 45.09759 21.09098 1.000 15.27638 314 ASN A C 1
ATOM 2583 O O . ASN A 1 301 ? -21.60286 44.82680 21.37224 1.000 14.19758 314 ASN A O 1
ATOM 2588 N N . HIS A 1 302 ? -19.53851 45.48083 22.00972 1.000 14.44969 315 HIS A N 1
ATOM 2589 C CA . HIS A 1 302 ? -19.88746 45.42777 23.42439 1.000 15.67051 315 HIS A CA 1
ATOM 2590 C C . HIS A 1 302 ? -20.95829 46.45019 23.77937 1.000 17.03991 315 HIS A C 1
ATOM 2591 O O . HIS A 1 302 ? -21.74295 46.23125 24.71238 1.000 18.23836 315 HIS A O 1
ATOM 2598 N N . ASP A 1 303 ? -21.01266 47.56233 23.04774 1.000 15.05247 316 ASP A N 1
ATOM 2599 C CA A ASP A 1 303 ? -21.99234 48.61278 23.30978 0.500 16.50352 316 ASP A CA 1
ATOM 2600 C CA B ASP A 1 303 ? -21.97691 48.62224 23.29623 0.500 16.53099 316 ASP A CA 1
ATOM 2601 C C . ASP A 1 303 ? -23.35401 48.24671 22.75779 1.000 15.41384 316 ASP A C 1
ATOM 2602 O O . ASP A 1 303 ? -24.36398 48.32210 23.47145 1.000 16.51530 316 ASP A O 1
ATOM 2611 N N . ASN A 1 304 ? -23.41664 47.88327 21.47975 1.000 14.84079 317 ASN A N 1
ATOM 2612 C CA . ASN A 1 304 ? -24.71682 47.67692 20.87179 1.000 14.02715 317 ASN A CA 1
ATOM 2613 C C . ASN A 1 304 ? -25.33946 46.33108 21.19856 1.000 15.17235 317 ASN A C 1
ATOM 2614 O O . ASN A 1 304 ? -26.55415 46.18997 21.04854 1.000 16.53802 317 ASN A O 1
ATOM 2619 N N . GLN A 1 305 ? -24.57222 45.36108 21.70755 1.000 14.23246 318 GLN A N 1
ATOM 2620 C CA . GLN A 1 305 ? -25.23448 44.17175 22.24446 1.000 14.46309 318 GLN A CA 1
ATOM 2621 C C . GLN A 1 305 ? -25.97915 44.46995 23.54357 1.000 15.02686 318 GLN A C 1
ATOM 2622 O O . GLN A 1 305 ? -26.75675 43.62583 24.00437 1.000 15.81276 318 GLN A O 1
ATOM 2628 N N . ARG A 1 306 ? -25.74560 45.63885 24.13638 1.000 13.86107 319 ARG A N 1
ATOM 2629 C CA . ARG A 1 306 ? -26.45925 46.12470 25.31174 1.000 14.66597 319 ARG A CA 1
ATOM 2630 C C . ARG A 1 306 ? -27.54177 47.12425 24.94676 1.000 15.38715 319 ARG A C 1
ATOM 2631 O O . ARG A 1 306 ? -28.05571 47.81803 25.83542 1.000 17.33968 319 ARG A O 1
ATOM 2639 N N . GLY A 1 307 ? -27.89669 47.22133 23.66430 1.000 15.32388 320 GLY A N 1
ATOM 2640 C CA . GLY A 1 307 ? -29.01209 48.04681 23.24727 1.000 16.86456 320 GLY A CA 1
ATOM 2641 C C . GLY A 1 307 ? -28.69356 49.50465 23.02814 1.000 17.23170 320 GLY A C 1
ATOM 2642 O O . GLY A 1 307 ? -29.62238 50.30499 22.85811 1.000 20.80504 320 GLY A O 1
ATOM 2643 N N . HIS A 1 308 ? -27.41605 49.87993 23.02181 1.000 17.63859 321 HIS A N 1
ATOM 2644 C CA . HIS A 1 308 ? -27.02944 51.27947 22.91333 1.000 19.46654 321 HIS A CA 1
ATOM 2645 C C . HIS A 1 308 ? -26.90211 51.77748 21.47482 1.000 19.40809 321 HIS A C 1
ATOM 2646 O O . HIS A 1 308 ? -26.69086 52.97813 21.27593 1.000 23.78430 321 HIS A O 1
ATOM 2653 N N A GLY A 1 309 ? -27.00135 50.89908 20.48165 0.500 18.79985 322 GLY A N 1
ATOM 2654 N N B GLY A 1 309 ? -27.06949 50.90603 20.48008 0.500 18.81995 322 GLY A N 1
ATOM 2655 C CA A GLY A 1 309 ? -27.01256 51.34097 19.10390 0.500 20.76338 322 GLY A CA 1
ATOM 2656 C CA B GLY A 1 309 ? -26.89424 51.29437 19.09164 0.500 20.82268 322 GLY A CA 1
ATOM 2657 C C A GLY A 1 309 ? -28.40099 51.74641 18.65801 0.500 23.08188 322 GLY A C 1
ATOM 2658 C C B GLY A 1 309 ? -28.13017 51.20186 18.21706 0.500 22.58028 322 GLY A C 1
ATOM 2659 O O A GLY A 1 309 ? -29.38251 51.60411 19.38925 0.500 25.23802 322 GLY A O 1
ATOM 2660 O O B GLY A 1 309 ? -29.25169 51.44986 18.67506 0.500 18.59261 322 GLY A O 1
ATOM 2661 N N A ALA A 1 310 ? -28.47934 52.26342 17.43326 0.500 22.41722 323 ALA A N 1
ATOM 2662 N N B ALA A 1 310 ? -27.92567 50.82089 16.95430 0.500 19.83657 323 ALA A N 1
ATOM 2663 C CA A ALA A 1 310 ? -29.77302 52.64858 16.89154 0.500 22.90638 323 ALA A CA 1
ATOM 2664 C CA B ALA A 1 310 ? -28.96460 50.90747 15.93317 0.500 19.79655 323 ALA A CA 1
ATOM 2665 C C A ALA A 1 310 ? -30.66220 51.42432 16.74730 0.500 21.38686 323 ALA A C 1
ATOM 2666 C C B ALA A 1 310 ? -30.20768 50.12588 16.33947 0.500 22.72632 323 ALA A C 1
ATOM 2667 O O A ALA A 1 310 ? -30.19071 50.29891 16.55046 0.500 23.61770 323 ALA A O 1
ATOM 2668 O O B ALA A 1 310 ? -30.15725 48.90407 16.49754 0.500 23.73859 323 ALA A O 1
ATOM 2671 N N A GLY A 1 311 ? -31.96791 51.65390 16.84111 0.500 27.58387 324 GLY A N 1
ATOM 2672 N N B GLY A 1 311 ? -31.32096 50.84039 16.50916 0.500 24.69028 324 GLY A N 1
ATOM 2673 C CA A GLY A 1 311 ? -32.91116 50.57153 16.93743 0.500 27.73787 324 GLY A CA 1
ATOM 2674 C CA B GLY A 1 311 ? -32.60024 50.22167 16.80374 0.500 27.89932 324 GLY A CA 1
ATOM 2675 C C A GLY A 1 311 ? -32.94369 49.90149 18.28535 0.500 28.03844 324 GLY A C 1
ATOM 2676 C C B GLY A 1 311 ? -32.80681 49.74832 18.22505 0.500 27.92507 324 GLY A C 1
ATOM 2677 O O A GLY A 1 311 ? -33.83647 49.07960 18.52506 0.500 28.36909 324 GLY A O 1
ATOM 2678 O O B GLY A 1 311 ? -33.72911 48.96457 18.46782 0.500 28.18761 324 GLY A O 1
ATOM 2679 N N . GLY A 1 312 ? -32.00207 50.21691 19.17499 1.000 24.76531 325 GLY A N 1
ATOM 2680 C CA . GLY A 1 312 ? -32.04965 49.69358 20.52968 1.000 24.80697 325 GLY A CA 1
ATOM 2681 C C . GLY A 1 312 ? -31.78844 48.20582 20.52918 1.000 23.77641 325 GLY A C 1
ATOM 2682 O O . GLY A 1 312 ? -30.70300 47.74942 20.15939 1.000 20.76927 325 GLY A O 1
ATOM 2683 N N A PHE A 1 313 ? -32.80173 47.40001 20.85246 0.500 20.02910 326 PHE A N 1
ATOM 2684 N N B PHE A 1 313 ? -32.75260 47.47007 21.04905 0.500 20.20539 326 PHE A N 1
ATOM 2685 C CA A PHE A 1 313 ? -32.66172 45.94677 20.84360 0.500 18.14814 326 PHE A CA 1
ATOM 2686 C CA B PHE A 1 313 ? -32.85526 46.04947 20.81002 0.500 17.62064 326 PHE A CA 1
ATOM 2687 C C A PHE A 1 313 ? -33.33417 45.26856 19.64828 0.500 17.10651 326 PHE A C 1
ATOM 2688 C C B PHE A 1 313 ? -33.85466 45.86973 19.68462 0.500 21.40919 326 PHE A C 1
ATOM 2689 O O A PHE A 1 313 ? -33.39989 44.03442 19.60359 0.500 17.85128 326 PHE A O 1
ATOM 2690 O O B PHE A 1 313 ? -34.84645 46.60033 19.59802 0.500 25.17956 326 PHE A O 1
ATOM 2705 N N A GLY A 1 314 ? -33.80916 46.03282 18.67274 0.500 16.41747 327 GLY A N 1
ATOM 2706 N N B GLY A 1 314 ? -33.57200 44.93207 18.80040 0.500 18.24702 327 GLY A N 1
ATOM 2707 C CA A GLY A 1 314 ? -34.64317 45.48569 17.62334 0.500 16.07521 327 GLY A CA 1
ATOM 2708 C CA B GLY A 1 314 ? -34.48175 44.72706 17.70111 0.500 17.43346 327 GLY A CA 1
ATOM 2709 C C A GLY A 1 314 ? -33.98672 45.16394 16.29325 0.500 15.92644 327 GLY A C 1
ATOM 2710 C C B GLY A 1 314 ? -33.84344 44.73149 16.33004 0.500 14.83006 327 GLY A C 1
ATOM 2711 O O A GLY A 1 314 ? -34.67053 44.68499 15.38705 0.500 16.91891 327 GLY A O 1
ATOM 2712 O O B GLY A 1 314 ? -34.42315 44.14863 15.41100 0.500 15.65643 327 GLY A O 1
ATOM 2713 N N . THR A 1 315 ? -32.68056 45.38112 16.15938 1.000 16.67590 328 THR A N 1
ATOM 2714 C CA . THR A 1 315 ? -31.95484 45.30191 14.88838 1.000 15.50108 328 THR A CA 1
ATOM 2715 C C . THR A 1 315 ? -30.66413 44.50315 15.03585 1.000 14.54921 328 THR A C 1
ATOM 2716 O O . THR A 1 315 ? -30.45099 43.51847 14.32073 1.000 16.35306 328 THR A O 1
ATOM 2720 N N . ILE A 1 316 ? -29.79712 44.91018 15.96719 1.000 14.30225 329 ILE A N 1
ATOM 2721 C CA . ILE A 1 316 ? -28.52329 44.22117 16.14431 1.000 15.04321 329 ILE A CA 1
ATOM 2722 C C . ILE A 1 316 ? -28.75565 42.77403 16.56452 1.000 15.94012 329 ILE A C 1
ATOM 2723 O O . ILE A 1 316 ? -29.61892 42.47684 17.40279 1.000 16.85688 329 ILE A O 1
ATOM 2728 N N . LEU A 1 317 ? -27.98292 41.86166 15.98923 1.000 14.70915 330 LEU A N 1
ATOM 2729 C CA . LEU A 1 317 ? -28.01008 40.46088 16.38295 1.000 14.45275 330 LEU A CA 1
ATOM 2730 C C . LEU A 1 317 ? -26.85258 40.15539 17.32538 1.000 14.54161 330 LEU A C 1
ATOM 2731 O O . LEU A 1 317 ? -25.73942 40.66979 17.16007 1.000 14.87848 330 LEU A O 1
ATOM 2736 N N . THR A 1 318 ? -27.13498 39.33299 18.33762 1.000 13.95389 331 THR A N 1
ATOM 2737 C CA . THR A 1 318 ? -26.18432 39.01353 19.39019 1.000 14.94635 331 THR A CA 1
ATOM 2738 C C . THR A 1 318 ? -26.35535 37.54913 19.75524 1.000 13.52890 331 THR A C 1
ATOM 2739 O O . THR A 1 318 ? -27.22647 36.85633 19.23207 1.000 14.55748 331 THR A O 1
ATOM 2743 N N . PHE A 1 319 ? -25.52553 37.07707 20.68865 1.000 14.44048 332 PHE A N 1
ATOM 2744 C CA . PHE A 1 319 ? -25.63233 35.68978 21.13836 1.000 14.67063 332 PHE A CA 1
ATOM 2745 C C . PHE A 1 319 ? -26.99766 35.37136 21.74918 1.000 16.61534 332 PHE A C 1
ATOM 2746 O O . PHE A 1 319 ? -27.35372 34.19214 21.84282 1.000 17.86101 332 PHE A O 1
ATOM 2754 N N . PHE A 1 320 ? -27.76881 36.38463 22.14985 1.000 15.63880 333 PHE A N 1
ATOM 2755 C CA . PHE A 1 320 ? -29.12914 36.13557 22.62694 1.000 19.08890 333 PHE A CA 1
ATOM 2756 C C . PHE A 1 320 ? -30.06302 35.68892 21.50546 1.000 20.19445 333 PHE A C 1
ATOM 2757 O O . PHE A 1 320 ? -31.11526 35.10271 21.78614 1.000 21.33688 333 PHE A O 1
ATOM 2765 N N . GLU A 1 321 ? -29.71676 35.96219 20.24580 1.000 16.58830 334 GLU A N 1
ATOM 2766 C CA . GLU A 1 321 ? -30.47026 35.48134 19.09690 1.000 17.50994 334 GLU A CA 1
ATOM 2767 C C . GLU A 1 321 ? -29.54621 34.56681 18.30026 1.000 15.84739 334 GLU A C 1
ATOM 2768 O O . GLU A 1 321 ? -29.19689 34.85812 17.15278 1.000 15.79455 334 GLU A O 1
ATOM 2774 N N . ALA A 1 322 ? -29.14948 33.44861 18.90855 1.000 17.55206 335 ALA A N 1
ATOM 2775 C CA . ALA A 1 322 ? -27.97503 32.71413 18.44828 1.000 17.22778 335 ALA A CA 1
ATOM 2776 C C . ALA A 1 322 ? -28.13089 32.19075 17.02633 1.000 17.92045 335 ALA A C 1
ATOM 2777 O O . ALA A 1 322 ? -27.17110 32.22009 16.24151 1.000 17.44906 335 ALA A O 1
ATOM 2779 N N . ASN A 1 323 ? -29.31353 31.68523 16.66664 1.000 18.41468 336 ASN A N 1
ATOM 2780 C CA . ASN A 1 323 ? -29.46102 31.09214 15.34144 1.000 18.47599 336 ASN A CA 1
ATOM 2781 C C . ASN A 1 323 ? -29.30601 32.14276 14.25028 1.000 16.73773 336 ASN A C 1
ATOM 2782 O O . ASN A 1 323 ? -28.57118 31.94235 13.27659 1.000 17.28572 336 ASN A O 1
ATOM 2787 N N . MET A 1 324 ? -29.99557 33.27128 14.40100 1.000 15.71513 337 MET A N 1
ATOM 2788 C CA . MET A 1 324 ? -29.86469 34.35554 13.43295 1.000 15.62943 337 MET A CA 1
ATOM 2789 C C . MET A 1 324 ? -28.46441 34.95282 13.45754 1.000 16.46230 337 MET A C 1
ATOM 2790 O O . MET A 1 324 ? -27.92877 35.33569 12.41359 1.000 14.97805 337 MET A O 1
ATOM 2795 N N . TYR A 1 325 ? -27.87090 35.06533 14.64250 1.000 14.37372 338 TYR A N 1
ATOM 2796 C CA . TYR A 1 325 ? -26.51362 35.59442 14.76608 1.000 14.43325 338 TYR A CA 1
ATOM 2797 C C . TYR A 1 325 ? -25.51419 34.75490 13.98785 1.000 15.75512 338 TYR A C 1
ATOM 2798 O O . TYR A 1 325 ? -24.60430 35.29484 13.34477 1.000 14.00803 338 TYR A O 1
ATOM 2807 N N . LYS A 1 326 ? -25.65900 33.43489 14.03082 1.000 13.98431 339 LYS A N 1
ATOM 2808 C CA . LYS A 1 326 ? -24.76069 32.57765 13.27071 1.000 15.74855 339 LYS A CA 1
ATOM 2809 C C . LYS A 1 326 ? -24.97161 32.74503 11.77400 1.000 17.68300 339 LYS A C 1
ATOM 2810 O O . LYS A 1 326 ? -24.01255 32.67077 10.99804 1.000 15.62365 339 LYS A O 1
ATOM 2816 N N . ILE A 1 327 ? -26.22046 32.93968 11.33929 1.000 14.94774 340 ILE A N 1
ATOM 2817 C CA . ILE A 1 327 ? -26.47560 33.17568 9.91963 1.000 15.15278 340 ILE A CA 1
ATOM 2818 C C . ILE A 1 327 ? -25.78292 34.45406 9.46103 1.000 14.31644 340 ILE A C 1
ATOM 2819 O O . ILE A 1 327 ? -25.09435 34.47920 8.43526 1.000 14.31482 340 ILE A O 1
ATOM 2824 N N . ALA A 1 328 ? -25.97952 35.53990 10.20714 1.000 13.76160 341 ALA A N 1
ATOM 2825 C CA . ALA A 1 328 ? -25.37150 36.81652 9.84113 1.000 14.17224 341 ALA A CA 1
ATOM 2826 C C . ALA A 1 328 ? -23.85111 36.72622 9.84791 1.000 14.44433 341 ALA A C 1
ATOM 2827 O O . ALA A 1 328 ? -23.18895 37.27042 8.95536 1.000 13.72653 341 ALA A O 1
ATOM 2829 N N . THR A 1 329 ? -23.27901 36.06649 10.85981 1.000 13.32307 342 THR A N 1
ATOM 2830 C CA . THR A 1 329 ? -21.82522 35.94137 10.94394 1.000 13.28649 342 THR A CA 1
ATOM 2831 C C . THR A 1 329 ? -21.28958 35.07313 9.81403 1.000 14.55004 342 THR A C 1
ATOM 2832 O O . THR A 1 329 ? -20.24842 35.38582 9.22386 1.000 13.86586 342 THR A O 1
ATOM 2836 N N . ALA A 1 330 ? -21.99087 33.98711 9.48275 1.000 13.79555 343 ALA A N 1
ATOM 2837 C CA . ALA A 1 330 ? -21.54603 33.14567 8.37855 1.000 14.26022 343 ALA A CA 1
ATOM 2838 C C . ALA A 1 330 ? -21.52876 33.92450 7.07465 1.000 14.04113 343 ALA A C 1
ATOM 2839 O O . ALA A 1 330 ? -20.57690 33.82586 6.29332 1.000 14.31633 343 ALA A O 1
ATOM 2841 N N . PHE A 1 331 ? -22.59046 34.68658 6.80427 1.000 12.82276 344 PHE A N 1
ATOM 2842 C CA . PHE A 1 331 ? -22.58721 35.53225 5.61859 1.000 13.90477 344 PHE A CA 1
ATOM 2843 C C . PHE A 1 331 ? -21.39674 36.48529 5.62555 1.000 14.65340 344 PHE A C 1
ATOM 2844 O O . PHE A 1 331 ? -20.67657 36.60280 4.62609 1.000 13.93504 344 PHE A O 1
ATOM 2852 N N . GLU A 1 332 ? -21.19643 37.19297 6.73657 1.000 13.32596 345 GLU A N 1
ATOM 2853 C CA . GLU A 1 332 ? -20.11904 38.17793 6.82077 1.000 14.49177 345 GLU A CA 1
ATOM 2854 C C . GLU A 1 332 ? -18.75641 37.54485 6.55469 1.000 13.70597 345 GLU A C 1
ATOM 2855 O O . GLU A 1 332 ? -17.89986 38.15098 5.89803 1.000 13.22139 345 GLU A O 1
ATOM 2861 N N . LEU A 1 333 ? -18.54307 36.32193 7.04182 1.000 12.78559 346 LEU A N 1
ATOM 2862 C CA . LEU A 1 333 ? -17.26437 35.63657 6.89159 1.000 13.11783 346 LEU A CA 1
ATOM 2863 C C . LEU A 1 333 ? -17.08855 35.07171 5.49294 1.000 14.41064 346 LEU A C 1
ATOM 2864 O O . LEU A 1 333 ? -15.95672 34.97266 5.01129 1.000 13.62174 346 LEU A O 1
ATOM 2869 N N . ALA A 1 334 ? -18.18034 34.67212 4.83746 1.000 13.63903 347 ALA A N 1
ATOM 2870 C CA . ALA A 1 334 ? -18.09192 34.13204 3.48927 1.000 13.90642 347 ALA A CA 1
ATOM 2871 C C . ALA A 1 334 ? -17.99049 35.21673 2.43143 1.000 12.72959 347 ALA A C 1
ATOM 2872 O O . ALA A 1 334 ? -17.51042 34.93856 1.32734 1.000 14.44397 347 ALA A O 1
ATOM 2874 N N . TRP A 1 335 ? -18.46010 36.41922 2.72548 1.000 14.12163 348 TRP A N 1
ATOM 2875 C CA . TRP A 1 335 ? -18.44048 37.53831 1.79806 1.000 13.36984 348 TRP A CA 1
ATOM 2876 C C . TRP A 1 335 ? -17.02828 38.11505 1.72663 1.000 13.54396 348 TRP A C 1
ATOM 2877 O O . TRP A 1 335 ? -16.09958 37.65109 2.38923 1.000 15.88869 348 TRP A O 1
ATOM 2888 N N . ASP A 1 336 ? -16.84959 39.12600 0.87900 1.000 15.71550 349 ASP A N 1
ATOM 2889 C CA . ASP A 1 336 ? -15.57503 39.84241 0.78080 1.000 16.67377 349 ASP A CA 1
ATOM 2890 C C . ASP A 1 336 ? -15.88640 41.31665 0.98310 1.000 15.94324 349 ASP A C 1
ATOM 2891 O O . ASP A 1 336 ? -16.22754 42.02630 0.03181 1.000 17.35090 349 ASP A O 1
ATOM 2896 N N . TYR A 1 337 ? -15.78783 41.76304 2.22697 1.000 14.65018 350 TYR A N 1
ATOM 2897 C CA . TYR A 1 337 ? -16.08342 43.14191 2.57146 1.000 14.42345 350 TYR A CA 1
ATOM 2898 C C . TYR A 1 337 ? -15.59839 43.43185 3.98496 1.000 13.06062 350 TYR A C 1
ATOM 2899 O O . TYR A 1 337 ? -16.16142 42.93494 4.97348 1.000 15.42430 350 TYR A O 1
ATOM 2908 N N . GLY A 1 338 ? -14.54555 44.23894 4.09585 1.000 13.64941 351 GLY A N 1
ATOM 2909 C CA . GLY A 1 338 ? -14.09215 44.73380 5.37556 1.000 13.97429 351 GLY A CA 1
ATOM 2910 C C . GLY A 1 338 ? -13.17430 43.77417 6.10446 1.000 13.45370 351 GLY A C 1
ATOM 2911 O O . GLY A 1 338 ? -13.05606 42.59084 5.78920 1.000 13.92549 351 GLY A O 1
ATOM 2912 N N . HIS A 1 339 ? -12.50722 44.31698 7.11673 1.000 12.29628 352 HIS A N 1
ATOM 2913 C CA . HIS A 1 339 ? -11.73647 43.51401 8.05567 1.000 13.39701 352 HIS A CA 1
ATOM 2914 C C . HIS A 1 339 ? -12.68376 43.02763 9.14716 1.000 12.12494 352 HIS A C 1
ATOM 2915 O O . HIS A 1 339 ? -13.23861 43.84341 9.89011 1.000 13.17028 352 HIS A O 1
ATOM 2922 N N . VAL A 1 340 ? -12.85335 41.71325 9.25117 1.000 12.33045 353 VAL A N 1
ATOM 2923 C CA . VAL A 1 340 ? -13.88734 41.12862 10.11383 1.000 11.66451 353 VAL A CA 1
ATOM 2924 C C . VAL A 1 340 ? -13.38415 40.95775 11.54069 1.000 11.40647 353 VAL A C 1
ATOM 2925 O O . VAL A 1 340 ? -12.33523 40.34204 11.77689 1.000 12.03369 353 VAL A O 1
ATOM 2929 N N . ARG A 1 341 ? -14.16291 41.47629 12.49447 1.000 12.16987 354 ARG A N 1
ATOM 2930 C CA . ARG A 1 341 ? -13.95149 41.25364 13.91676 1.000 12.02314 354 ARG A CA 1
ATOM 2931 C C . ARG A 1 341 ? -15.16297 40.50644 14.46795 1.000 11.67385 354 ARG A C 1
ATOM 2932 O O . ARG A 1 341 ? -16.30961 40.89323 14.20846 1.000 13.39727 354 ARG A O 1
ATOM 2940 N N . LEU A 1 342 ? -14.91371 39.43149 15.20719 1.000 11.96123 355 LEU A N 1
ATOM 2941 C CA . LEU A 1 342 ? -15.96732 38.71632 15.92496 1.000 12.32279 355 LEU A CA 1
ATOM 2942 C C . LEU A 1 342 ? -15.98365 39.14083 17.38631 1.000 11.80474 355 LEU A C 1
ATOM 2943 O O . LEU A 1 342 ? -14.94107 39.15899 18.04865 1.000 13.10081 355 LEU A O 1
ATOM 2948 N N . MET A 1 343 ? -17.16678 39.46445 17.88759 1.000 13.86037 356 MET A N 1
ATOM 2949 C CA . MET A 1 343 ? -17.34229 39.69126 19.31234 1.000 12.41497 356 MET A CA 1
ATOM 2950 C C . MET A 1 343 ? -17.19613 38.37697 20.07661 1.000 13.91751 356 MET A C 1
ATOM 2951 O O . MET A 1 343 ? -17.57865 37.30639 19.59720 1.000 14.14428 356 MET A O 1
ATOM 2956 N N . SER A 1 344 ? -16.63175 38.45861 21.27678 1.000 12.63383 357 SER A N 1
ATOM 2957 C CA . SER A 1 344 ? -16.63162 37.33825 22.21229 1.000 13.10769 357 SER A CA 1
ATOM 2958 C C . SER A 1 344 ? -17.11173 37.86199 23.55751 1.000 13.52996 357 SER A C 1
ATOM 2959 O O . SER A 1 344 ? -16.48482 38.75450 24.13958 1.000 13.18595 357 SER A O 1
ATOM 2962 N N . SER A 1 345 ? -18.23262 37.31461 24.03500 1.000 12.89289 358 SER A N 1
ATOM 2963 C CA . SER A 1 345 ? -19.03605 37.94673 25.07513 1.000 12.44458 358 SER A CA 1
ATOM 2964 C C . SER A 1 345 ? -19.05478 37.15658 26.37660 1.000 13.18112 358 SER A C 1
ATOM 2965 O O . SER A 1 345 ? -18.69218 35.97715 26.43889 1.000 13.12863 358 SER A O 1
ATOM 2968 N N . TYR A 1 346 ? -19.56363 37.82796 27.40741 1.000 13.65721 359 TYR A N 1
ATOM 2969 C CA . TYR A 1 346 ? -20.00036 37.14973 28.61424 1.000 12.94527 359 TYR A CA 1
ATOM 2970 C C . TYR A 1 346 ? -21.50475 37.32501 28.79090 1.000 14.49603 359 TYR A C 1
ATOM 2971 O O . TYR A 1 346 ? -22.11416 38.26934 28.28882 1.000 14.64720 359 TYR A O 1
ATOM 2980 N N . ASN A 1 347 ? -22.09768 36.39963 29.54216 1.000 15.13322 360 ASN A N 1
ATOM 2981 C CA . ASN A 1 347 ? -23.51604 36.45889 29.86331 1.000 15.21314 360 ASN A CA 1
ATOM 2982 C C . ASN A 1 347 ? -23.75984 37.42945 31.01321 1.000 13.55012 360 ASN A C 1
ATOM 2983 O O . ASN A 1 347 ? -22.91314 37.62605 31.88329 1.000 14.58282 360 ASN A O 1
ATOM 2988 N N . TRP A 1 348 ? -24.93479 38.03421 31.00962 1.000 13.90064 361 TRP A N 1
ATOM 2989 C CA . TRP A 1 348 ? -25.33897 38.91461 32.09361 1.000 15.12530 361 TRP A CA 1
ATOM 2990 C C . TRP A 1 348 ? -26.85571 38.91300 32.13576 1.000 15.17811 361 TRP A C 1
ATOM 2991 O O . TRP A 1 348 ? -27.50405 38.47691 31.17745 1.000 14.79077 361 TRP A O 1
ATOM 3002 N N . PRO A 1 349 ? -27.47235 39.35212 33.28231 1.000 15.91321 362 PRO A N 1
ATOM 3003 C CA . PRO A 1 349 ? -28.94441 39.25725 33.38556 1.000 14.26134 362 PRO A CA 1
ATOM 3004 C C . PRO A 1 349 ? -29.65108 40.36870 32.62152 1.000 16.22013 362 PRO A C 1
ATOM 3005 O O . PRO A 1 349 ? -30.27999 41.27441 33.19166 1.000 15.72032 362 PRO A O 1
ATOM 3009 N N . ARG A 1 350 ? -29.54642 40.31821 31.28914 1.000 15.86633 363 ARG A N 1
ATOM 3010 C CA . ARG A 1 350 ? -30.21227 41.30752 30.45197 1.000 14.27611 363 ARG A CA 1
ATOM 3011 C C . ARG A 1 350 ? -31.69223 41.36606 30.80495 1.000 15.29638 363 ARG A C 1
ATOM 3012 O O . ARG A 1 350 ? -32.35588 40.33257 30.90050 1.000 16.06071 363 ARG A O 1
ATOM 3020 N N . ASN A 1 351 ? -32.20123 42.58049 30.98544 1.000 15.13421 364 ASN A N 1
ATOM 3021 C CA . ASN A 1 351 ? -33.53108 42.76936 31.57330 1.000 15.82417 364 ASN A CA 1
ATOM 3022 C C . ASN A 1 351 ? -34.14214 44.01797 30.93407 1.000 14.54176 364 ASN A C 1
ATOM 3023 O O . ASN A 1 351 ? -33.99027 45.12791 31.44335 1.000 14.94997 364 ASN A O 1
ATOM 3028 N N . ILE A 1 352 ? -34.79867 43.82456 29.79089 1.000 15.92089 365 ILE A N 1
ATOM 3029 C CA . ILE A 1 352 ? -35.24464 44.95368 28.97720 1.000 17.65491 365 ILE A CA 1
ATOM 3030 C C . ILE A 1 352 ? -36.58837 45.45956 29.48746 1.000 17.75436 365 ILE A C 1
ATOM 3031 O O . ILE A 1 352 ? -37.57692 44.71975 29.51483 1.000 20.61396 365 ILE A O 1
ATOM 3036 N N . VAL A 1 353 ? -36.62033 46.72267 29.89222 1.000 16.84276 366 VAL A N 1
ATOM 3037 C CA . VAL A 1 353 ? -37.81647 47.36971 30.41720 1.000 19.01182 366 VAL A CA 1
ATOM 3038 C C . VAL A 1 353 ? -37.94495 48.69617 29.68930 1.000 20.58892 366 VAL A C 1
ATOM 3039 O O . VAL A 1 353 ? -37.02329 49.51814 29.72328 1.000 21.87131 366 VAL A O 1
ATOM 3043 N N . ASN A 1 354 ? -39.07194 48.89602 29.00769 1.000 24.01092 367 ASN A N 1
ATOM 3044 C CA . ASN A 1 354 ? -39.27034 50.09526 28.20095 1.000 26.63540 367 ASN A CA 1
ATOM 3045 C C . ASN A 1 354 ? -38.11066 50.29795 27.22441 1.000 22.39565 367 ASN A C 1
ATOM 3046 O O . ASN A 1 354 ? -37.61424 51.41002 27.03758 1.000 26.72614 367 ASN A O 1
ATOM 3051 N N . GLY A 1 355 ? -37.66044 49.19898 26.61883 1.000 24.60055 368 GLY A N 1
ATOM 3052 C CA . GLY A 1 355 ? -36.64068 49.24058 25.58734 1.000 24.06186 368 GLY A CA 1
ATOM 3053 C C . GLY A 1 355 ? -35.21099 49.38871 26.06818 1.000 22.33334 368 GLY A C 1
ATOM 3054 O O . GLY A 1 355 ? -34.29970 49.43823 25.22858 1.000 24.53874 368 GLY A O 1
ATOM 3055 N N . VAL A 1 356 ? -34.97768 49.45278 27.37818 1.000 19.08169 369 VAL A N 1
ATOM 3056 C CA . VAL A 1 356 ? -33.65345 49.66727 27.94890 1.000 20.74994 369 VAL A CA 1
ATOM 3057 C C . VAL A 1 356 ? -33.36132 48.52193 28.90505 1.000 17.92594 369 VAL A C 1
ATOM 3058 O O . VAL A 1 356 ? -34.21527 48.15320 29.71707 1.000 17.89387 369 VAL A O 1
ATOM 3062 N N . ASP A 1 357 ? -32.16031 47.96237 28.81303 1.000 15.89377 370 ASP A N 1
ATOM 3063 C CA . ASP A 1 357 ? -31.73131 46.90586 29.72712 1.000 15.37586 370 ASP A CA 1
ATOM 3064 C C . ASP A 1 357 ? -31.32563 47.53919 31.05341 1.000 15.75217 370 ASP A C 1
ATOM 3065 O O . ASP A 1 357 ? -30.33941 48.27777 31.12139 1.000 16.16309 370 ASP A O 1
ATOM 3070 N N . THR A 1 358 ? -32.09634 47.25908 32.10989 1.000 14.77165 371 THR A N 1
ATOM 3071 C CA . THR A 1 358 ? -31.80081 47.83152 33.41954 1.000 14.78256 371 THR A CA 1
ATOM 3072 C C . THR A 1 358 ? -30.47003 47.34222 33.96558 1.000 14.75674 371 THR A C 1
ATOM 3073 O O . THR A 1 358 ? -29.90062 47.98287 34.85555 1.000 15.25070 371 THR A O 1
ATOM 3077 N N . ASN A 1 359 ? -29.98595 46.20889 33.46975 1.000 13.90673 372 ASN A N 1
ATOM 3078 C CA . ASN A 1 359 ? -28.78590 45.57647 33.98696 1.000 13.88724 372 ASN A CA 1
ATOM 3079 C C . ASN A 1 359 ? -27.64013 45.65951 32.99308 1.000 14.83628 372 ASN A C 1
ATOM 3080 O O . ASN A 1 359 ? -26.71063 44.84705 33.04831 1.000 14.93443 372 ASN A O 1
ATOM 3085 N N . ASP A 1 360 ? -27.68449 46.65448 32.09835 1.000 14.93676 373 ASP A N 1
ATOM 3086 C CA . ASP A 1 360 ? -26.66948 46.77912 31.06137 1.000 14.98337 373 ASP A CA 1
ATOM 3087 C C . ASP A 1 360 ? -25.32451 47.21658 31.60191 1.000 17.45258 373 ASP A C 1
ATOM 3088 O O . ASP A 1 360 ? -24.36397 47.28399 30.82674 1.000 20.58524 373 ASP A O 1
ATOM 3093 N N . TRP A 1 361 ? -25.22764 47.49713 32.89787 1.000 14.05436 374 TRP A N 1
ATOM 3094 C CA . TRP A 1 361 ? -23.98794 47.89760 33.54224 1.000 14.76304 374 TRP A CA 1
ATOM 3095 C C . TRP A 1 361 ? -23.16173 46.71361 34.01345 1.000 14.44850 374 TRP A C 1
ATOM 3096 O O . TRP A 1 361 ? -21.96999 46.88004 34.28981 1.000 14.27278 374 TRP A O 1
ATOM 3107 N N . VAL A 1 362 ? -23.76489 45.52626 34.10219 1.000 12.90992 375 VAL A N 1
ATOM 3108 C CA . VAL A 1 362 ? -23.13254 44.42144 34.80749 1.000 15.31115 375 VAL A CA 1
ATOM 3109 C C . VAL A 1 362 ? -21.81147 44.06873 34.14110 1.000 13.65856 375 VAL A C 1
ATOM 3110 O O . VAL A 1 362 ? -21.73058 43.93187 32.91228 1.000 13.64109 375 VAL A O 1
ATOM 3114 N N . GLY A 1 363 ? -20.76599 43.94970 34.95410 1.000 13.66096 376 GLY A N 1
ATOM 3115 C CA . GLY A 1 363 ? -19.44594 43.59168 34.49549 1.000 14.53720 376 GLY A CA 1
ATOM 3116 C C . GLY A 1 363 ? -19.27540 42.10749 34.24792 1.000 15.10231 376 GLY A C 1
ATOM 3117 O O . GLY A 1 363 ? -20.22616 41.31715 34.30840 1.000 14.94793 376 GLY A O 1
ATOM 3118 N N . PRO A 1 364 ? -18.04648 41.69796 33.95090 1.000 13.71416 377 PRO A N 1
ATOM 3119 C CA . PRO A 1 364 ? -17.78082 40.31271 33.58963 1.000 13.53007 377 PRO A CA 1
ATOM 3120 C C . PRO A 1 364 ? -18.00265 39.36905 34.75875 1.000 14.72499 377 PRO A C 1
ATOM 3121 O O . PRO A 1 364 ? -18.14847 39.80896 35.91196 1.000 14.74891 377 PRO A O 1
ATOM 3125 N N . PRO A 1 365 ? -18.02631 38.06291 34.48413 1.000 14.01426 378 PRO A N 1
ATOM 3126 C CA . PRO A 1 365 ? -18.14178 37.06623 35.55922 1.000 16.62277 378 PRO A CA 1
A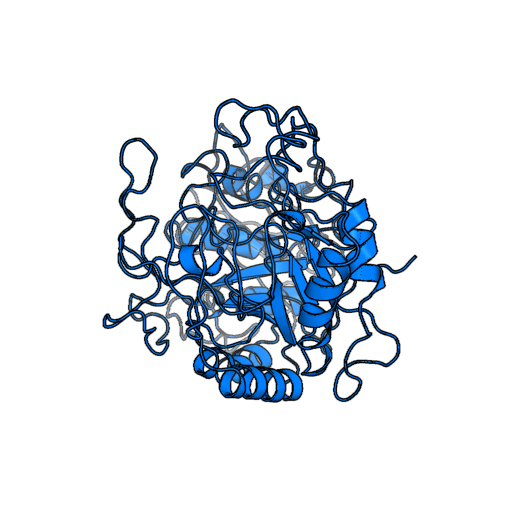TOM 3127 C C . PRO A 1 365 ? -17.11762 37.31341 36.65171 1.000 17.07812 378 PRO A C 1
ATOM 3128 O O . PRO A 1 365 ? -15.91876 37.47856 36.39738 1.000 15.12521 378 PRO A O 1
ATOM 3132 N N . THR A 1 366 ? -17.60505 37.34874 37.88718 1.000 16.91757 379 THR A N 1
ATOM 3133 C CA . THR A 1 366 ? -16.81109 37.81830 39.00277 1.000 16.04924 379 THR A CA 1
ATOM 3134 C C . THR A 1 366 ? -17.23576 37.08359 40.26367 1.000 17.44790 379 THR A C 1
ATOM 3135 O O . THR A 1 366 ? -18.39537 36.67772 40.40789 1.000 18.60676 379 THR A O 1
ATOM 3139 N N A ASN A 1 367 ? -16.29652 36.87393 41.15677 0.500 16.66608 380 ASN A N 1
ATOM 3140 N N B ASN A 1 367 ? -16.26604 36.94653 41.18071 0.500 16.64080 380 ASN A N 1
ATOM 3141 C CA A ASN A 1 367 ? -16.70201 36.39057 42.46468 0.500 18.16510 380 ASN A CA 1
ATOM 3142 C CA B ASN A 1 367 ? -16.46422 36.43426 42.53619 0.500 18.70243 380 ASN A CA 1
ATOM 3143 C C A ASN A 1 367 ? -17.03605 37.53350 43.40325 0.500 18.96646 380 ASN A C 1
ATOM 3144 C C B ASN A 1 367 ? -16.45850 37.52879 43.59541 0.500 22.61346 380 ASN A C 1
ATOM 3145 O O A ASN A 1 367 ? -17.48429 37.29116 44.52783 0.500 17.31037 380 ASN A O 1
ATOM 3146 O O B ASN A 1 367 ? -16.66957 37.22358 44.77514 0.500 22.70472 380 ASN A O 1
ATOM 3155 N N A GLY A 1 368 ? -16.87911 38.76474 42.94326 0.500 17.80343 381 GLY A N 1
ATOM 3156 N N B GLY A 1 368 ? -16.17455 38.77632 43.22947 0.500 18.72515 381 GLY A N 1
ATOM 3157 C CA A GLY A 1 368 ? -16.96773 39.94702 43.76934 0.500 17.39824 381 GLY A CA 1
ATOM 3158 C CA B GLY A 1 368 ? -16.18723 39.85244 44.20287 0.500 20.96138 381 GLY A CA 1
ATOM 3159 C C A GLY A 1 368 ? -15.63774 40.67226 43.82228 0.500 19.85908 381 GLY A C 1
ATOM 3160 C C B GLY A 1 368 ? -14.99410 40.78693 44.13989 0.500 19.95599 381 GLY A C 1
ATOM 3161 O O A GLY A 1 368 ? -14.62998 40.22910 43.27130 0.500 20.80483 381 GLY A O 1
ATOM 3162 O O B GLY A 1 368 ? -13.97242 40.46648 43.52367 0.500 20.31099 381 GLY A O 1
ATOM 3163 N N A GLY A 1 369 ? -15.66270 41.82579 44.48134 0.500 18.83761 382 GLY A N 1
ATOM 3164 N N B GLY A 1 369 ? -15.12138 41.95854 44.75929 0.500 20.64846 382 GLY A N 1
ATOM 3165 C CA A GLY A 1 369 ? -14.44095 42.56625 44.71469 0.500 20.13500 382 GLY A CA 1
ATOM 3166 C CA B GLY A 1 369 ? -14.05710 42.94267 44.79938 0.500 23.09276 382 GLY A CA 1
ATOM 3167 C C A GLY A 1 369 ? -13.77407 43.11188 43.47427 0.500 18.33160 382 GLY A C 1
ATOM 3168 C C B GLY A 1 369 ? -13.61405 43.49877 43.46173 0.500 18.07463 382 GLY A C 1
ATOM 3169 O O A GLY A 1 369 ? -12.59233 43.46120 43.52367 0.500 21.39528 382 GLY A O 1
ATOM 3170 O O B GLY A 1 369 ? -12.57177 44.15986 43.39832 0.500 19.01332 382 GLY A O 1
ATOM 3171 N N A GLY A 1 370 ? -14.49235 43.19004 42.35716 0.500 20.00897 383 GLY A N 1
ATOM 3172 N N B GLY A 1 370 ? -14.36496 43.26483 42.38903 0.500 20.11438 383 GLY A N 1
ATOM 3173 C CA A GLY A 1 370 ? -13.93352 43.74359 41.14253 0.500 18.36994 383 GLY A CA 1
ATOM 3174 C CA B GLY A 1 370 ? -13.89599 43.69951 41.08830 0.500 18.25508 383 GLY A CA 1
ATOM 3175 C C A GLY A 1 370 ? -12.98502 42.83891 40.39418 0.500 18.68496 383 GLY A C 1
ATOM 3176 C C B GLY A 1 370 ? -12.94614 42.74489 40.40970 0.500 18.67892 383 GLY A C 1
ATOM 3177 O O A GLY A 1 370 ? -12.44573 43.26148 39.36198 0.500 18.69981 383 GLY A O 1
ATOM 3178 O O B GLY A 1 370 ? -12.31277 43.12303 39.41686 0.500 19.26811 383 GLY A O 1
ATOM 3179 N N A ASP A 1 371 ? -12.75790 41.61699 40.87095 0.500 17.48819 384 ASP A N 1
ATOM 3180 N N B ASP A 1 371 ? -12.82368 41.51566 40.90652 0.500 17.56357 384 ASP A N 1
ATOM 3181 C CA A ASP A 1 371 ? -11.94713 40.66848 40.12671 0.500 17.89371 384 ASP A CA 1
ATOM 3182 C CA B ASP A 1 371 ? -12.02138 40.53275 40.19960 0.500 17.80044 384 ASP A CA 1
ATOM 3183 C C A ASP A 1 371 ? -12.73808 40.13092 38.93510 0.500 16.79277 384 ASP A C 1
ATOM 3184 C C B ASP A 1 371 ? -12.77218 40.04912 38.96441 0.500 16.90919 384 ASP A C 1
ATOM 3185 O O A ASP A 1 371 ? -13.93252 40.39545 38.77494 0.500 15.73700 384 ASP A O 1
ATOM 3186 O O B ASP A 1 371 ? -13.96876 40.29560 38.78855 0.500 15.74366 384 ASP A O 1
ATOM 3195 N N . THR A 1 372 ? -12.05488 39.35678 38.09558 1.000 15.58589 385 THR A N 1
ATOM 3196 C CA . THR A 1 372 ? -12.66972 38.68219 36.96786 1.000 15.83964 385 THR A CA 1
ATOM 3197 C C . THR A 1 372 ? -12.30959 37.20980 37.06239 1.000 14.49377 385 THR A C 1
ATOM 3198 O O . THR A 1 372 ? -11.15492 36.86634 37.33859 1.000 15.65421 385 THR A O 1
ATOM 3202 N N . LYS A 1 373 ? -13.30228 36.34880 36.88220 1.000 15.00066 386 LYS A N 1
ATOM 3203 C CA . LYS A 1 373 ? -13.06109 34.91428 36.92661 1.000 18.11526 386 LYS A CA 1
ATOM 3204 C C . LYS A 1 373 ? -12.21360 34.46326 35.74970 1.000 16.27585 386 LYS A C 1
ATOM 3205 O O . LYS A 1 373 ? -12.23614 35.06651 34.66932 1.000 16.09923 386 LYS A O 1
ATOM 3211 N N . ASP A 1 374 ? -11.49185 33.36209 35.95309 1.000 16.50351 387 ASP A N 1
ATOM 3212 C CA . ASP A 1 374 ? -10.89489 32.63715 34.84235 1.000 16.23419 387 ASP A CA 1
ATOM 3213 C C . ASP A 1 374 ? -11.98042 32.23024 33.85789 1.000 16.68602 387 ASP A C 1
ATOM 3214 O O . ASP A 1 374 ? -13.08441 31.82855 34.24577 1.000 18.27204 387 ASP A O 1
ATOM 3219 N N . VAL A 1 375 ? -11.66643 32.32262 32.56806 1.000 15.81627 388 VAL A N 1
ATOM 3220 C CA . VAL A 1 375 ? -12.62438 31.92561 31.54709 1.000 16.33334 388 VAL A CA 1
ATOM 3221 C C . VAL A 1 375 ? -12.79508 30.41378 31.53594 1.000 17.53689 388 VAL A C 1
ATOM 3222 O O . VAL A 1 375 ? -11.81770 29.65443 31.57623 1.000 19.26240 388 VAL A O 1
ATOM 3226 N N . GLU A 1 376 ? -14.04421 29.97385 31.44968 1.000 17.40658 389 GLU A N 1
ATOM 3227 C CA A GLU A 1 376 ? -14.37816 28.59658 31.10374 0.500 17.41421 389 GLU A CA 1
ATOM 3228 C CA B GLU A 1 376 ? -14.38245 28.59629 31.11053 0.500 17.42540 389 GLU A CA 1
ATOM 3229 C C . GLU A 1 376 ? -15.47094 28.67033 30.05013 1.000 16.86490 389 GLU A C 1
ATOM 3230 O O . GLU A 1 376 ? -16.61227 29.02437 30.35330 1.000 18.52018 389 GLU A O 1
ATOM 3241 N N . CYS A 1 377 ? -15.12179 28.36376 28.81139 1.000 18.08063 390 CYS A N 1
ATOM 3242 C CA . CYS A 1 377 ? -16.07142 28.57672 27.73041 1.000 19.76523 390 CYS A CA 1
ATOM 3243 C C . CYS A 1 377 ? -17.29069 27.67859 27.87410 1.000 20.36358 390 CYS A C 1
ATOM 3244 O O . CYS A 1 377 ? -17.18754 26.51658 28.28008 1.000 20.68750 390 CYS A O 1
ATOM 3247 N N . PHE A 1 378 ? -18.45498 28.23859 27.55455 1.000 18.40276 391 PHE A N 1
ATOM 3248 C CA . PHE A 1 378 ? -19.71574 27.51162 27.44817 1.000 18.29745 391 PHE A CA 1
ATOM 3249 C C . PHE A 1 378 ? -20.29526 27.11861 28.80168 1.000 21.21561 391 PHE A C 1
ATOM 3250 O O . PHE A 1 378 ? -21.15254 26.23407 28.86522 1.000 23.26040 391 PHE A O 1
ATOM 3258 N N . ASN A 1 379 ? -19.85748 27.75512 29.88695 1.000 18.51290 392 ASN A N 1
ATOM 3259 C CA . ASN A 1 379 ? -20.33289 27.42317 31.22483 1.000 19.88807 392 ASN A CA 1
ATOM 3260 C C . ASN A 1 379 ? -21.54927 28.24315 31.63978 1.000 20.95635 392 ASN A C 1
ATOM 3261 O O . ASN A 1 379 ? -21.89783 28.25891 32.82798 1.000 23.41562 392 ASN A O 1
ATOM 3266 N N . GLY A 1 380 ? -22.21295 28.90114 30.69262 1.000 20.06831 393 GLY A N 1
ATOM 3267 C CA . GLY A 1 380 ? -23.30294 29.79938 31.00398 1.000 22.18157 393 GLY A CA 1
ATOM 3268 C C . GLY A 1 380 ? -22.87565 31.19142 31.39500 1.000 20.00573 393 GLY A C 1
ATOM 3269 O O . GLY A 1 380 ? -23.73546 32.06845 31.55435 1.000 23.88361 393 GLY A O 1
ATOM 3270 N N . GLU A 1 381 ? -21.58205 31.41758 31.60182 1.000 17.92163 394 GLU A N 1
ATOM 3271 C CA . GLU A 1 381 ? -21.05946 32.73177 31.94821 1.000 16.92696 394 GLU A CA 1
ATOM 3272 C C . GLU A 1 381 ? -20.20438 33.33145 30.84736 1.000 16.40346 394 GLU A C 1
ATOM 3273 O O . GLU A 1 381 ? -20.34818 34.51740 30.55047 1.000 17.19781 394 GLU A O 1
ATOM 3279 N N . TRP A 1 382 ? -19.31208 32.54286 30.25014 1.000 15.43676 395 TRP A N 1
ATOM 3280 C CA . TRP A 1 382 ? -18.52277 32.98545 29.10572 1.000 14.51287 395 TRP A CA 1
ATOM 3281 C C . TRP A 1 382 ? -19.11982 32.38470 27.83839 1.000 15.56250 395 TRP A C 1
ATOM 3282 O O . TRP A 1 382 ? -19.24663 31.16175 27.72461 1.000 16.56170 395 TRP A O 1
ATOM 3293 N N . ILE A 1 383 ? -19.47826 33.24696 26.88373 1.000 14.82316 396 ILE A N 1
ATOM 3294 C CA . ILE A 1 383 ? -20.17065 32.78883 25.68091 1.000 15.08612 396 ILE A CA 1
ATOM 3295 C C . ILE A 1 383 ? -19.19688 32.17589 24.67689 1.000 13.74200 396 ILE A C 1
ATOM 3296 O O . ILE A 1 383 ? -19.50058 31.16230 24.03758 1.000 15.13607 396 ILE A O 1
ATOM 3301 N N . CYS A 1 384 ? -18.03332 32.81094 24.49562 1.000 14.37656 397 CYS A N 1
ATOM 3302 C CA . CYS A 1 384 ? -16.96863 32.31236 23.61499 1.000 15.06507 397 CYS A CA 1
ATOM 3303 C C . CYS A 1 384 ? -17.44035 32.05643 22.18323 1.000 13.67283 397 CYS A C 1
ATOM 3304 O O . CYS A 1 384 ? -17.20112 30.99160 21.61795 1.000 13.89487 397 CYS A O 1
ATOM 3307 N N . GLU A 1 385 ? -18.11201 33.05345 21.59350 1.000 14.13463 398 GLU A N 1
ATOM 3308 C CA . GLU A 1 385 ? -18.59641 32.92417 20.21656 1.000 13.62458 398 GLU A CA 1
ATOM 3309 C C . GLU A 1 385 ? -17.49749 32.48442 19.25629 1.000 12.79664 398 GLU A C 1
ATOM 3310 O O . GLU A 1 385 ? -17.75698 31.76048 18.29320 1.000 13.54491 398 GLU A O 1
ATOM 3316 N N . HIS A 1 386 ? -16.27063 32.96126 19.46775 1.000 13.66867 399 HIS A N 1
ATOM 3317 C CA . HIS A 1 386 ? -15.18474 32.63375 18.55081 1.000 13.20615 399 HIS A CA 1
ATOM 3318 C C . HIS A 1 386 ? -14.83302 31.15373 18.58373 1.000 14.06854 399 HIS A C 1
ATOM 3319 O O . HIS A 1 386 ? -14.21324 30.65515 17.63743 1.000 14.43461 399 HIS A O 1
ATOM 3326 N N . ARG A 1 387 ? -15.22443 30.44692 19.65102 1.000 14.64408 400 ARG A N 1
ATOM 3327 C CA . ARG A 1 387 ? -15.05985 29.00380 19.76313 1.000 15.01894 400 ARG A CA 1
ATOM 3328 C C . ARG A 1 387 ? -16.27822 28.20517 19.30892 1.000 15.96588 400 ARG A C 1
ATOM 3329 O O . ARG A 1 387 ? -16.24906 26.97019 19.38759 1.000 16.39251 400 ARG A O 1
ATOM 3337 N N . TRP A 1 388 ? -17.35114 28.84923 18.85600 1.000 15.26893 401 TRP A N 1
ATOM 3338 C CA . TRP A 1 388 ? -18.46449 28.09828 18.28973 1.000 15.67834 401 TRP A CA 1
ATOM 3339 C C . TRP A 1 388 ? -18.03528 27.50153 16.95985 1.000 16.25541 401 TRP A C 1
ATOM 3340 O O . TRP A 1 388 ? -17.41949 28.18331 16.13565 1.000 15.01696 401 TRP A O 1
ATOM 3351 N N . ARG A 1 389 ? -18.38944 26.23297 16.72769 1.000 15.83435 402 ARG A N 1
ATOM 3352 C CA . ARG A 1 389 ? -17.98230 25.57431 15.49075 1.000 17.76251 402 ARG A CA 1
ATOM 3353 C C . ARG A 1 389 ? -18.46739 26.33894 14.26543 1.000 16.92626 402 ARG A C 1
ATOM 3354 O O . ARG A 1 389 ? -17.74755 26.44634 13.26303 1.000 16.99291 402 ARG A O 1
ATOM 3362 N N . GLU A 1 390 ? -19.69876 26.85825 14.31064 1.000 15.67922 403 GLU A N 1
ATOM 3363 C CA . GLU A 1 390 ? -20.22676 27.58889 13.16769 1.000 18.22290 403 GLU A CA 1
ATOM 3364 C C . GLU A 1 390 ? -19.37504 28.81268 12.86120 1.000 17.80261 403 GLU A C 1
ATOM 3365 O O . GLU A 1 390 ? -19.22154 29.18626 11.69024 1.000 19.33216 403 GLU A O 1
ATOM 3371 N N . MET A 1 391 ? -18.78537 29.41716 13.89144 1.000 15.50229 404 MET A N 1
ATOM 3372 C CA A MET A 1 391 ? -17.90147 30.56185 13.69370 0.700 15.38505 404 MET A CA 1
ATOM 3373 C CA B MET A 1 391 ? -17.90640 30.56157 13.68931 0.300 15.43519 404 MET A CA 1
ATOM 3374 C C . MET A 1 391 ? -16.52141 30.12779 13.22438 1.000 14.82952 404 MET A C 1
ATOM 3375 O O . MET A 1 391 ? -16.03775 30.58845 12.19426 1.000 14.77694 404 MET A O 1
ATOM 3384 N N . TYR A 1 392 ? -15.85772 29.25078 13.97823 1.000 14.15045 405 TYR A N 1
ATOM 3385 C CA . TYR A 1 392 ? -14.47721 28.95346 13.60567 1.000 13.81807 405 TYR A CA 1
ATOM 3386 C C . TYR A 1 392 ? -14.37952 28.18884 12.29488 1.000 16.47061 405 TYR A C 1
ATOM 3387 O O . TYR A 1 392 ? -13.40691 28.37013 11.55703 1.000 13.97645 405 TYR A O 1
ATOM 3396 N N . ASN A 1 393 ? -15.38108 27.37085 11.95281 1.000 13.96969 406 ASN A N 1
ATOM 3397 C CA . ASN A 1 393 ? -15.33398 26.71848 10.65009 1.000 15.20727 406 ASN A CA 1
ATOM 3398 C C . ASN A 1 393 ? -15.62354 27.69513 9.51861 1.000 13.39370 406 ASN A C 1
ATOM 3399 O O . ASN A 1 393 ? -15.14069 27.50303 8.39863 1.000 13.71369 406 ASN A O 1
ATOM 3404 N N . MET A 1 394 ? -16.39161 28.75416 9.78901 1.000 14.05012 407 MET A N 1
ATOM 3405 C CA . MET A 1 394 ? -16.55217 29.80070 8.79166 1.000 12.26701 407 MET A CA 1
ATOM 3406 C C . MET A 1 394 ? -15.34399 30.72654 8.73072 1.000 13.51807 407 MET A C 1
ATOM 3407 O O . MET A 1 394 ? -15.10937 31.33484 7.68186 1.000 13.66236 407 MET A O 1
ATOM 3412 N N . VAL A 1 395 ? -14.56674 30.83006 9.80994 1.000 13.35505 408 VAL A N 1
ATOM 3413 C CA . VAL A 1 395 ? -13.27042 31.49396 9.70730 1.000 13.74931 408 VAL A CA 1
ATOM 3414 C C . VAL A 1 395 ? -12.33974 30.69720 8.80674 1.000 14.21681 408 VAL A C 1
ATOM 3415 O O . VAL A 1 395 ? -11.65469 31.26382 7.94705 1.000 13.75852 408 VAL A O 1
ATOM 3419 N N . ARG A 1 396 ? -12.32565 29.37097 8.96101 1.000 14.00400 409 ARG A N 1
ATOM 3420 C CA . ARG A 1 396 ? -11.56185 28.53410 8.04219 1.000 15.08277 409 ARG A CA 1
ATOM 3421 C C . ARG A 1 396 ? -12.04998 28.69752 6.60476 1.000 14.46701 409 ARG A C 1
ATOM 3422 O O . ARG A 1 396 ? -1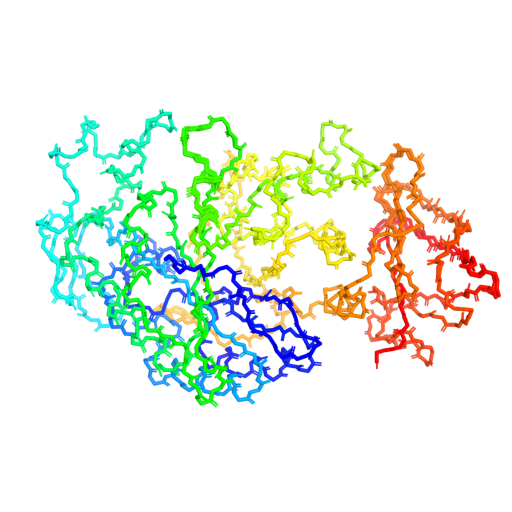1.23359 28.83175 5.68787 1.000 14.77352 409 ARG A O 1
ATOM 3430 N N . PHE A 1 397 ? -13.37441 28.71104 6.38999 1.000 13.35514 410 PHE A N 1
ATOM 3431 C CA . PHE A 1 397 ? -13.92521 28.97427 5.06054 1.000 14.08874 410 PHE A CA 1
ATOM 3432 C C . PHE A 1 397 ? -13.39509 30.29574 4.52246 1.000 13.59544 410 PHE A C 1
ATOM 3433 O O . PHE A 1 397 ? -12.90622 30.37239 3.39404 1.000 13.99552 410 PHE A O 1
ATOM 3441 N N . HIS A 1 398 ? -13.49733 31.34821 5.33177 1.000 13.51733 411 HIS A N 1
ATOM 3442 C CA . HIS A 1 398 ? -12.99579 32.67071 4.96340 1.000 13.34489 411 HIS A CA 1
ATOM 3443 C C . HIS A 1 398 ? -11.52900 32.61446 4.56801 1.000 12.88567 411 HIS A C 1
ATOM 3444 O O . HIS A 1 398 ? -11.12863 33.20687 3.55988 1.000 14.18560 411 HIS A O 1
ATOM 3451 N N . ASN A 1 399 ? -10.71286 31.89677 5.34182 1.000 13.85414 412 ASN A N 1
ATOM 3452 C CA . ASN A 1 399 ? -9.29011 31.80107 5.03218 1.000 14.54006 412 ASN A CA 1
ATOM 3453 C C . ASN A 1 399 ? -9.06430 31.04800 3.72571 1.000 15.81036 412 ASN A C 1
ATOM 3454 O O . ASN A 1 399 ? -8.24497 31.46467 2.89654 1.000 16.12201 412 ASN A O 1
ATOM 3459 N N . VAL A 1 400 ? -9.79178 29.94577 3.51702 1.000 14.76518 413 VAL A N 1
ATOM 3460 C CA . VAL A 1 400 ? -9.64421 29.16050 2.29046 1.000 16.69726 413 VAL A CA 1
ATOM 3461 C C . VAL A 1 400 ? -10.06816 29.97926 1.07579 1.000 15.44751 413 VAL A C 1
ATOM 3462 O O . VAL A 1 400 ? -9.47800 29.86768 -0.00577 1.000 16.96464 413 VAL A O 1
ATOM 3466 N N . ALA A 1 401 ? -11.09346 30.80759 1.23264 1.000 15.40700 414 ALA A N 1
ATOM 3467 C CA . ALA A 1 401 ? -11.69084 31.57100 0.14644 1.000 16.42116 414 ALA A CA 1
ATOM 3468 C C . ALA A 1 401 ? -10.93755 32.85347 -0.17881 1.000 17.12703 414 ALA A C 1
ATOM 3469 O O . ALA A 1 401 ? -11.26637 33.50036 -1.18037 1.000 18.42409 414 ALA A O 1
ATOM 3471 N N . ILE A 1 402 ? -9.95698 33.23957 0.64717 1.000 15.70596 415 ILE A N 1
ATOM 3472 C CA . ILE A 1 402 ? -9.33321 34.56013 0.55233 1.000 17.96873 415 ILE A CA 1
ATOM 3473 C C . ILE A 1 402 ? -8.85695 34.85365 -0.86938 1.000 15.96739 415 ILE A C 1
ATOM 3474 O O . ILE A 1 402 ? -8.25360 34.00898 -1.53636 1.000 19.02302 415 ILE A O 1
ATOM 3479 N N . GLY A 1 403 ? -9.15380 36.05839 -1.34092 1.000 15.78255 416 GLY A N 1
ATOM 3480 C CA . GLY A 1 403 ? -8.69853 36.50488 -2.64551 1.000 16.84045 416 GLY A CA 1
ATOM 3481 C C . GLY A 1 403 ? -9.55147 36.08025 -3.81963 1.000 18.24124 416 GLY A C 1
ATOM 3482 O O . GLY A 1 403 ? -9.25026 36.46939 -4.95565 1.000 19.15351 416 GLY A O 1
ATOM 3483 N N . ASN A 1 404 ? -10.57672 35.31222 -3.60057 1.000 16.52235 417 ASN A N 1
ATOM 3484 C CA . ASN A 1 404 ? -11.45124 34.92349 -4.68926 1.000 18.13888 417 ASN A CA 1
ATOM 3485 C C . ASN A 1 404 ? -12.66266 35.84114 -4.74318 1.000 19.23796 417 ASN A C 1
ATOM 3486 O O . ASN A 1 404 ? -13.15205 36.29986 -3.70591 1.000 21.39154 417 ASN A O 1
ATOM 3491 N N . PRO A 1 405 ? -13.17360 36.13338 -5.93248 1.000 20.35342 418 PRO A N 1
ATOM 3492 C CA . PRO A 1 405 ? -14.37277 36.96680 -6.02995 1.000 22.12604 418 PRO A CA 1
ATOM 3493 C C . PRO A 1 405 ? -15.58772 36.20225 -5.53314 1.000 18.98007 418 PRO A C 1
ATOM 3494 O O . PRO A 1 405 ? -15.56498 34.98478 -5.35448 1.000 20.03784 418 PRO A O 1
ATOM 3498 N N . VAL A 1 406 ? -16.66194 36.95012 -5.29891 1.000 18.55094 419 VAL A N 1
ATOM 3499 C CA . VAL A 1 406 ? -17.97795 36.33457 -5.17251 1.000 16.62604 419 VAL A CA 1
ATOM 3500 C C . VAL A 1 406 ? -18.41500 35.84351 -6.54521 1.000 19.78275 419 VAL A C 1
ATOM 3501 O O . VAL A 1 406 ? -18.40031 36.59753 -7.52995 1.000 20.91537 419 VAL A O 1
ATOM 3505 N N . SER A 1 407 ? -18.80260 34.57591 -6.62469 1.000 17.48129 420 SER A N 1
ATOM 3506 C CA A SER A 1 407 ? -19.16821 34.00171 -7.90671 0.500 19.86870 420 SER A CA 1
ATOM 3507 C CA B SER A 1 407 ? -19.11066 33.92376 -7.89177 0.500 19.85996 420 SER A CA 1
ATOM 3508 C C . SER A 1 407 ? -20.38392 33.10994 -7.73330 1.000 20.89108 420 SER A C 1
ATOM 3509 O O . SER A 1 407 ? -20.76043 32.73783 -6.62567 1.000 18.98100 420 SER A O 1
ATOM 3514 N N . ASN A 1 408 ? -21.02394 32.80598 -8.86155 1.000 20.86918 421 ASN A N 1
ATOM 3515 C CA . ASN A 1 408 ? -22.14107 31.86286 -8.87915 1.000 20.73285 421 ASN A CA 1
ATOM 3516 C C . ASN A 1 408 ? -23.23569 32.24486 -7.88873 1.000 17.66211 421 ASN A C 1
ATOM 3517 O O . ASN A 1 408 ? -23.78702 31.39991 -7.18410 1.000 19.51960 421 ASN A O 1
ATOM 3522 N N . TRP A 1 409 ? -23.53863 33.54166 -7.82092 1.000 18.17281 422 TRP A N 1
ATOM 3523 C CA . TRP A 1 409 ? -24.61123 33.99642 -6.95327 1.000 17.94187 422 TRP A CA 1
ATOM 3524 C C . TRP A 1 409 ? -25.94843 33.43162 -7.41926 1.000 18.47708 422 TRP A C 1
ATOM 3525 O O . TRP A 1 409 ? -26.24939 33.40330 -8.61778 1.000 20.54246 422 TRP A O 1
ATOM 3536 N N . TRP A 1 410 ? -26.75147 32.99853 -6.46294 1.000 18.21818 423 TRP A N 1
ATOM 3537 C CA . TRP A 1 410 ? -28.11970 32.58163 -6.71358 1.000 20.88711 423 TRP A CA 1
ATOM 3538 C C . TRP A 1 410 ? -28.99006 33.08719 -5.57713 1.000 21.38486 423 TRP A C 1
ATOM 3539 O O . TRP A 1 410 ? -28.53537 33.21785 -4.43871 1.000 18.73934 423 TRP A O 1
ATOM 3550 N N A ASP A 1 411 ? -30.27532 33.32373 -5.86013 0.500 20.29367 424 ASP A N 1
ATOM 3551 N N B ASP A 1 411 ? -30.20444 33.46793 -5.93287 0.500 20.10248 424 ASP A N 1
ATOM 3552 C CA A ASP A 1 411 ? -31.23356 33.55473 -4.78127 0.500 17.32032 424 ASP A CA 1
ATOM 3553 C CA B ASP A 1 411 ? -31.22228 33.76761 -4.95584 0.500 17.92813 424 ASP A CA 1
ATOM 3554 C C A ASP A 1 411 ? -32.64165 33.11674 -5.18411 0.500 16.68147 424 ASP A C 1
ATOM 3555 C C B ASP A 1 411 ? -32.54764 33.37839 -5.57560 0.500 19.98949 424 ASP A C 1
ATOM 3556 O O A ASP A 1 411 ? -32.93164 32.91262 -6.36350 0.500 21.27882 424 ASP A O 1
ATOM 3557 O O B ASP A 1 411 ? -32.66714 33.23702 -6.79616 0.500 21.50181 424 ASP A O 1
ATOM 3566 N N A ASN A 1 412 ? -33.52135 32.96709 -4.18189 0.500 16.51569 425 ASN A N 1
ATOM 3567 N N B ASN A 1 412 ? -33.53296 33.18637 -4.71659 0.500 18.57456 425 ASN A N 1
ATOM 3568 C CA A ASN A 1 412 ? -34.91593 32.59625 -4.43358 0.500 18.47941 425 ASN A CA 1
ATOM 3569 C CA B ASN A 1 412 ? -34.87406 32.84981 -5.15761 0.500 18.27389 425 ASN A CA 1
ATOM 3570 C C A ASN A 1 412 ? -35.84078 33.80574 -4.58182 0.500 20.88214 425 ASN A C 1
ATOM 3571 C C B ASN A 1 412 ? -35.83763 34.02232 -5.05021 0.500 21.75008 425 ASN A C 1
ATOM 3572 O O A ASN A 1 412 ? -37.06015 33.69253 -4.35078 0.500 18.71047 425 ASN A O 1
ATOM 3573 O O B ASN A 1 412 ? -36.98418 33.90097 -5.48953 0.500 23.55665 425 ASN A O 1
ATOM 3582 N N A GLY A 1 413 ? -35.29063 34.96416 -4.95765 0.500 22.45806 426 GLY A N 1
ATOM 3583 N N B GLY A 1 413 ? -35.41611 35.13069 -4.44069 0.500 20.45573 426 GLY A N 1
ATOM 3584 C CA A GLY A 1 413 ? -36.07742 36.17908 -5.07534 0.500 21.51567 426 GLY A CA 1
ATOM 3585 C CA B GLY A 1 413 ? -36.18884 36.35938 -4.40109 0.500 20.05659 426 GLY A CA 1
ATOM 3586 C C A GLY A 1 413 ? -36.40443 36.71813 -3.70121 0.500 20.48942 426 GLY A C 1
ATOM 3587 C C B GLY A 1 413 ? -36.52125 36.86541 -3.01201 0.500 19.58123 426 GLY A C 1
ATOM 3588 O O A GLY A 1 413 ? -36.77105 37.88510 -3.54182 0.500 21.02009 426 GLY A O 1
ATOM 3589 O O B GLY A 1 413 ? -36.91512 38.03478 -2.87282 0.500 18.56237 426 GLY A O 1
ATOM 3590 N N A PHE A 1 414 ? -36.25788 35.86291 -2.68927 0.500 17.71661 427 PHE A N 1
ATOM 3591 N N B PHE A 1 414 ? -36.38535 36.03337 -1.97711 0.500 16.65198 427 PHE A N 1
ATOM 3592 C CA A PHE A 1 414 ? -36.72085 36.17726 -1.34575 0.500 16.76703 427 PHE A CA 1
ATOM 3593 C CA B PHE A 1 414 ? -36.84443 36.40893 -0.64294 0.500 17.27595 427 PHE A CA 1
ATOM 3594 C C A PHE A 1 414 ? -35.67005 35.88454 -0.28103 0.500 15.19938 427 PHE A C 1
ATOM 3595 C C B PHE A 1 414 ? -35.82370 36.09973 0.45209 0.500 16.33303 427 PHE A C 1
ATOM 3596 O O A PHE A 1 414 ? -34.76279 36.69592 -0.06916 0.500 15.03145 427 PHE A O 1
ATOM 3597 O O B PHE A 1 414 ? -34.88805 36.88447 0.65202 0.500 16.11081 427 PHE A O 1
ATOM 3612 N N A GLN A 1 415 ? -35.77014 34.73639 0.39211 0.500 13.82234 428 GLN A N 1
ATOM 3613 N N B GLN A 1 415 ? -35.96792 34.97685 1.16639 0.500 15.56971 428 GLN A N 1
ATOM 3614 C CA A GLN A 1 415 ? -34.97865 34.49770 1.59648 0.500 15.50592 428 GLN A CA 1
ATOM 3615 C CA B GLN A 1 415 ? -35.16522 34.74040 2.36430 0.500 15.53587 428 GLN A CA 1
ATOM 3616 C C A GLN A 1 415 ? -33.96258 33.37407 1.44491 0.500 12.82769 428 GLN A C 1
ATOM 3617 C C B GLN A 1 415 ? -34.17413 33.58177 2.24492 0.500 12.87762 428 GLN A C 1
ATOM 3618 O O A GLN A 1 415 ? -33.46583 32.86168 2.45053 0.500 13.45750 428 GLN A O 1
ATOM 3619 O O B GLN A 1 415 ? -33.73121 33.06001 3.26973 0.500 13.99695 428 GLN A O 1
ATOM 3630 N N A ALA A 1 416 ? -33.62427 32.98908 0.21972 0.500 13.89524 429 ALA A N 1
ATOM 3631 N N B ALA A 1 416 ? -33.78982 33.18530 1.03356 0.500 14.19198 429 ALA A N 1
ATOM 3632 C CA A ALA A 1 416 ? -32.57006 32.01175 0.00374 0.500 14.04458 429 ALA A CA 1
ATOM 3633 C CA B ALA A 1 416 ? -32.76046 32.16810 0.84256 0.500 14.04061 429 ALA A CA 1
ATOM 3634 C C A ALA A 1 416 ? -31.56717 32.57802 -0.98133 0.500 13.63835 429 ALA A C 1
ATOM 3635 C C B ALA A 1 416 ? -31.77619 32.61607 -0.22929 0.500 15.43171 429 ALA A C 1
ATOM 3636 O O A ALA A 1 416 ? -31.95066 33.10131 -2.02993 0.500 13.16426 429 ALA A O 1
ATOM 3637 O O B ALA A 1 416 ? -32.18689 33.16962 -1.25276 0.500 14.77182 429 ALA A O 1
ATOM 3640 N N A ILE A 1 417 ? -30.28767 32.48959 -0.63143 0.500 13.84741 430 ILE A N 1
ATOM 3641 N N B ILE A 1 417 ? -30.47267 32.38255 0.01166 0.500 15.35792 430 ILE A N 1
ATOM 3642 C CA A ILE A 1 417 ? -29.20893 32.91227 -1.50560 0.500 14.05643 430 ILE A CA 1
ATOM 3643 C CA B ILE A 1 417 ? -29.39682 32.78793 -0.89895 0.500 13.80565 430 ILE A CA 1
ATOM 3644 C C A ILE A 1 417 ? -28.16785 31.81124 -1.51798 0.500 11.84730 430 ILE A C 1
ATOM 3645 C C B ILE A 1 417 ? -28.28980 31.73425 -0.91388 0.500 16.19373 430 ILE A C 1
ATOM 3646 O O A ILE A 1 417 ? -28.09900 30.96067 -0.62763 0.500 12.69650 430 ILE A O 1
ATOM 3647 O O B ILE A 1 417 ? -28.22175 30.85967 -0.04628 0.500 15.19537 430 ILE A O 1
ATOM 3656 N N A ALA A 1 418 ? -27.34408 31.83565 -2.54252 0.500 12.48994 431 ALA A N 1
ATOM 3657 N N B ALA A 1 418 ? -27.39695 31.85421 -1.90935 0.500 12.50388 431 ALA A N 1
ATOM 3658 C CA A ALA A 1 418 ? -26.20709 30.95080 -2.52092 0.500 14.73139 431 ALA A CA 1
ATOM 3659 C CA B ALA A 1 418 ? -26.19346 31.03100 -2.05724 0.500 13.92238 431 ALA A CA 1
ATOM 3660 C C A ALA A 1 418 ? -25.11708 31.62623 -3.30057 0.500 15.52122 431 ALA A C 1
ATOM 3661 C C B ALA A 1 418 ? -25.20298 31.70473 -3.01768 0.500 15.24818 431 ALA A C 1
ATOM 3662 O O A ALA A 1 418 ? -25.37119 32.34175 -4.27284 0.500 16.43639 431 ALA A O 1
ATOM 3663 O O B ALA A 1 418 ? -25.61127 32.46344 -3.89810 0.500 14.35311 431 ALA A O 1
ATOM 3666 N N . PHE A 1 419 ? -23.89962 31.41277 -2.84832 1.000 15.90141 432 PHE A N 1
ATOM 3667 C CA . PHE A 1 419 ? -22.81558 31.95867 -3.64806 1.000 15.82070 432 PHE A CA 1
ATOM 3668 C C . PHE A 1 419 ? -21.52580 31.22949 -3.32588 1.000 15.22986 432 PHE A C 1
ATOM 3669 O O . PHE A 1 419 ? -21.38587 30.58688 -2.28270 1.000 15.70089 432 PHE A O 1
ATOM 3677 N N . GLY A 1 420 ? -20.58394 31.34227 -4.25402 1.000 15.82748 433 GLY A N 1
ATOM 3678 C CA . GLY A 1 420 ? -19.26352 30.78599 -4.09273 1.000 17.15058 433 GLY A CA 1
ATOM 3679 C C . GLY A 1 420 ? -18.19945 31.86836 -3.99892 1.000 16.43186 433 GLY A C 1
ATOM 3680 O O . GLY A 1 420 ? -18.44672 33.06324 -4.17825 1.000 16.61089 433 GLY A O 1
ATOM 3681 N N . ARG A 1 421 ? -16.98584 31.40937 -3.71673 1.000 16.74104 434 ARG A N 1
ATOM 3682 C CA . ARG A 1 421 ? -15.79498 32.25300 -3.73707 1.000 15.99838 434 ARG A CA 1
ATOM 3683 C C . ARG A 1 421 ? -14.82198 31.55283 -4.67548 1.000 14.63077 434 ARG A C 1
ATOM 3684 O O . ARG A 1 421 ? -14.12814 30.61307 -4.27719 1.000 17.07225 434 ARG A O 1
ATOM 3692 N N . GLY A 1 422 ? -14.81912 31.97818 -5.93875 1.000 17.39875 435 GLY A N 1
ATOM 3693 C CA . GLY A 1 422 ? -14.00516 31.30054 -6.93706 1.000 18.05590 435 GLY A CA 1
ATOM 3694 C C . GLY A 1 422 ? -14.29038 29.81490 -6.98490 1.000 16.96610 435 GLY A C 1
ATOM 3695 O O . GLY A 1 422 ? -15.44645 29.37159 -6.94584 1.000 19.48812 435 GLY A O 1
ATOM 3696 N N . ASN A 1 423 ? -13.22273 29.02324 -7.03837 1.000 16.48046 436 ASN A N 1
ATOM 3697 C CA . ASN A 1 423 ? -13.32438 27.57061 -6.98063 1.000 18.77371 436 ASN A CA 1
ATOM 3698 C C . ASN A 1 423 ? -12.93980 27.01453 -5.61391 1.000 17.92677 436 ASN A C 1
ATOM 3699 O O . ASN A 1 423 ? -12.55773 25.84490 -5.51029 1.000 19.48832 436 ASN A O 1
ATOM 3704 N N . ARG A 1 424 ? -13.06228 27.82082 -4.55851 1.000 16.93470 437 ARG A N 1
ATOM 3705 C CA A ARG A 1 424 ? -12.58824 27.46089 -3.22624 0.500 17.32096 437 ARG A CA 1
ATOM 3706 C CA B ARG A 1 424 ? -12.58631 27.44448 -3.23192 0.500 17.31562 437 ARG A CA 1
ATOM 3707 C C . ARG A 1 424 ? -13.69511 27.11051 -2.24886 1.000 14.37285 437 ARG A C 1
ATOM 3708 O O . ARG A 1 424 ? -13.51982 26.21256 -1.42397 1.000 16.82620 437 ARG A O 1
ATOM 3723 N N . GLY A 1 425 ? -14.82215 27.81448 -2.28827 1.000 15.87107 438 GLY A N 1
ATOM 3724 C CA . GLY A 1 425 ? -15.87618 27.53760 -1.32986 1.000 17.04295 438 GLY A CA 1
ATOM 3725 C C . GLY A 1 425 ? -17.23011 27.95287 -1.85086 1.000 15.12586 438 GLY A C 1
ATOM 3726 O O . GLY A 1 425 ? -17.33733 28.73874 -2.79254 1.000 15.80128 438 GLY A O 1
ATOM 3727 N N . PHE A 1 426 ? -18.27172 27.42598 -1.21307 1.000 15.35328 439 PHE A N 1
ATOM 3728 C CA . PHE A 1 426 ? -19.63758 27.71949 -1.62496 1.000 15.27394 439 PHE A CA 1
ATOM 3729 C C . PHE A 1 426 ? -20.53134 27.60890 -0.39889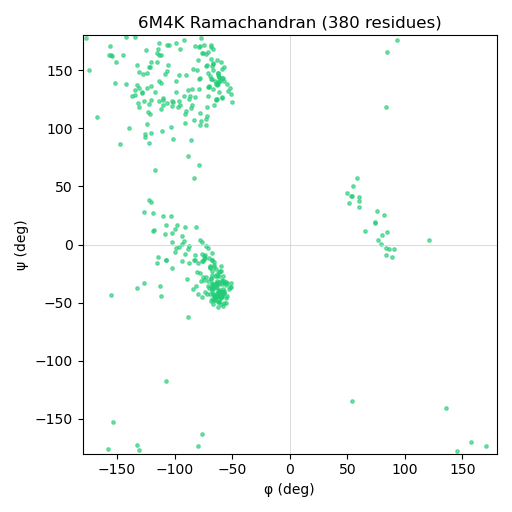 1.000 14.74880 439 PHE A C 1
ATOM 3730 O O . PHE A 1 426 ? -20.34406 26.71918 0.43073 1.000 15.74240 439 PHE A O 1
ATOM 3738 N N . ILE A 1 427 ? -21.48221 28.53117 -0.26056 1.000 14.77120 440 ILE A N 1
ATOM 3739 C CA . ILE A 1 427 ? -22.38521 28.53567 0.88282 1.000 16.06309 440 ILE A CA 1
ATOM 3740 C C . ILE A 1 427 ? -23.81251 28.71893 0.38220 1.000 15.13305 440 ILE A C 1
ATOM 3741 O O . ILE A 1 427 ? -24.05953 29.50019 -0.54336 1.000 16.16612 440 ILE A O 1
ATOM 3746 N N A PHE A 1 428 ? -24.70766 27.87375 0.84510 0.500 15.70917 441 PHE A N 1
ATOM 3747 N N B PHE A 1 428 ? -24.75847 28.10112 1.11705 0.500 15.58107 441 PHE A N 1
ATOM 3748 C CA A PHE A 1 428 ? -26.11353 28.00643 0.50879 0.500 19.08311 441 PHE A CA 1
ATOM 3749 C CA B PHE A 1 428 ? -26.20891 28.18073 0.91776 0.500 15.41992 441 PHE A CA 1
ATOM 3750 C C A PHE A 1 428 ? -26.79827 28.41719 1.79419 0.500 13.14198 441 PHE A C 1
ATOM 3751 C C B PHE A 1 428 ? -26.86373 28.51443 2.25673 0.500 15.19772 441 PHE A C 1
ATOM 3752 O O A PHE A 1 428 ? -26.67430 27.72742 2.81038 0.500 15.59672 441 PHE A O 1
ATOM 3753 O O B PHE A 1 428 ? -26.61001 27.82923 3.24902 0.500 15.91319 441 PHE A O 1
ATOM 3768 N N A ILE A 1 429 ? -27.50624 29.53741 1.76138 0.500 14.51011 442 ILE A N 1
ATOM 3769 N N B ILE A 1 429 ? -27.71707 29.54209 2.29133 0.500 15.13821 442 ILE A N 1
ATOM 3770 C CA A ILE A 1 429 ? -28.19217 30.03587 2.94331 0.500 13.38183 442 ILE A CA 1
ATOM 3771 C CA B ILE A 1 429 ? -28.35575 30.00645 3.52289 0.500 15.02376 442 ILE A CA 1
ATOM 3772 C C A ILE A 1 429 ? -29.68427 30.01043 2.65332 0.500 14.93099 442 ILE A C 1
ATOM 3773 C C B ILE A 1 429 ? -29.86719 30.04087 3.33445 0.500 15.49531 442 ILE A C 1
ATOM 3774 O O A ILE A 1 429 ? -30.15892 30.72318 1.76174 0.500 14.27459 442 ILE A O 1
ATOM 3775 O O B ILE A 1 429 ? -30.37113 30.76274 2.46664 0.500 14.29624 442 ILE A O 1
ATOM 3784 N N A ASN A 1 430 ? -30.42405 29.18821 3.39690 0.500 14.57438 443 ASN A N 1
ATOM 3785 N N B ASN A 1 430 ? -30.59336 29.31147 4.18865 0.500 14.85079 443 ASN A N 1
ATOM 3786 C CA A ASN A 1 430 ? -31.88007 29.11620 3.28581 0.500 13.80014 443 ASN A CA 1
ATOM 3787 C CA B ASN A 1 430 ? -32.06003 29.30037 4.17614 0.500 15.49013 443 ASN A CA 1
ATOM 3788 C C A ASN A 1 430 ? -32.47362 29.76194 4.53404 0.500 13.30254 443 ASN A C 1
ATOM 3789 C C B ASN A 1 430 ? -32.58407 30.02646 5.41369 0.500 14.64153 443 ASN A C 1
ATOM 3790 O O A ASN A 1 430 ? -32.56472 29.12266 5.58643 0.500 13.84578 443 ASN A O 1
ATOM 3791 O O B ASN A 1 430 ? -32.66832 29.44963 6.49733 0.500 16.14270 443 ASN A O 1
ATOM 3800 N N A ASN A 1 431 ? -32.89277 31.02246 4.41282 0.500 13.18984 444 ASN A N 1
ATOM 3801 N N B ASN A 1 431 ? -32.96896 31.28624 5.25071 0.500 13.66681 444 ASN A N 1
ATOM 3802 C CA A ASN A 1 431 ? -33.56735 31.71918 5.50099 0.500 14.20409 444 ASN A CA 1
ATOM 3803 C CA B ASN A 1 431 ? -33.58043 32.02787 6.34099 0.500 14.40958 444 ASN A CA 1
ATOM 3804 C C A ASN A 1 431 ? -35.08663 31.73764 5.33445 0.500 14.91359 444 ASN A C 1
ATOM 3805 C C B ASN A 1 431 ? -35.10488 32.05489 6.24583 0.500 14.84393 444 ASN A C 1
ATOM 3806 O O A ASN A 1 431 ? -35.75131 32.62383 5.88212 0.500 14.17786 444 ASN A O 1
ATOM 3807 O O B ASN A 1 431 ? -35.73635 32.93105 6.83427 0.500 16.40868 444 ASN A O 1
ATOM 3816 N N A GLU A 1 432 ? -35.64238 30.78360 4.58488 0.500 14.44934 445 GLU A N 1
ATOM 3817 N N B GLU A 1 432 ? -35.70605 31.11542 5.52431 0.500 13.93347 445 GLU A N 1
ATOM 3818 C CA A GLU A 1 432 ? -37.08346 30.62539 4.44533 0.500 14.35572 445 GLU A CA 1
ATOM 3819 C CA B GLU A 1 432 ? -37.15811 31.02590 5.45613 0.500 16.04739 445 GLU A CA 1
ATOM 3820 C C A GLU A 1 432 ? -37.63508 29.74781 5.56495 0.500 15.11644 445 GLU A C 1
ATOM 3821 C C B GLU A 1 432 ? -37.69489 30.20509 6.62588 0.500 17.64576 445 GLU A C 1
ATOM 3822 O O A GLU A 1 432 ? -36.90176 29.06158 6.27903 0.500 15.46598 445 GLU A O 1
ATOM 3823 O O B GLU A 1 432 ? -36.96146 29.46979 7.29116 0.500 19.21115 445 GLU A O 1
ATOM 3834 N N A ASP A 1 433 ? -38.96317 29.76265 5.69664 0.500 16.70627 446 ASP A N 1
ATOM 3835 N N B ASP A 1 433 ? -39.00758 30.32399 6.85893 0.500 17.79092 446 ASP A N 1
ATOM 3836 C CA A ASP A 1 433 ? -39.67372 28.85614 6.58910 0.500 17.26884 446 ASP A CA 1
ATOM 3837 C CA B ASP A 1 433 ? -39.69857 29.50576 7.85025 0.500 18.64026 446 ASP A CA 1
ATOM 3838 C C A ASP A 1 433 ? -40.10960 27.57042 5.89548 0.500 15.63281 446 ASP A C 1
ATOM 3839 C C B ASP A 1 433 ? -40.23277 28.20433 7.26967 0.500 20.96825 446 ASP A C 1
ATOM 3840 O O A ASP A 1 433 ? -41.15590 27.00435 6.24328 0.500 18.64881 446 ASP A O 1
ATOM 3841 O O B ASP A 1 433 ? -41.27720 27.70378 7.71422 0.500 23.25788 446 ASP A O 1
ATOM 3850 N N A PHE A 1 434 ? -39.33456 27.10077 4.91927 0.500 15.48441 447 PHE A N 1
ATOM 3851 N N B PHE A 1 434 ? -39.54767 27.65452 6.27257 0.500 16.86592 447 PHE A N 1
ATOM 3852 C CA A PHE A 1 434 ? -39.59452 25.83486 4.25154 0.500 17.65236 447 PHE A CA 1
ATOM 3853 C CA B PHE A 1 434 ? -39.87678 26.35885 5.70453 0.500 18.49020 447 PHE A CA 1
ATOM 3854 C C A PHE A 1 434 ? -38.27654 25.29922 3.71232 0.500 16.35229 447 PHE A C 1
ATOM 3855 C C B PHE A 1 434 ? -38.59582 25.75187 5.16071 0.500 20.22111 447 PHE A C 1
ATOM 3856 O O A PHE A 1 434 ? -37.29294 26.03238 3.58775 0.500 17.23448 447 PHE A O 1
ATOM 3857 O O B PHE A 1 434 ? -37.60965 26.45469 4.92540 0.500 16.91462 447 PHE A O 1
ATOM 3872 N N A ALA A 1 435 ? -38.26398 24.00838 3.39386 0.500 16.97657 448 ALA A N 1
ATOM 3873 N N B ALA A 1 435 ? -38.61538 24.43434 4.98090 0.500 17.24944 448 ALA A N 1
ATOM 3874 C CA A ALA A 1 435 ? -37.05735 23.36410 2.89682 0.500 17.28028 448 ALA A CA 1
ATOM 3875 C CA B ALA A 1 435 ? -37.45101 23.73142 4.46402 0.500 19.01246 448 ALA A CA 1
ATOM 3876 C C A ALA A 1 435 ? -36.87600 23.63677 1.40760 0.500 16.73975 448 ALA A C 1
ATOM 3877 C C B ALA A 1 435 ? -37.29389 23.98841 2.97165 0.500 16.99343 448 ALA A C 1
ATOM 3878 O O A ALA A 1 435 ? -37.84000 23.88487 0.67798 0.500 16.76029 448 ALA A O 1
ATOM 3879 O O B ALA A 1 435 ? -38.26901 24.19381 2.24737 0.500 17.93939 448 ALA A O 1
ATOM 3882 N N A ILE A 1 436 ? -35.62057 23.58974 0.96091 0.500 14.24954 449 ILE A N 1
ATOM 3883 N N B ILE A 1 436 ? -36.04561 23.98383 2.51360 0.500 19.12142 449 ILE A N 1
ATOM 3884 C CA A ILE A 1 436 ? -35.26202 23.82263 -0.43448 0.500 15.45630 449 ILE A CA 1
ATOM 3885 C CA B ILE A 1 436 ? -35.72628 24.17045 1.10362 0.500 16.13116 449 ILE A CA 1
ATOM 3886 C C A ILE A 1 436 ? -34.35787 22.70107 -0.91796 0.500 16.33519 449 ILE A C 1
ATOM 3887 C C B ILE A 1 436 ? -34.71425 23.11483 0.69046 0.500 17.26187 449 ILE A C 1
ATOM 3888 O O A ILE A 1 436 ? -33.43016 22.28222 -0.21620 0.500 15.48298 449 ILE A O 1
ATOM 3889 O O B ILE A 1 436 ? -33.76817 22.82063 1.42860 0.500 21.08630 449 ILE A O 1
ATOM 3898 N N A THR A 1 437 ? -34.64077 22.21543 -2.12204 0.500 15.41502 450 THR A N 1
ATOM 3899 N N B THR A 1 437 ? -34.92228 22.54071 -0.48984 0.500 18.22450 450 THR A N 1
ATOM 3900 C CA A THR A 1 437 ? -33.77632 21.29966 -2.84698 0.500 15.55501 450 THR A CA 1
ATOM 3901 C CA B THR A 1 437 ? -33.94714 21.67814 -1.14030 0.500 20.45899 450 THR A CA 1
ATOM 3902 C C A THR A 1 437 ? -33.42060 21.99904 -4.15265 0.500 13.77704 450 THR A C 1
ATOM 3903 C C B THR A 1 437 ? -33.75912 22.21205 -2.55215 0.500 20.46138 450 THR A C 1
ATOM 3904 O O A THR A 1 437 ? -34.31189 22.31751 -4.94420 0.500 14.14796 450 THR A O 1
ATOM 3905 O O B THR A 1 437 ? -34.73140 22.34868 -3.29997 0.500 21.17938 450 THR A O 1
ATOM 3912 N N A GLN A 1 438 ? -32.13126 22.27625 -4.35950 0.500 13.55449 451 GLN A N 1
ATOM 3913 N N B GLN A 1 438 ? -32.52557 22.57988 -2.89240 0.500 16.76275 451 GLN A N 1
ATOM 3914 C CA A GLN A 1 438 ? -31.70645 23.13470 -5.46252 0.500 13.11820 451 GLN A CA 1
ATOM 3915 C CA B GLN A 1 438 ? -32.22666 23.12261 -4.20817 0.500 16.57745 451 GLN A CA 1
ATOM 3916 C C A GLN A 1 438 ? -30.32808 22.71735 -5.95907 0.500 14.95585 451 GLN A C 1
ATOM 3917 C C B GLN A 1 438 ? -30.90625 22.55092 -4.70229 0.500 16.61251 451 GLN A C 1
ATOM 3918 O O A GLN A 1 438 ? -29.37593 22.63778 -5.17552 0.500 14.07945 451 GLN A O 1
ATOM 3919 O O B GLN A 1 438 ? -29.99716 22.26937 -3.91872 0.500 16.83914 451 GLN A O 1
ATOM 3930 N N A THR A 1 439 ? -30.22334 22.47390 -7.26372 0.500 13.87240 452 THR A N 1
ATOM 3931 N N B THR A 1 439 ? -30.81949 22.37244 -6.01413 0.500 15.99210 452 THR A N 1
ATOM 3932 C CA A THR A 1 439 ? -28.94670 22.19299 -7.90539 0.500 13.09162 452 THR A CA 1
ATOM 3933 C CA B THR A 1 439 ? -29.62567 21.86977 -6.67991 0.500 15.89308 452 THR A CA 1
ATOM 3934 C C A THR A 1 439 ? -28.36205 23.48650 -8.45948 0.500 13.81979 452 THR A C 1
ATOM 3935 C C B THR A 1 439 ? -29.02494 23.01994 -7.47555 0.500 17.54559 452 THR A C 1
ATOM 3936 O O A THR A 1 439 ? -29.04206 24.22517 -9.18008 0.500 13.53158 452 THR A O 1
ATOM 3937 O O B THR A 1 439 ? -29.66759 23.54554 -8.39036 0.500 18.17399 452 THR A O 1
ATOM 3944 N N A LEU A 1 440 ? -27.10145 23.75804 -8.12120 0.500 12.74916 453 LEU A N 1
ATOM 3945 N N B LEU A 1 440 ? -27.80663 23.42168 -7.11138 0.500 15.59978 453 LEU A N 1
ATOM 3946 C CA A LEU A 1 440 ? -26.45385 25.00051 -8.51646 0.500 13.23936 453 LEU A CA 1
ATOM 3947 C CA B LEU A 1 440 ? -27.19703 24.63640 -7.62972 0.500 15.10928 453 LEU A CA 1
ATOM 3948 C C A LEU A 1 440 ? -25.03698 24.71621 -8.97220 0.500 13.22491 453 LEU A C 1
ATOM 3949 C C B LEU A 1 440 ? -25.77786 24.36985 -8.11038 0.500 16.15026 453 LEU A C 1
ATOM 3950 O O A LEU A 1 440 ? -24.38064 23.79988 -8.47407 0.500 15.02380 453 LEU A O 1
ATOM 3951 O O B LEU A 1 440 ? -25.10516 23.44023 -7.65893 0.500 16.21620 453 LEU A O 1
ATOM 3960 N N A GLN A 1 441 ? -24.56943 25.52969 -9.91997 0.500 13.62945 454 GLN A N 1
ATOM 3961 N N B GLN A 1 441 ? -25.32113 25.24249 -9.00297 0.500 15.94989 454 GLN A N 1
ATOM 3962 C CA A GLN A 1 441 ? -23.14982 25.58689 -10.23437 0.500 16.58672 454 GLN A CA 1
ATOM 3963 C CA B GLN A 1 441 ? -23.92868 25.26599 -9.43560 0.500 17.61500 454 GLN A CA 1
ATOM 3964 C C A GLN A 1 441 ? -22.42818 26.13357 -9.00952 0.500 14.83812 454 GLN A C 1
ATOM 3965 C C B GLN A 1 441 ? -23.04600 25.93155 -8.38387 0.500 17.16056 454 GLN A C 1
ATOM 3966 O O A GLN A 1 441 ? -22.60493 27.30278 -8.65164 0.500 16.97451 454 GLN A O 1
ATOM 3967 O O B GLN A 1 441 ? -23.38444 26.99716 -7.85812 0.500 19.09360 454 GLN A O 1
ATOM 3978 N N A THR A 1 442 ? -21.66024 25.28545 -8.32405 0.500 20.89919 455 THR A N 1
ATOM 3979 N N B THR A 1 442 ? -21.88212 25.32206 -8.12025 0.500 21.52201 455 THR A N 1
ATOM 3980 C CA A THR A 1 442 ? -20.97640 25.70217 -7.10575 0.500 21.45926 455 THR A CA 1
ATOM 3981 C CA B THR A 1 442 ? -20.94241 25.78163 -7.09740 0.500 21.40571 455 THR A CA 1
ATOM 3982 C C A THR A 1 442 ? -19.59201 26.25509 -7.37955 0.500 20.85755 455 THR A C 1
ATOM 3983 C C B THR A 1 442 ? -19.67064 26.41474 -7.63975 0.500 19.71769 455 THR A C 1
ATOM 3984 O O A THR A 1 442 ? -18.97322 26.81630 -6.46573 0.500 18.14261 455 THR A O 1
ATOM 3985 O O B THR A 1 442 ? -19.12025 27.30882 -6.98933 0.500 23.06995 455 THR A O 1
ATOM 3992 N N A GLY A 1 443 ? -19.10625 26.12506 -8.61191 0.500 21.37548 456 GLY A N 1
ATOM 3993 N N B GLY A 1 443 ? -19.15914 25.95372 -8.77684 0.500 22.11756 456 GLY A N 1
ATOM 3994 C CA A GLY A 1 443 ? -17.76890 26.52972 -8.96868 0.500 21.00339 456 GLY A CA 1
ATOM 3995 C CA B GLY A 1 443 ? -17.83770 26.34454 -9.21231 0.500 21.43085 456 GLY A CA 1
ATOM 3996 C C A GLY A 1 443 ? -16.66696 25.64282 -8.43840 0.500 18.89528 456 GLY A C 1
ATOM 3997 C C B GLY A 1 443 ? -16.70050 25.59510 -8.55022 0.500 19.05367 456 GLY A C 1
ATOM 3998 O O A GLY A 1 443 ? -15.49483 25.91731 -8.71144 0.500 22.96399 456 GLY A O 1
ATOM 3999 O O B GLY A 1 443 ? -15.53556 25.92897 -8.79816 0.500 22.95261 456 GLY A O 1
ATOM 4000 N N . LEU A 1 444 ? -17.00478 24.57022 -7.70432 1.000 20.14574 457 LEU A N 1
ATOM 4001 C CA . LEU A 1 444 ? -16.01219 23.77109 -7.00657 1.000 21.51001 457 LEU A CA 1
ATOM 4002 C C . LEU A 1 444 ? -15.65468 22.52970 -7.81402 1.000 22.49974 457 LEU A C 1
ATOM 4003 O O . LEU A 1 444 ? -16.46559 22.04265 -8.61108 1.000 23.33692 457 LEU A O 1
ATOM 4008 N N . PRO A 1 445 ? -14.44974 21.99811 -7.61708 1.000 22.61342 458 PRO A N 1
ATOM 4009 C CA . PRO A 1 445 ? -14.08785 20.73257 -8.26862 1.000 24.02598 458 PRO A CA 1
ATOM 4010 C C . PRO A 1 445 ? -14.98663 19.59793 -7.79787 1.000 24.63966 458 PRO A C 1
ATOM 4011 O O . PRO A 1 445 ? -15.44136 19.56444 -6.65277 1.000 22.91595 458 PRO A O 1
ATOM 4015 N N . GLY A 1 446 ? -15.24138 18.65634 -8.70259 1.000 22.37521 459 GLY A N 1
ATOM 4016 C CA . GLY A 1 446 ? -16.06582 17.51530 -8.34601 1.000 23.87225 459 GLY A CA 1
ATOM 4017 C C . GLY A 1 446 ? -15.46550 16.73605 -7.18874 1.000 24.75316 459 GLY A C 1
ATOM 4018 O O . GLY A 1 446 ? -14.24460 16.61017 -7.06246 1.000 26.80349 459 GLY A O 1
ATOM 4019 N N . GLY A 1 447 ? -16.33006 16.22497 -6.32661 1.000 22.22975 460 GLY A N 1
ATOM 4020 C CA . GLY A 1 447 ? -15.86079 15.42518 -5.21826 1.000 25.32284 460 GLY A CA 1
ATOM 4021 C C . GLY A 1 447 ? -16.85723 15.39849 -4.07782 1.000 22.95994 460 GLY A C 1
ATOM 4022 O O . GLY A 1 447 ? -17.99260 15.86536 -4.19163 1.000 22.97890 460 GLY A O 1
ATOM 4023 N N . GLU A 1 448 ? -16.38379 14.85670 -2.96559 1.000 23.36753 461 GLU A N 1
ATOM 4024 C CA A GLU A 1 448 ? -17.20374 14.63430 -1.78361 0.500 25.54884 461 GLU A CA 1
ATOM 4025 C CA B GLU A 1 448 ? -17.18275 14.61144 -1.77677 0.500 25.55789 461 GLU A CA 1
ATOM 4026 C C . GLU A 1 448 ? -16.81501 15.65182 -0.72160 1.000 23.76413 461 GLU A C 1
ATOM 4027 O O . GLU A 1 448 ? -15.66292 15.69617 -0.27916 1.000 26.78064 461 GLU A O 1
ATOM 4038 N N . TYR A 1 449 ? -17.78388 16.47785 -0.32244 1.000 19.90707 462 TYR A N 1
ATOM 4039 C CA . TYR A 1 449 ? -17.56977 17.56177 0.62602 1.000 19.50822 462 TYR A CA 1
ATOM 4040 C C . TYR A 1 449 ? -18.47094 17.38665 1.83830 1.000 22.12099 462 TYR A C 1
ATOM 4041 O O . TYR A 1 449 ? -19.55425 16.80678 1.74349 1.000 23.86103 462 TYR A O 1
ATOM 4050 N N . CYS A 1 450 ? -18.03052 17.90895 2.97746 1.000 20.31480 463 CYS A N 1
ATOM 4051 C CA . CYS A 1 450 ? -18.84312 17.94208 4.18302 1.000 21.68247 463 CYS A CA 1
ATOM 4052 C C . CYS A 1 450 ? -19.29485 19.36689 4.46972 1.000 21.39437 463 CYS A C 1
ATOM 4053 O O . CYS A 1 450 ? -18.56571 20.33316 4.21307 1.000 20.86335 463 CYS A O 1
ATOM 4056 N N . ASP A 1 451 ? -20.49707 19.48351 5.02556 1.000 18.79455 464 ASP A N 1
ATOM 4057 C CA . ASP A 1 451 ? -21.00749 20.76638 5.48341 1.000 18.94840 464 ASP A CA 1
ATOM 4058 C C . ASP A 1 451 ? -20.24742 21.18527 6.73597 1.000 17.32921 464 ASP A C 1
ATOM 4059 O O . ASP A 1 451 ? -20.41592 20.59375 7.80661 1.000 18.46856 464 ASP A O 1
ATOM 4064 N N . VAL A 1 452 ? -19.42309 22.23160 6.61793 1.000 18.37268 465 VAL A N 1
ATOM 4065 C CA . VAL A 1 452 ? -18.59899 22.65033 7.74909 1.000 17.03292 465 VAL A CA 1
ATOM 4066 C C . VAL A 1 452 ? -19.38621 23.40609 8.80190 1.000 15.19083 465 VAL A C 1
ATOM 4067 O O . VAL A 1 452 ? -18.85719 23.66809 9.88674 1.000 17.52288 465 VAL A O 1
ATOM 4071 N N . ILE A 1 453 ? -20.64583 23.74596 8.52115 1.000 16.65762 466 ILE A N 1
ATOM 4072 C CA . ILE A 1 453 ? -21.48549 24.31697 9.56759 1.000 18.12749 466 ILE A CA 1
ATOM 4073 C C . ILE A 1 453 ? -21.82037 23.25953 10.61428 1.000 18.76141 466 ILE A C 1
ATOM 4074 O O . ILE A 1 453 ? -21.78692 23.52996 11.81612 1.000 18.57835 466 ILE A O 1
ATOM 4079 N N . SER A 1 454 ? -22.15063 22.04226 10.16620 1.000 20.24623 467 SER A N 1
ATOM 4080 C CA . SER A 1 454 ? -22.57781 20.96577 11.05684 1.000 20.66559 467 SER A CA 1
ATOM 4081 C C . SER A 1 454 ? -21.49653 19.92899 11.33800 1.000 19.71550 467 SER A C 1
ATOM 4082 O O . SER A 1 454 ? -21.59745 19.21650 12.34531 1.000 21.93052 467 SER A O 1
ATOM 4085 N N . CYS A 1 455 ? -20.47449 19.83027 10.49644 1.000 19.56675 468 CYS A N 1
ATOM 4086 C CA . CYS A 1 455 ? -19.44569 18.80688 10.61078 1.000 21.11172 468 CYS A CA 1
ATOM 4087 C C . CYS A 1 455 ? -18.11434 19.43912 10.99417 1.000 23.21075 468 CYS A C 1
ATOM 4088 O O . CYS A 1 455 ? -17.91284 20.65098 10.86614 1.000 21.58810 468 CYS A O 1
ATOM 4091 N N . ASP A 1 456 ? -17.19378 18.59448 11.46066 1.000 22.56294 469 ASP A N 1
ATOM 4092 C CA . ASP A 1 456 ? -15.90356 19.08598 11.92850 1.000 22.35319 469 ASP A CA 1
ATOM 4093 C C . ASP A 1 456 ? -14.94225 19.33158 10.77696 1.000 20.19852 469 ASP A C 1
ATOM 4094 O O . ASP A 1 456 ? -14.14229 20.27562 10.82415 1.000 21.49925 469 ASP A O 1
ATOM 4099 N N . ASN A 1 457 ? -15.00054 18.49706 9.74652 1.000 20.56666 470 ASN A N 1
ATOM 4100 C CA . ASN A 1 457 ? -14.02147 18.48473 8.67592 1.000 19.95304 470 ASN A CA 1
ATOM 4101 C C . ASN A 1 457 ? -14.68566 18.87609 7.36127 1.000 22.71408 470 ASN A C 1
ATOM 4102 O O . ASN A 1 457 ? -15.91345 18.89545 7.24651 1.000 22.77904 470 ASN A O 1
ATOM 4107 N N . ASN A 1 458 ? -13.86671 19.21230 6.36712 1.000 21.27380 471 ASN A N 1
ATOM 4108 C CA . ASN A 1 458 ? -14.40078 19.64896 5.08183 1.000 20.45593 471 ASN A CA 1
ATOM 4109 C C . ASN A 1 458 ? -14.60413 18.50458 4.09510 1.000 21.35941 471 ASN A C 1
ATOM 4110 O O . ASN A 1 458 ? -15.17701 18.71994 3.02251 1.000 19.62940 471 ASN A O 1
ATOM 4115 N N . ARG A 1 459 ? -14.14091 17.30497 4.42680 1.000 23.07233 472 ARG A N 1
ATOM 4116 C CA . ARG A 1 459 ? -14.24806 16.14653 3.55525 1.000 27.11385 472 ARG A CA 1
ATOM 4117 C C . ARG A 1 459 ? -14.32292 14.91159 4.43552 1.000 25.06884 472 ARG A C 1
ATOM 4118 O O . ARG A 1 459 ? -13.90417 14.94820 5.59906 1.000 25.33631 472 ARG A O 1
ATOM 4126 N N . PRO A 1 460 ? -14.88718 13.80579 3.92443 1.000 25.74771 473 PRO A N 1
ATOM 4127 C CA . PRO A 1 460 ? -15.01970 12.60186 4.74906 1.000 27.48375 473 PRO A CA 1
ATOM 4128 C C . PRO A 1 460 ? -13.66972 12.05025 5.20011 1.000 29.73465 473 PRO A C 1
ATOM 4129 O O . PRO A 1 460 ? -12.70634 12.13042 4.43189 1.000 27.10341 473 PRO A O 1
ATOM 4133 N N . PRO A 1 461 ? -13.59842 11.51216 6.43077 1.000 28.63053 474 PRO A N 1
ATOM 4134 C CA . PRO A 1 461 ? -14.71137 11.41886 7.38560 1.000 30.35457 474 PRO A CA 1
ATOM 4135 C C . PRO A 1 461 ? -15.10719 12.78919 7.93110 1.000 26.82028 474 PRO A C 1
ATOM 4136 O O . PRO A 1 461 ? -14.24182 13.58601 8.29095 1.000 28.38366 474 PRO A O 1
ATOM 4140 N N . CYS A 1 462 ? -16.41364 13.04885 7.98491 1.000 27.43827 475 CYS A N 1
ATOM 4141 C CA . CYS A 1 462 ? -16.88578 14.41498 8.18767 1.000 26.37649 475 CYS A CA 1
ATOM 4142 C C . CYS A 1 462 ? -16.69997 14.89700 9.62195 1.000 27.65644 475 CYS A C 1
ATOM 4143 O O . CYS A 1 462 ? -16.50778 16.09800 9.84691 1.000 24.93242 475 CYS A O 1
ATOM 4146 N N . GLY A 1 463 ? -16.75213 13.99985 10.60261 1.000 27.80422 476 GLY A N 1
ATOM 4147 C CA . GLY A 1 463 ? -16.62009 14.42357 11.98310 1.000 26.69069 476 GLY A CA 1
ATOM 4148 C C . GLY A 1 463 ? -17.92622 14.91999 12.57115 1.000 30.23716 476 GLY A C 1
ATOM 4149 O O . GLY A 1 463 ? -18.48512 15.91856 12.10458 1.000 28.20547 476 GLY A O 1
ATOM 4150 N N . ASN A 1 464 ? -18.41165 14.24929 13.61269 1.000 28.42406 477 ASN A N 1
ATOM 4151 C CA . ASN A 1 464 ? -19.74740 14.46920 14.15318 1.000 28.87890 477 ASN A CA 1
ATOM 4152 C C . ASN A 1 464 ? -19.69995 14.90207 15.61544 1.000 26.74504 477 ASN A C 1
ATOM 4153 O O . ASN A 1 464 ? -20.55828 14.52964 16.42076 1.000 31.13183 477 ASN A O 1
ATOM 4158 N N . SER A 1 465 ? -18.69646 15.70626 15.98347 1.000 26.63473 478 SER A N 1
ATOM 4159 C CA . SER A 1 465 ? -18.57799 16.14062 17.37385 1.000 27.82248 478 SER A CA 1
ATOM 4160 C C . SER A 1 465 ? -19.81754 16.89294 17.84215 1.000 26.87466 478 SER A C 1
ATOM 4161 O O . SER A 1 465 ? -20.18408 16.81249 19.02107 1.000 30.59673 478 SER A O 1
ATOM 4164 N N . GLY A 1 466 ? -20.48540 17.60875 16.93757 1.000 26.26851 479 GLY A N 1
ATOM 4165 C CA . GLY A 1 466 ? -21.69483 18.32755 17.28719 1.000 30.05358 479 GLY A CA 1
ATOM 4166 C C . GLY A 1 466 ? -22.95586 17.49424 17.29234 1.000 27.57437 479 GLY A C 1
ATOM 4167 O O . GLY A 1 466 ? -23.98158 17.95532 17.79950 1.000 30.04641 479 GLY A O 1
ATOM 4168 N N . GLY A 1 467 ? -22.91044 16.28996 16.72321 1.000 29.92301 480 GLY A N 1
ATOM 4169 C CA . GLY A 1 467 ? -24.02963 15.37353 16.76838 1.000 32.31967 480 GLY A CA 1
ATOM 4170 C C . GLY A 1 467 ? -25.02694 15.50527 15.63994 1.000 39.59049 480 GLY A C 1
ATOM 4171 O O . GLY A 1 467 ? -25.88735 14.62746 15.49135 1.000 33.84367 480 GLY A O 1
ATOM 4172 N N . ALA A 1 468 ? -24.94291 16.56363 14.83442 1.000 28.84740 481 ALA A N 1
ATOM 4173 C CA . ALA A 1 468 ? -25.90672 16.79754 13.76775 1.000 29.25099 481 ALA A CA 1
ATOM 4174 C C . ALA A 1 468 ? -25.22106 16.99531 12.42001 1.000 26.07138 481 ALA A C 1
ATOM 4175 O O . ALA A 1 468 ? -25.75962 17.67194 11.54045 1.000 26.03877 481 ALA A O 1
ATOM 4177 N N . CYS A 1 469 ? -24.03844 16.40763 12.23708 1.000 28.71914 482 CYS A N 1
ATOM 4178 C CA . CYS A 1 469 ? -23.33311 16.53783 10.96778 1.000 25.53051 482 CYS A CA 1
ATOM 4179 C C . CYS A 1 469 ? -24.19239 15.99154 9.83443 1.000 28.28756 482 CYS A C 1
ATOM 4180 O O . CYS A 1 469 ? -24.67563 14.85580 9.89303 1.000 29.64078 482 CYS A O 1
ATOM 4183 N N . ARG A 1 470 ? -24.40702 16.81889 8.81621 1.000 24.47192 483 ARG A N 1
ATOM 4184 C CA . ARG A 1 470 ? -25.31047 16.49241 7.72569 1.000 26.59137 483 ARG A CA 1
ATOM 4185 C C . ARG A 1 470 ? -24.67593 15.48964 6.76917 1.000 28.33901 483 ARG A C 1
ATOM 4186 O O . ARG A 1 470 ? -23.46288 15.25189 6.77691 1.000 26.43601 483 ARG A O 1
ATOM 4194 N N . ALA A 1 471 ? -25.52665 14.90152 5.93154 1.000 25.39302 484 ALA A N 1
ATOM 4195 C CA . ALA A 1 471 ? -25.06043 13.99599 4.89663 1.000 27.83354 484 ALA A CA 1
ATOM 4196 C C . ALA A 1 471 ? -24.07835 14.69929 3.96802 1.000 31.38686 484 ALA A C 1
ATOM 4197 O O . ALA A 1 471 ? -24.14032 15.91332 3.75040 1.000 26.57019 484 ALA A O 1
ATOM 4199 N N . THR A 1 472 ? -23.17179 13.90843 3.41021 1.000 27.87265 485 THR A N 1
ATOM 4200 C CA . THR A 1 472 ? -22.14411 14.42415 2.52215 1.000 28.88461 485 THR A CA 1
ATOM 4201 C C . THR A 1 472 ? -22.76000 15.07410 1.28673 1.000 30.68955 485 THR A C 1
ATOM 4202 O O . THR A 1 472 ? -23.74333 14.57985 0.72664 1.000 29.35944 485 THR A O 1
ATOM 4206 N N . VAL A 1 473 ? -22.16926 16.18840 0.85812 1.000 24.12125 486 VAL A N 1
ATOM 4207 C CA . VAL A 1 473 ? -22.59074 16.90425 -0.33850 1.000 21.53529 486 VAL A CA 1
ATOM 4208 C C . VAL A 1 473 ? -21.71010 16.46677 -1.50206 1.000 25.41177 486 VAL A C 1
ATOM 4209 O O . VAL A 1 473 ? -20.48089 16.60331 -1.44621 1.000 24.13753 486 VAL A O 1
ATOM 4213 N N . ILE A 1 474 ? -22.33058 15.96852 -2.56995 1.000 25.60474 487 ILE A N 1
ATOM 4214 C CA . ILE A 1 474 ? -21.61196 15.53677 -3.76307 1.000 23.58025 487 ILE A CA 1
ATOM 4215 C C . ILE A 1 474 ? -21.60402 16.67473 -4.76965 1.000 26.08003 487 ILE A C 1
ATOM 4216 O O . ILE A 1 474 ? -22.66406 17.11221 -5.23516 1.000 26.70488 487 ILE A O 1
ATOM 4221 N N . VAL A 1 475 ? -20.41528 17.13813 -5.13485 1.000 21.08407 488 VAL A N 1
ATOM 4222 C CA . VAL A 1 475 ? -20.26409 18.03924 -6.26527 1.000 21.05932 488 VAL A CA 1
ATOM 4223 C C . VAL A 1 475 ? -19.98738 17.17343 -7.48371 1.000 23.11191 488 VAL A C 1
ATOM 4224 O O . VAL A 1 475 ? -19.00560 16.42353 -7.50904 1.000 23.38920 488 VAL A O 1
ATOM 4228 N N A ASN A 1 476 ? -20.76665 17.38237 -8.55241 0.500 20.37922 489 ASN A N 1
ATOM 4229 N N B ASN A 1 476 ? -20.95004 17.13580 -8.39259 0.500 21.17056 489 ASN A N 1
ATOM 4230 C CA A ASN A 1 476 ? -20.67840 16.62112 -9.79523 0.500 20.87088 489 ASN A CA 1
ATOM 4231 C CA B ASN A 1 476 ? -20.75309 16.40260 -9.62105 0.500 21.30255 489 ASN A CA 1
ATOM 4232 C C A ASN A 1 476 ? -19.54926 17.12930 -10.69392 0.500 22.50702 489 ASN A C 1
ATOM 4233 C C B ASN A 1 476 ? -19.53874 16.97553 -10.32952 0.500 22.15551 489 ASN A C 1
ATOM 4234 O O A ASN A 1 476 ? -18.93121 18.16284 -10.44659 0.500 21.71703 489 ASN A O 1
ATOM 4235 O O B ASN A 1 476 ? -19.06231 18.06798 -10.00474 0.500 23.03309 489 ASN A O 1
ATOM 4244 N N A GLY A 1 477 ? -19.31626 16.39750 -11.78884 0.500 23.69970 490 GLY A N 1
ATOM 4245 N N B GLY A 1 477 ? -19.02086 16.21572 -11.29292 0.500 23.55816 490 GLY A N 1
ATOM 4246 C CA A GLY A 1 477 ? -18.16638 16.67503 -12.64109 0.500 23.36628 490 GLY A CA 1
ATOM 4247 C CA B GLY A 1 477 ? -17.95400 16.73905 -12.12670 0.500 23.74735 490 GLY A CA 1
ATOM 4248 C C A GLY A 1 477 ? -18.26220 17.99014 -13.38465 0.500 21.76739 490 GLY A C 1
ATOM 4249 C C B GLY A 1 477 ? -18.26354 18.12942 -12.64111 0.500 22.03649 490 GLY A C 1
ATOM 4250 O O A GLY A 1 477 ? -17.24180 18.55788 -13.79121 0.500 23.26175 490 GLY A O 1
ATOM 4251 O O B GLY A 1 477 ? -17.37841 18.98412 -12.72291 0.500 23.03450 490 GLY A O 1
ATOM 4252 N N A ASP A 1 478 ? -19.47718 18.49477 -13.57126 0.500 19.85712 491 ASP A N 1
ATOM 4253 N N B ASP A 1 478 ? -19.53854 18.39239 -12.93844 0.500 21.28386 491 ASP A N 1
ATOM 4254 C CA A ASP A 1 478 ? -19.67167 19.79606 -14.19132 0.500 19.42033 491 ASP A CA 1
ATOM 4255 C CA B ASP A 1 478 ? -19.96450 19.65951 -13.51933 0.500 18.47442 491 ASP A CA 1
ATOM 4256 C C A ASP A 1 478 ? -19.57343 20.94536 -13.19557 0.500 16.38584 491 ASP A C 1
ATOM 4257 C C B ASP A 1 478 ? -20.14444 20.77540 -12.49284 0.500 17.98278 491 ASP A C 1
ATOM 4258 O O A ASP A 1 478 ? -19.78082 22.09732 -13.58343 0.500 17.73073 491 ASP A O 1
ATOM 4259 O O B ASP A 1 478 ? -20.48986 21.89625 -12.88011 0.500 19.37799 491 ASP A O 1
ATOM 4268 N N A GLY A 1 479 ? -19.26567 20.66443 -11.93108 0.500 17.36538 492 GLY A N 1
ATOM 4269 N N B GLY A 1 479 ? -19.94211 20.50015 -11.20497 0.500 17.78754 492 GLY A N 1
ATOM 4270 C CA A GLY A 1 479 ? -19.23711 21.69056 -10.91128 0.500 16.24063 492 GLY A CA 1
ATOM 4271 C CA B GLY A 1 479 ? -19.98199 21.52539 -10.18487 0.500 15.94707 492 GLY A CA 1
ATOM 4272 C C A GLY A 1 479 ? -20.56357 21.95471 -10.23267 0.500 16.81474 492 GLY A C 1
ATOM 4273 C C B GLY A 1 479 ? -21.30335 21.67840 -9.46154 0.500 18.58978 492 GLY A C 1
ATOM 4274 O O A GLY A 1 479 ? -20.61364 22.77812 -9.30782 0.500 15.31174 492 GLY A O 1
ATOM 4275 O O B GLY A 1 479 ? -21.37327 22.45047 -8.50233 0.500 18.15641 492 GLY A O 1
ATOM 4276 N N A THR A 1 480 ? -21.64156 21.29857 -10.65905 0.500 16.31786 493 THR A N 1
ATOM 4277 N N B THR A 1 480 ? -22.35151 20.98280 -9.88398 0.500 16.57484 493 THR A N 1
ATOM 4278 C CA A THR A 1 480 ? -22.91742 21.48615 -9.98695 0.500 13.55107 493 THR A CA 1
ATOM 4279 C CA B THR A 1 480 ? -23.63918 21.12875 -9.22400 0.500 16.06235 493 THR A CA 1
ATOM 4280 C C A THR A 1 480 ? -23.01658 20.59025 -8.75691 0.500 15.16563 493 THR A C 1
ATOM 4281 C C B THR A 1 480 ? -23.71459 20.24127 -7.98497 0.500 15.92552 493 THR A C 1
ATOM 4282 O O A THR A 1 480 ? -22.32592 19.57610 -8.62959 0.500 15.42860 493 THR A O 1
ATOM 4283 O O B THR A 1 480 ? -23.03551 19.21562 -7.88680 0.500 18.83950 493 THR A O 1
ATOM 4290 N N A ALA A 1 481 ? -23.90495 20.97879 -7.84708 0.500 15.18675 494 ALA A N 1
ATOM 4291 N N B ALA A 1 481 ? -24.56002 20.64744 -7.03710 0.500 16.44305 494 ALA A N 1
ATOM 4292 C CA A ALA A 1 481 ? -24.20056 20.17308 -6.67456 0.500 14.06146 494 ALA A CA 1
ATOM 4293 C CA B ALA A 1 481 ? -24.72929 19.92585 -5.78228 0.500 15.64947 494 ALA A CA 1
ATOM 4294 C C A ALA A 1 481 ? -25.64563 20.41729 -6.27205 0.500 13.82140 494 ALA A C 1
ATOM 4295 C C B ALA A 1 481 ? -26.09501 20.26303 -5.20061 0.500 15.35857 494 ALA A C 1
ATOM 4296 O O A ALA A 1 481 ? -26.19233 21.50063 -6.49292 0.500 14.19954 494 ALA A O 1
ATOM 4297 O O B ALA A 1 481 ? -26.66901 21.31655 -5.48710 0.500 16.09734 494 ALA A O 1
ATOM 4300 N N A THR A 1 482 ? -26.25901 19.39884 -5.67919 0.500 14.52908 495 THR A N 1
ATOM 4301 N N B THR A 1 482 ? -26.59777 19.35781 -4.36540 0.500 17.17352 495 THR A N 1
ATOM 4302 C CA A THR A 1 482 ? -27.63475 19.48698 -5.21498 0.500 15.22573 495 THR A CA 1
ATOM 4303 C CA B THR A 1 482 ? -27.91970 19.48034 -3.76497 0.500 16.44086 495 THR A CA 1
ATOM 4304 C C A THR A 1 482 ? -27.63634 19.75765 -3.71893 0.500 17.06585 495 THR A C 1
ATOM 4305 C C B THR A 1 482 ? -27.78608 19.87638 -2.30374 0.500 18.91330 495 THR A C 1
ATOM 4306 O O A THR A 1 482 ? -27.10930 18.96083 -2.93583 0.500 17.38346 495 THR A O 1
ATOM 4307 O O B THR A 1 482 ? -27.06555 19.22528 -1.53985 0.500 17.97182 495 THR A O 1
ATOM 4314 N N A PHE A 1 483 ? -28.21576 20.88247 -3.33099 0.500 15.07060 496 PHE A N 1
ATOM 4315 N N B PHE A 1 483 ? -28.48856 20.93299 -1.92084 0.500 16.89362 496 PHE A N 1
ATOM 4316 C CA A PHE A 1 483 ? -28.28116 21.27938 -1.93554 0.500 16.45632 496 PHE A CA 1
ATOM 4317 C CA B PHE A 1 483 ? -28.46977 21.45165 -0.56142 0.500 18.38569 496 PHE A CA 1
ATOM 4318 C C A PHE A 1 483 ? -29.67760 20.98537 -1.40754 0.500 16.51244 496 PHE A C 1
ATOM 4319 C C B PHE A 1 483 ? -29.84841 21.23486 0.04762 0.500 18.29110 496 PHE A C 1
ATOM 4320 O O A PHE A 1 483 ? -30.66748 21.49186 -1.94720 0.500 15.69630 496 PHE A O 1
ATOM 4321 O O B PHE A 1 483 ? -30.82341 21.87529 -0.35810 0.500 18.58787 496 PHE A O 1
ATOM 4336 N N A ASP A 1 484 ? -29.74908 20.13939 -0.38096 0.500 15.42886 497 ASP A N 1
ATOM 4337 N N B ASP A 1 484 ? -29.91993 20.30274 0.99722 0.500 19.19635 497 ASP A N 1
ATOM 4338 C CA A ASP A 1 484 ? -30.97513 19.84377 0.35423 0.500 15.72634 497 ASP A CA 1
ATOM 4339 C CA B ASP A 1 484 ? -31.13694 19.97836 1.73305 0.500 18.15963 497 ASP A CA 1
ATOM 4340 C C A ASP A 1 484 ? -30.82748 20.56836 1.68173 0.500 18.22789 497 ASP A C 1
ATOM 4341 C C B ASP A 1 484 ? -31.04005 20.72165 3.05746 0.500 19.39413 497 ASP A C 1
ATOM 4342 O O A ASP A 1 484 ? -30.12664 20.09454 2.58133 0.500 17.09555 497 ASP A O 1
ATOM 4343 O O B ASP A 1 484 ? -30.27201 20.33622 3.94317 0.500 19.37394 497 ASP A O 1
ATOM 4352 N N A VAL A 1 485 ? -31.46099 21.72339 1.80329 0.500 17.27264 498 VAL A N 1
ATOM 4353 N N B VAL A 1 485 ? -31.80885 21.79413 3.18459 0.500 17.67680 498 VAL A N 1
ATOM 4354 C CA A VAL A 1 485 ? -31.28972 22.57781 2.96778 0.500 16.37710 498 VAL A CA 1
ATOM 4355 C CA B VAL A 1 485 ? -31.61366 22.73819 4.27462 0.500 19.32654 498 VAL A CA 1
ATOM 4356 C C A VAL A 1 485 ? -32.63923 22.74829 3.64672 0.500 17.63619 498 VAL A C 1
ATOM 4357 C C B VAL A 1 485 ? -32.93581 22.98248 4.99110 0.500 18.40271 498 VAL A C 1
ATOM 4358 O O A VAL A 1 485 ? -33.46888 23.55000 3.21575 0.500 15.11854 498 VAL A O 1
ATOM 4359 O O B VAL A 1 485 ? -33.67723 23.90809 4.62848 0.500 15.48359 498 VAL A O 1
ATOM 4366 N N A PRO A 1 486 ? -32.90529 21.98776 4.70382 0.500 20.27863 499 PRO A N 1
ATOM 4367 N N B PRO A 1 486 ? -33.27400 22.18227 5.99770 0.500 19.46811 499 PRO A N 1
ATOM 4368 C CA A PRO A 1 486 ? -34.11386 22.22814 5.49461 0.500 19.98226 499 PRO A CA 1
ATOM 4369 C CA B PRO A 1 486 ? -34.48734 22.45390 6.76948 0.500 19.14875 499 PRO A CA 1
ATOM 4370 C C A PRO A 1 486 ? -34.02322 23.55998 6.22222 0.500 19.14818 499 PRO A C 1
ATOM 4371 C C B PRO A 1 486 ? -34.37598 23.80019 7.46458 0.500 20.59041 499 PRO A C 1
ATOM 4372 O O A PRO A 1 486 ? -32.93788 24.06372 6.51842 0.500 21.11409 499 PRO A O 1
ATOM 4373 O O B PRO A 1 486 ? -33.28783 24.23998 7.84434 0.500 19.14737 499 PRO A O 1
ATOM 4380 N N A ASN A 1 487 ? -35.18753 24.13387 6.50188 0.500 19.74758 500 ASN A N 1
ATOM 4381 N N B ASN A 1 487 ? -35.51590 24.46656 7.60800 0.500 21.60740 500 ASN A N 1
ATOM 4382 C CA A ASN A 1 487 ? -35.26821 25.30979 7.35159 0.500 19.48913 500 ASN A CA 1
ATOM 4383 C CA B ASN A 1 487 ? -35.54337 25.68244 8.39652 0.500 20.29972 500 ASN A CA 1
ATOM 4384 C C A ASN A 1 487 ? -35.08711 24.90161 8.81387 0.500 19.74483 500 ASN A C 1
ATOM 4385 C C B ASN A 1 487 ? -35.35345 25.34317 9.86878 0.500 26.38967 500 ASN A C 1
ATOM 4386 O O A ASN A 1 487 ? -35.19166 23.72578 9.16755 0.500 23.76465 500 ASN A O 1
ATOM 4387 O O B ASN A 1 487 ? -35.52079 24.19918 10.30280 0.500 26.45566 500 ASN A O 1
ATOM 4396 N N A GLY A 1 488 ? -34.80204 25.88678 9.66941 0.500 25.30277 501 GLY A N 1
ATOM 4397 N N B GLY A 1 488 ? -35.00575 26.35930 10.64425 0.500 25.47918 501 GLY A N 1
ATOM 4398 C CA A GLY A 1 488 ? -34.63033 25.60562 11.08679 0.500 23.32509 501 GLY A CA 1
ATOM 4399 C CA B GLY A 1 488 ? -34.76320 26.13999 12.04889 0.500 31.17754 501 GLY A CA 1
ATOM 4400 C C A GLY A 1 488 ? -33.30242 26.05417 11.66749 0.500 25.97850 501 GLY A C 1
ATOM 4401 C C B GLY A 1 488 ? -33.31097 26.36773 12.39206 0.500 28.62144 501 GLY A C 1
ATOM 4402 O O A GLY A 1 488 ? -32.74385 27.06196 11.22370 0.500 24.07513 501 GLY A O 1
ATOM 4403 O O B GLY A 1 488 ? -32.75222 27.42448 12.08264 0.500 29.54372 501 GLY A O 1
ATOM 4404 N N A GLU A 1 489 ? -32.80661 25.33098 12.67562 0.500 30.08633 502 GLU A N 1
ATOM 4405 N N B GLU A 1 489 ? -32.68381 25.37711 13.01338 0.500 31.29446 502 GLU A N 1
ATOM 4406 C CA A GLU A 1 489 ? -31.51945 25.65821 13.28230 0.500 32.90096 502 GLU A CA 1
ATOM 4407 C CA B GLU A 1 489 ? -31.33101 25.55177 13.51465 0.500 32.05193 502 GLU A CA 1
ATOM 4408 C C A GLU A 1 489 ? -30.39373 25.36663 12.29731 0.500 26.71392 502 GLU A C 1
ATOM 4409 C C B GLU A 1 489 ? -30.30524 25.29439 12.41833 0.500 26.71367 502 GLU A C 1
ATOM 4410 O O A GLU A 1 489 ? -30.44133 24.37556 11.56207 0.500 26.71692 502 GLU A O 1
ATOM 4411 O O B GLU A 1 489 ? -30.36969 24.28841 11.70578 0.500 27.07194 502 GLU A O 1
ATOM 4422 N N . ASN A 1 490 ? -29.37275 26.22967 12.28305 1.000 26.19413 503 ASN A N 1
ATOM 4423 C CA . ASN A 1 490 ? -28.27387 26.15675 11.32344 1.000 22.55010 503 ASN A CA 1
ATOM 4424 C C . ASN A 1 490 ? -28.74348 25.85067 9.89679 1.000 23.46670 503 ASN A C 1
ATOM 4425 O O . ASN A 1 490 ? -28.29989 24.87400 9.28419 1.000 21.01821 503 ASN A O 1
ATOM 4430 N N . PRO A 1 491 ? -29.64368 26.68372 9.33499 1.000 22.60479 504 PRO A N 1
ATOM 4431 C CA . PRO A 1 491 ? -30.24994 26.39943 8.02947 1.000 23.94053 504 PRO A CA 1
ATOM 4432 C C . PRO A 1 491 ? -29.34977 26.85090 6.88585 1.000 23.55013 504 PRO A C 1
ATOM 4433 O O . PRO A 1 491 ? -29.73694 27.62786 6.00714 1.000 21.91497 504 PRO A O 1
ATOM 4437 N N . MET A 1 492 ? -28.13077 26.32387 6.87546 1.000 21.56267 505 MET A N 1
ATOM 4438 C CA A MET A 1 492 ? -27.11887 26.71315 5.90287 0.500 20.57317 505 MET A CA 1
ATOM 4439 C CA B MET A 1 492 ? -27.15535 26.69289 5.87334 0.500 20.54082 505 MET A CA 1
ATOM 4440 C C . MET A 1 492 ? -26.17548 25.54615 5.69661 1.000 18.65923 505 MET A C 1
ATOM 4441 O O . MET A 1 492 ? -25.95353 24.74933 6.61362 1.000 22.89360 505 MET A O 1
ATOM 4450 N N . ILE A 1 493 ? -25.60066 25.47344 4.50993 1.000 18.68661 506 ILE A N 1
ATOM 4451 C CA . ILE A 1 493 ? -24.56811 24.50043 4.20102 1.000 19.05917 506 ILE A CA 1
ATOM 4452 C C . ILE A 1 493 ? -23.39993 25.26939 3.61699 1.000 19.24147 506 ILE A C 1
ATOM 4453 O O . ILE A 1 493 ? -23.58966 26.08949 2.71573 1.000 18.77908 506 ILE A O 1
ATOM 4458 N N . ALA A 1 494 ? -22.20070 25.00846 4.12416 1.000 18.67507 507 ALA A N 1
ATOM 4459 C CA . ALA A 1 494 ? -20.99374 25.61883 3.58564 1.000 15.90003 507 ALA A CA 1
ATOM 4460 C C . ALA A 1 494 ? -19.99047 24.51598 3.29458 1.000 15.29802 507 ALA A C 1
ATOM 4461 O O . ALA A 1 494 ? -19.74123 23.66490 4.15494 1.000 17.17260 507 ALA A O 1
ATOM 4463 N N . ILE A 1 495 ? -19.42911 24.52850 2.09469 1.000 16.47591 508 ILE A N 1
ATOM 4464 C CA . ILE A 1 495 ? -18.46194 23.52301 1.68054 1.000 16.68696 508 ILE A CA 1
ATOM 4465 C C . ILE A 1 495 ? -17.25406 24.23010 1.08596 1.000 16.66577 508 ILE A C 1
ATOM 4466 O O . ILE A 1 495 ? -17.36787 25.31611 0.50541 1.000 16.06514 508 ILE A O 1
ATOM 4471 N N . HIS A 1 496 ? -1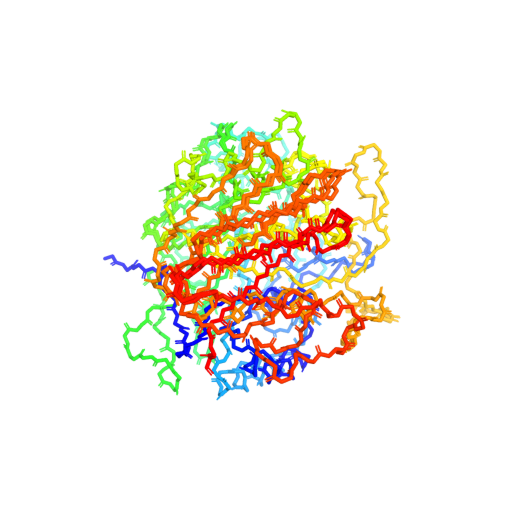6.08130 23.62505 1.24763 1.000 15.56487 509 HIS A N 1
ATOM 4472 C CA . HIS A 1 496 ? -14.88439 24.25295 0.69925 1.000 16.22896 509 HIS A CA 1
ATOM 4473 C C . HIS A 1 496 ? -13.81028 23.20490 0.47440 1.000 17.00846 509 HIS A C 1
ATOM 4474 O O . HIS A 1 496 ? -13.87724 22.09904 1.00994 1.000 17.73992 509 HIS A O 1
ATOM 4481 N N . VAL A 1 497 ? -12.81774 23.57874 -0.32968 1.000 16.70077 510 VAL A N 1
ATOM 4482 C CA . VAL A 1 497 ? -11.73980 22.66126 -0.65153 1.000 18.56599 510 VAL A CA 1
ATOM 4483 C C . VAL A 1 497 ? -10.79664 22.53792 0.53622 1.000 20.95876 510 VAL A C 1
ATOM 4484 O O . VAL A 1 497 ? -10.81948 23.33701 1.47011 1.000 18.94255 510 VAL A O 1
ATOM 4488 N N . PHE A 1 498 ? -9.95416 21.51184 0.49221 1.000 22.83082 511 PHE A N 1
ATOM 4489 C CA . PHE A 1 498 ? -9.11337 21.17247 1.63180 1.000 26.65279 511 PHE A CA 1
ATOM 4490 C C . PHE A 1 498 ? -8.08469 22.26887 1.87522 1.000 26.93029 511 PHE A C 1
ATOM 4491 O O . PHE A 1 498 ? -7.43994 22.74933 0.94142 1.000 28.84987 511 PHE A O 1
ATOM 4499 N N . LEU A 1 499 ? -7.93599 22.66367 3.13528 1.000 28.10597 512 LEU A N 1
ATOM 4500 C CA . LEU A 1 499 ? -6.94690 23.65824 3.53428 1.000 29.81519 512 LEU A CA 1
ATOM 4501 C C . LEU A 1 499 ? -5.56235 23.02165 3.56838 1.000 32.88485 512 LEU A C 1
ATOM 4502 O O . LEU A 1 499 ? -5.31165 22.11947 4.36648 1.000 34.12986 512 LEU A O 1
#

Foldseek 3Di:
DDAFADFDFDALEFEEAEPQLAALVQLLVCLVVCLVLRYQAYEYQAQAWFDQDVVVHQFSCRSLAALALAGAALNGHPVSNLSSQVSNLVSRYAYAYAARQFFHHAADWDATRVGFIAHNVQRARPRLGDGPVQFQDVVQEPDPVQAADALQDLSSLQRGHHVRGTGTDLVDPVSLVSSLVSVQVVQQSAHQYYAYPSCSNHQLVSVVSSQVSHDDHDVVRDDPPHHGHYEYEDAAPDPGNRHQVNNLRHHAYEWPVLLQVLQCQLLCPPNHFPLVCPPPEVVVVTDFLSRYEYENDELQCVQQNDDPRPDRGDDVVNVQSRLLSLLVVLQARGHRYYYYWDFDDPQDADPSGGPGSRHHAPDDDPSHHDNDDDPPNTTPGPCPQQSNSLSNSLSSQLPPFHWAQWDDDPGYKIKTEGAQFKIKIAGSDQFKDKDKGAHNHAWDKFWFSNQFVAGGPVGHHPVPCTDDIWTQHRRRITMQGAGPDGPRMGMHGDHD